Protein AF-A0A699HTU3-F1 (afdb_monomer_lite)

Radius of gyration: 114.73 Å; chains: 1; bounding box: 212×79×324 Å

pLDDT: mean 74.64, std 24.98, range [26.56, 98.56]

Foldseek 3Di:
DDDDDDDDDDDDDDDDDDDDDDDDDDDDDDDDDDDDDDDDDDDDDDDDDDDDDDDDDDDDDDDDDDDDDDDDDPPPPPPPPPDDDPDPVNVVVVVVVVVVVLVVLVVVLVVLVVVLVVLVVVPPDDDDDDDVVVVVSVVVSVVSVVVSVVSVVVSVVVVVVVVVVVVVVVVVVVVVVVVVVVVVVVVVVVVVVVVVVVVVVVVVVVVVVVVVVVVVVVVVVVVVVVVVVVVVVVVVVVVVVVVVVVVVVVVVVVVVVVVVVVVVVVVVVVVVVVVVVVVVVVVVVVVVVVVVVVVVVVVVVVVVVVVVVVVVVVVVVVVVVVVVVVVVVVVVVVVVVVVVVVVVVVVVVVVVVVVVVVVVVVVVVVVVVVVVVVVVVVVVVVVVVVVVPPDDDDDDDDDDDDDDDDDDDDDDDDDDDDD

Secondary structure (DSSP, 8-state):
----------------------------------------------------------------------------------S----HHHHHHHHHHHHHHHHHHHHHHHHHHHHHHHHHHTT-S--S---HHHHHHHHHHHHHHHHHHHHHHHHHHHHHHHHHHHHHHHHHHHHHHHHHHHHHHHHHHHHHHHHHHHHHHHHHHHHHHHHHHHHHHHHHHHHHHHHHHHHHHHHHHHHHHHHHHHHHHHHHHHHHHHHHHHHHHHHHHHHHHHHHHHHHHHHHHHHHHHHHHHHHHHHHHHHHHHHHHHHHHHHHHHHHHHHHHHHHHHHHHHHHHHHHHHHHHHHHHHHHHHHHHHHHHHHHHHHHHHHHHHHHHHHHHHHHHTTS-SS----------------------------

Sequence (419 aa):
MNRGVSSGGGQSPLNYLFWGGEAPKPALKATQAAPCETHAANNVSATKSYLFVMVTTASYDASSRTSSLYSSGASSISIKTSRDSESTGEIIARFELDITFICERLTNLNLLSMHVETKESDFEPFVSDMDPDLVFKVLEYDLLAGVFGSEVRLLETHNAETTLENFYEAYYSSELLMESSNELLSRIKMLHFNLKGSVHREVEFKSNLLKLQLANEKTRTQVEVKKENTAQELKDSNEKVVSLEKQLSDTNVKLQNAKAYYEASLEDKSMLQFTIKDMENVIEDLKSKVTRAEGQTDSVEDKCIILSKANDDLKKELSFVTSRVRCLETSLHQMEEAKKASAKDISIRSNFITNLVMQMAHQRERMQKQIASLKHENKILVKSLRKRDEGHAEILSHGDKANNDFSTDNKEALSSNSE

Structure (mmCIF, N/CA/C/O backbone):
data_AF-A0A699HTU3-F1
#
_entry.id   AF-A0A699HTU3-F1
#
loop_
_atom_site.group_PDB
_atom_site.id
_atom_site.type_symbol
_atom_site.label_atom_id
_atom_site.label_alt_id
_atom_site.label_comp_id
_atom_site.label_asym_id
_atom_site.label_entity_id
_atom_site.label_seq_id
_atom_site.pdbx_PDB_ins_code
_atom_site.Cartn_x
_atom_site.Cartn_y
_atom_site.Cartn_z
_atom_site.occupancy
_atom_site.B_iso_or_equiv
_atom_site.auth_seq_id
_atom_site.auth_comp_id
_atom_site.auth_asym_id
_atom_site.auth_atom_id
_atom_site.pdbx_PDB_model_num
ATOM 1 N N . MET A 1 1 ? -2.340 29.327 -16.504 1.00 38.78 1 MET A N 1
ATOM 2 C CA . MET A 1 1 ? -2.389 30.594 -15.732 1.00 38.78 1 MET A CA 1
ATOM 3 C C . MET A 1 1 ? -3.733 31.261 -15.987 1.00 38.78 1 MET A C 1
ATOM 5 O O . MET A 1 1 ? -4.051 31.325 -17.160 1.00 38.78 1 MET A O 1
ATOM 9 N N . ASN A 1 2 ? -4.408 31.817 -14.961 1.00 39.88 2 ASN A N 1
ATOM 10 C CA . ASN A 1 2 ? -5.466 32.862 -15.044 1.00 39.88 2 ASN A CA 1
ATOM 11 C C . ASN A 1 2 ? -6.742 32.545 -15.876 1.00 39.88 2 ASN A C 1
ATOM 13 O O . ASN A 1 2 ? -6.648 31.949 -16.934 1.00 39.88 2 ASN A O 1
ATOM 17 N N . ARG A 1 3 ? -7.983 32.948 -15.556 1.00 46.19 3 ARG A N 1
ATOM 18 C CA . ARG A 1 3 ? -8.733 33.541 -14.409 1.00 46.19 3 ARG A CA 1
ATOM 19 C C . ARG A 1 3 ? -10.215 33.117 -14.648 1.00 46.19 3 ARG A C 1
ATOM 21 O O . ARG A 1 3 ? -10.544 32.761 -15.771 1.00 46.19 3 ARG A O 1
ATOM 28 N N . GLY A 1 4 ? -11.177 33.133 -13.721 1.00 43.66 4 GLY A N 1
ATOM 29 C CA . GLY A 1 4 ? -11.162 33.556 -12.319 1.00 43.66 4 GLY A CA 1
ATOM 30 C C . GLY A 1 4 ? -12.005 34.811 -12.033 1.00 43.66 4 GLY A C 1
ATOM 31 O O . GLY A 1 4 ? -11.398 35.852 -11.816 1.00 43.66 4 GLY A O 1
ATOM 32 N N . VAL A 1 5 ? -13.350 34.714 -12.019 1.00 46.56 5 VAL A N 1
ATOM 33 C CA . VAL A 1 5 ? -14.313 35.613 -11.312 1.00 46.56 5 VAL A CA 1
ATOM 34 C C . VAL A 1 5 ? -15.754 35.060 -11.351 1.00 46.56 5 VAL A C 1
ATOM 36 O O . VAL A 1 5 ? -16.215 34.704 -12.429 1.00 46.56 5 VAL A O 1
ATOM 39 N N . SER A 1 6 ? -16.482 35.078 -10.221 1.00 46.78 6 SER A N 1
ATOM 40 C CA . SER A 1 6 ? -17.879 35.571 -10.099 1.00 46.78 6 SER A CA 1
ATOM 41 C C . SER A 1 6 ? -18.346 35.581 -8.626 1.00 46.78 6 SER A C 1
ATOM 43 O O . SER A 1 6 ? -17.837 34.805 -7.826 1.00 46.78 6 SER A O 1
ATOM 45 N N . SER A 1 7 ? -19.300 36.469 -8.306 1.00 46.72 7 SER A N 1
ATOM 46 C CA . SER A 1 7 ? -20.288 36.470 -7.192 1.00 46.72 7 SER A CA 1
ATOM 47 C C . SER A 1 7 ? -20.176 35.411 -6.066 1.00 46.72 7 SER A C 1
ATOM 49 O O . SER A 1 7 ? -20.201 34.218 -6.347 1.00 46.72 7 SER A O 1
ATOM 51 N N . GLY A 1 8 ? -20.214 35.733 -4.766 1.00 42.94 8 GLY A N 1
ATOM 52 C CA . GLY A 1 8 ? -20.537 37.000 -4.086 1.00 42.94 8 GLY A CA 1
ATOM 53 C C . GLY A 1 8 ? -21.920 36.968 -3.415 1.00 42.94 8 GLY A C 1
ATOM 54 O O . GLY A 1 8 ? -22.916 36.738 -4.092 1.00 42.94 8 GLY A O 1
ATOM 55 N N . GLY A 1 9 ? -21.981 37.216 -2.100 1.00 37.72 9 GLY A N 1
ATOM 56 C CA . GLY A 1 9 ? -23.233 37.224 -1.327 1.00 37.72 9 GLY A CA 1
ATOM 57 C C . GLY A 1 9 ? -23.046 36.837 0.143 1.00 37.72 9 GLY A C 1
ATOM 58 O O . GLY A 1 9 ? -23.265 35.689 0.508 1.00 37.72 9 GLY A O 1
ATOM 59 N N . GLY A 1 10 ? -22.648 37.792 0.988 1.00 40.41 10 GLY A N 1
ATOM 60 C CA . GLY A 1 10 ? -22.634 37.633 2.446 1.00 40.41 10 GLY A CA 1
ATOM 61 C C . GLY A 1 10 ? -23.552 38.663 3.100 1.00 40.41 10 GLY A C 1
ATOM 62 O O . GLY A 1 10 ? -23.452 39.847 2.780 1.00 40.41 10 GLY A O 1
ATOM 63 N N . GLN A 1 11 ? -24.433 38.225 4.001 1.00 45.47 11 GLN A N 1
ATOM 64 C CA . GLN A 1 11 ? -25.244 39.106 4.845 1.00 45.47 11 GLN A CA 1
ATOM 65 C C . GLN A 1 11 ? -25.077 38.758 6.330 1.00 45.47 11 GLN A C 1
ATOM 67 O O . GLN A 1 11 ? -24.763 37.628 6.699 1.00 45.47 11 GLN A O 1
ATOM 72 N N . SER A 1 12 ? -25.238 39.792 7.150 1.00 40.88 12 SER A N 1
ATOM 73 C CA . SER A 1 12 ? -25.074 39.851 8.608 1.00 40.88 12 SER A CA 1
ATOM 74 C C . SER A 1 12 ? -26.311 39.277 9.350 1.00 40.88 12 SER A C 1
ATOM 76 O O . SER A 1 12 ? -27.239 38.830 8.676 1.00 40.88 12 SER A O 1
ATOM 78 N N . PRO A 1 13 ? -26.433 39.365 10.698 1.00 54.16 13 PRO A N 1
ATOM 79 C CA . PRO A 1 13 ? -25.463 39.830 11.696 1.00 54.16 13 PRO A CA 1
ATOM 80 C C . PRO A 1 13 ? -25.281 38.905 12.920 1.00 54.16 13 PRO A C 1
ATOM 82 O O . PRO A 1 13 ? -26.094 38.042 13.230 1.00 54.16 13 PRO A O 1
ATOM 85 N N . LEU A 1 14 ? -24.231 39.190 13.689 1.00 43.97 14 LEU A N 1
ATOM 86 C CA . LEU A 1 14 ? -24.048 38.736 15.069 1.00 43.97 14 LEU A CA 1
ATOM 87 C C . LEU A 1 14 ? -24.552 39.853 15.999 1.00 43.97 14 LEU A C 1
ATOM 89 O O . LEU A 1 14 ? -24.002 40.952 15.919 1.00 43.97 14 LEU A O 1
ATOM 93 N N . ASN A 1 15 ? -25.551 39.621 16.866 1.00 36.25 15 ASN A N 1
ATOM 94 C CA . ASN A 1 15 ? -25.723 40.485 18.044 1.00 36.25 15 ASN A CA 1
ATOM 95 C C . ASN A 1 15 ? -26.586 39.935 19.198 1.00 36.25 15 ASN A C 1
ATOM 97 O O . ASN A 1 15 ? -27.493 39.140 18.990 1.00 36.25 15 ASN A O 1
ATOM 101 N N . TYR A 1 16 ? -26.266 40.450 20.391 1.00 39.28 16 TYR A N 1
ATOM 102 C CA . TYR A 1 16 ? -26.973 40.454 21.683 1.00 39.28 16 TYR A CA 1
ATOM 103 C C . TYR A 1 16 ? -27.856 39.272 22.120 1.00 39.28 16 TYR A C 1
ATOM 105 O O . TYR A 1 16 ? -28.972 39.080 21.649 1.00 39.28 16 TYR A O 1
ATOM 113 N N . LEU A 1 17 ? -27.452 38.672 23.247 1.00 40.03 17 LEU A N 1
ATOM 114 C CA . LEU A 1 17 ? -28.383 38.173 24.261 1.00 40.03 17 LEU A CA 1
ATOM 115 C C . LEU A 1 17 ? -27.913 38.631 25.652 1.00 40.03 17 LEU A C 1
ATOM 117 O O . LEU A 1 17 ? -27.099 37.995 26.316 1.00 40.03 17 LEU A O 1
ATOM 121 N N . PHE A 1 18 ? -28.390 39.812 26.045 1.00 37.44 18 PHE A N 1
ATOM 122 C CA . PHE A 1 18 ? -28.265 40.363 27.396 1.00 37.44 18 PHE A CA 1
ATOM 123 C C . PHE A 1 18 ? -29.385 39.750 28.244 1.00 37.44 18 PHE A C 1
ATOM 125 O O . PHE A 1 18 ? -30.521 39.713 27.772 1.00 37.44 18 PHE A O 1
ATOM 132 N N . TRP A 1 19 ? -29.119 39.297 29.473 1.00 35.88 19 TRP A N 1
ATOM 133 C CA . TRP A 1 19 ? -30.190 38.789 30.338 1.00 35.88 19 TRP A CA 1
ATOM 134 C C . TRP A 1 19 ? -30.044 39.280 31.778 1.00 35.88 19 TRP A C 1
ATOM 136 O O . TRP A 1 19 ? -29.315 38.714 32.590 1.00 35.88 19 TRP A O 1
ATOM 146 N N . GLY A 1 20 ? -30.740 40.381 32.068 1.00 35.12 20 GLY A N 1
ATOM 147 C CA . GLY A 1 20 ? -31.120 40.748 33.428 1.00 35.12 20 GLY A CA 1
ATOM 148 C C . GLY A 1 20 ? -32.423 40.036 33.788 1.00 35.12 20 GLY A C 1
ATOM 149 O O . GLY A 1 20 ? -33.278 39.849 32.926 1.00 35.12 20 GLY A O 1
ATOM 150 N N . GLY A 1 21 ? -32.570 39.622 35.043 1.00 37.38 21 GLY A N 1
ATOM 151 C CA . GLY A 1 21 ? -33.827 39.070 35.546 1.00 37.38 21 GLY A CA 1
ATOM 152 C C . GLY A 1 21 ? -34.644 40.115 36.299 1.00 37.38 21 GLY A C 1
ATOM 153 O O . GLY A 1 21 ? -34.079 41.072 36.818 1.00 37.38 21 GLY A O 1
ATOM 154 N N . GLU A 1 22 ? -35.946 39.874 36.433 1.00 31.92 22 GLU A N 1
ATOM 155 C CA . GLU A 1 22 ? -36.760 40.318 37.571 1.00 31.92 22 GLU A CA 1
ATOM 156 C C . GLU A 1 22 ? -38.017 39.428 37.671 1.00 31.92 22 GLU A C 1
ATOM 158 O O . GLU A 1 22 ? -38.370 38.730 36.719 1.00 31.92 22 GLU A O 1
ATOM 163 N N . ALA A 1 23 ? -38.686 39.415 38.825 1.00 41.94 23 ALA A N 1
ATOM 164 C CA . ALA A 1 23 ? -39.933 38.686 39.057 1.00 41.94 23 ALA A CA 1
ATOM 165 C C . ALA A 1 23 ? -40.947 39.585 39.776 1.00 41.94 23 ALA A C 1
ATOM 167 O O . ALA A 1 23 ? -40.541 40.408 40.598 1.00 41.94 23 ALA A O 1
ATOM 168 N N . PRO A 1 24 ? -42.262 39.376 39.572 1.00 47.12 24 PRO A N 1
ATOM 169 C CA . PRO A 1 24 ? -43.157 39.518 40.725 1.00 47.12 24 PRO A CA 1
ATOM 170 C C . PRO A 1 24 ? -44.379 38.570 40.760 1.00 47.12 24 PRO A C 1
ATOM 172 O O . PRO A 1 24 ? -45.253 38.641 39.910 1.00 47.12 24 PRO A O 1
ATOM 175 N N . LYS A 1 25 ? -44.449 37.789 41.852 1.00 35.56 25 LYS A N 1
ATOM 176 C CA . LYS A 1 25 ? -45.568 37.587 42.819 1.00 35.56 25 LYS A CA 1
ATOM 177 C C . LYS A 1 25 ? -47.044 37.290 42.382 1.00 35.56 25 LYS A C 1
ATOM 179 O O . LYS A 1 25 ? -47.408 37.447 41.227 1.00 35.56 25 LYS A O 1
ATOM 184 N N . PRO A 1 26 ? -47.912 36.802 43.315 1.00 63.44 26 PRO A N 1
ATOM 185 C CA . PRO A 1 26 ? -49.150 36.071 42.978 1.00 63.44 26 PRO A CA 1
ATOM 186 C C . PRO A 1 26 ? -50.477 36.646 43.543 1.00 63.44 26 PRO A C 1
ATOM 188 O O . PRO A 1 26 ? -50.473 37.459 44.466 1.00 63.44 26 PRO A O 1
ATOM 191 N N . ALA A 1 27 ? -51.612 36.112 43.062 1.00 32.56 27 ALA A N 1
ATOM 192 C CA . ALA A 1 27 ? -52.987 36.237 43.595 1.00 32.56 27 ALA A CA 1
ATOM 193 C C . ALA A 1 27 ? -53.921 35.230 42.857 1.00 32.56 27 ALA A C 1
ATOM 195 O O . ALA A 1 27 ? -53.585 34.854 41.739 1.00 32.56 27 ALA A O 1
ATOM 196 N N . LEU A 1 28 ? -55.094 34.763 43.328 1.00 34.03 28 LEU A N 1
ATOM 197 C CA . LEU A 1 28 ? -55.657 34.557 44.681 1.00 34.03 28 LEU A CA 1
ATOM 198 C C . LEU A 1 28 ? -56.832 33.531 44.601 1.00 34.03 28 LEU A C 1
ATOM 200 O O . LEU A 1 28 ? -57.124 32.997 43.536 1.00 34.03 28 LEU A O 1
ATOM 204 N N . LYS A 1 29 ? -57.495 33.242 45.733 1.00 32.09 29 LYS A N 1
ATOM 205 C CA . LYS A 1 29 ? -58.623 32.290 45.883 1.00 32.09 29 LYS A CA 1
ATOM 206 C C . LYS A 1 29 ? -59.881 32.650 45.068 1.00 32.09 29 LYS A C 1
ATOM 208 O O . LYS A 1 29 ? -60.231 33.822 44.985 1.00 32.09 29 LYS A O 1
ATOM 213 N N . ALA A 1 30 ? -60.673 31.628 44.730 1.00 30.05 30 ALA A N 1
ATOM 214 C CA . ALA A 1 30 ? -62.144 31.670 44.747 1.00 30.05 30 ALA A CA 1
ATOM 215 C C . ALA A 1 30 ? -62.704 30.282 45.144 1.00 30.05 30 ALA A C 1
ATOM 217 O O . ALA A 1 30 ? -61.965 29.296 45.111 1.00 30.05 30 ALA A O 1
ATOM 218 N N . THR A 1 31 ? -63.975 30.202 45.554 1.00 30.38 31 THR A N 1
ATOM 219 C CA . THR A 1 31 ? -64.554 29.020 46.227 1.00 30.38 31 THR A CA 1
ATOM 220 C C . THR A 1 31 ? -66.009 28.775 45.800 1.00 30.38 31 THR A C 1
ATOM 222 O O . THR A 1 31 ? -66.739 29.732 45.573 1.00 30.38 31 THR A O 1
ATOM 225 N N . GLN A 1 32 ? -66.441 27.509 45.905 1.00 32.81 32 GLN A N 1
ATOM 226 C CA . GLN A 1 32 ? -67.803 27.065 46.271 1.00 32.81 32 GLN A CA 1
ATOM 227 C C . GLN A 1 32 ? -68.893 26.868 45.191 1.00 32.81 32 GLN A C 1
ATOM 229 O O . GLN A 1 32 ? -68.987 27.591 44.210 1.00 32.81 32 GLN A O 1
ATOM 234 N N . ALA A 1 33 ? -69.777 25.921 45.546 1.00 28.83 33 ALA A N 1
ATOM 235 C CA . ALA A 1 33 ? -71.170 25.703 45.128 1.00 28.83 33 ALA A CA 1
ATOM 236 C C . ALA A 1 33 ? -71.481 24.846 43.873 1.00 28.83 33 ALA A C 1
ATOM 238 O O . ALA A 1 33 ? -71.049 25.111 42.758 1.00 28.83 33 ALA A O 1
ATOM 239 N N . ALA A 1 34 ? -72.309 23.821 44.119 1.00 33.75 34 ALA A N 1
ATOM 240 C CA . ALA A 1 34 ? -73.142 23.080 43.157 1.00 33.75 34 ALA A CA 1
ATOM 241 C C . ALA A 1 34 ? -74.582 23.713 43.177 1.00 33.75 34 ALA A C 1
ATOM 243 O O . ALA A 1 34 ? -74.636 24.858 43.640 1.00 33.75 34 ALA A O 1
ATOM 244 N N . PRO A 1 35 ? -75.738 23.103 42.771 1.00 42.03 35 PRO A N 1
ATOM 245 C CA . PRO A 1 35 ? -76.065 21.663 42.659 1.00 42.03 35 PRO A CA 1
ATOM 246 C C . PRO A 1 35 ? -76.965 21.212 41.467 1.00 42.03 35 PRO A C 1
ATOM 248 O O . PRO A 1 35 ? -77.523 22.037 40.759 1.00 42.03 35 PRO A O 1
ATOM 251 N N . CYS A 1 36 ? -77.178 19.884 41.375 1.00 30.52 36 CYS A N 1
ATOM 252 C CA . CYS A 1 36 ? -78.376 19.181 40.848 1.00 30.52 36 CYS A CA 1
ATOM 253 C C . CYS A 1 36 ? -78.800 19.374 39.354 1.00 30.52 36 CYS A C 1
ATOM 255 O O . CYS A 1 36 ? -78.400 20.322 38.695 1.00 30.52 36 CYS A O 1
ATOM 257 N N . GLU A 1 37 ? -79.570 18.476 38.710 1.00 31.77 37 GLU A N 1
ATOM 258 C CA . GLU A 1 37 ? -80.176 17.204 39.168 1.00 31.77 37 GLU A CA 1
ATOM 259 C C . GLU A 1 37 ? -80.286 16.109 38.069 1.00 31.77 37 GLU A C 1
ATOM 261 O O . GLU A 1 37 ? -79.793 16.255 36.953 1.00 31.77 37 GLU A O 1
ATOM 266 N N . THR A 1 38 ? -80.891 14.970 38.426 1.00 31.47 38 THR A N 1
ATOM 267 C CA . THR A 1 38 ? -80.905 13.667 37.727 1.00 31.47 38 THR A CA 1
ATOM 268 C C . THR A 1 38 ? -82.007 13.464 36.677 1.00 31.47 38 THR A C 1
ATOM 270 O O . THR A 1 38 ? -83.099 13.977 36.864 1.00 31.47 38 THR A O 1
ATOM 273 N N . HIS A 1 39 ? -81.795 12.533 35.731 1.00 34.44 39 HIS A N 1
ATOM 274 C CA . HIS A 1 39 ? -82.647 11.346 35.443 1.00 34.44 39 HIS A CA 1
ATOM 275 C C . HIS A 1 39 ? -81.772 10.322 34.655 1.00 34.44 39 HIS A C 1
ATOM 277 O O . HIS A 1 39 ? -80.926 10.753 33.879 1.00 34.44 39 HIS A O 1
ATOM 283 N N . ALA A 1 40 ? -81.714 9.000 34.897 1.00 30.44 40 ALA A N 1
ATOM 284 C CA . ALA A 1 40 ? -82.731 7.941 35.079 1.00 30.44 40 ALA A CA 1
ATOM 285 C C . ALA A 1 40 ? -83.342 7.462 33.723 1.00 30.44 40 ALA A C 1
ATOM 287 O O . ALA A 1 40 ? -83.668 8.303 32.898 1.00 30.44 40 ALA A O 1
ATOM 288 N N . ALA A 1 41 ? -83.531 6.160 33.417 1.00 32.84 41 ALA A N 1
ATOM 289 C CA . ALA A 1 41 ? -83.398 4.949 34.249 1.00 32.84 41 ALA A CA 1
ATOM 290 C C . ALA A 1 41 ? -83.293 3.608 33.455 1.00 32.84 41 ALA A C 1
ATOM 292 O O . ALA A 1 41 ? -83.746 3.536 32.318 1.00 32.84 41 ALA A O 1
ATOM 293 N N . ASN A 1 42 ? -82.884 2.539 34.168 1.00 35.47 42 ASN A N 1
ATOM 294 C CA . ASN A 1 42 ? -83.300 1.117 34.034 1.00 35.47 42 ASN A CA 1
ATOM 295 C C . ASN A 1 42 ? -82.842 0.301 32.792 1.00 35.47 42 ASN A C 1
ATOM 297 O O . ASN A 1 42 ? -82.582 0.850 31.732 1.00 35.47 42 ASN A O 1
ATOM 301 N N . ASN A 1 43 ? -82.692 -1.035 32.844 1.00 35.84 43 ASN A N 1
ATOM 302 C CA . ASN A 1 43 ? -83.163 -2.074 33.795 1.00 35.84 43 ASN A CA 1
ATOM 303 C C . ASN A 1 43 ? -82.147 -3.279 33.810 1.00 35.84 43 ASN A C 1
ATOM 305 O O . ASN A 1 43 ? -81.200 -3.240 33.034 1.00 35.84 43 ASN A O 1
ATOM 309 N N . VAL A 1 44 ? -82.207 -4.386 34.583 1.00 32.81 44 VAL A N 1
ATOM 310 C CA . VAL A 1 44 ? -83.247 -4.943 35.483 1.00 32.81 44 VAL A CA 1
ATOM 311 C C . VAL A 1 44 ? -82.706 -5.667 36.757 1.00 32.81 44 VAL A C 1
ATOM 313 O O . VAL A 1 44 ? -82.470 -4.997 37.755 1.00 32.81 44 VAL A O 1
ATOM 316 N N . SER A 1 45 ? -82.589 -7.007 36.801 1.00 31.11 45 SER A N 1
ATOM 317 C CA . SER A 1 45 ? -82.525 -7.866 38.016 1.00 31.11 45 SER A CA 1
ATOM 318 C C . SER A 1 45 ? -82.247 -9.352 37.638 1.00 31.11 45 SER A C 1
ATOM 320 O O . SER A 1 45 ? -82.138 -9.628 36.446 1.00 31.11 45 SER A O 1
ATOM 322 N N . ALA A 1 46 ? -82.109 -10.373 38.508 1.00 30.72 46 ALA A N 1
ATOM 323 C CA . ALA A 1 46 ? -82.229 -10.572 39.976 1.00 30.72 46 ALA A CA 1
ATOM 324 C C . ALA A 1 46 ? -81.231 -11.708 40.415 1.00 30.72 46 ALA A C 1
ATOM 326 O O . ALA A 1 46 ? -80.501 -12.199 39.560 1.00 30.72 46 ALA A O 1
ATOM 327 N N . THR A 1 47 ? -81.054 -12.190 41.663 1.00 29.47 47 THR A N 1
ATOM 328 C CA . THR A 1 47 ? -81.954 -12.364 42.835 1.00 29.47 47 THR A CA 1
ATOM 329 C C . THR A 1 47 ? -81.149 -12.480 44.156 1.00 29.47 47 THR A C 1
ATOM 331 O O . THR A 1 47 ? -79.954 -12.761 44.131 1.00 29.47 47 THR A O 1
ATOM 334 N N . LYS A 1 48 ? -81.790 -12.288 45.324 1.00 31.14 48 LYS A N 1
ATOM 335 C CA . LYS A 1 48 ? -81.204 -12.434 46.683 1.00 31.14 48 LYS A CA 1
ATOM 336 C C . LYS A 1 48 ? -81.405 -13.839 47.283 1.00 31.14 48 LYS A C 1
ATOM 338 O O . LYS A 1 48 ? -82.418 -14.462 46.984 1.00 31.14 48 LYS A O 1
ATOM 343 N N . SER A 1 49 ? -80.600 -14.208 48.291 1.00 26.56 49 SER A N 1
ATOM 344 C CA . SER A 1 49 ? -81.135 -14.682 49.589 1.00 26.56 49 SER A CA 1
ATOM 345 C C . SER A 1 49 ? -80.112 -14.568 50.739 1.00 26.56 49 SER A C 1
ATOM 347 O O . SER A 1 49 ? -78.948 -14.248 50.511 1.00 26.56 49 SER A O 1
ATOM 349 N N . TYR A 1 50 ? -80.579 -14.790 51.971 1.00 28.36 50 TYR A N 1
ATOM 350 C CA . TYR A 1 50 ? -79.815 -14.801 53.228 1.00 28.36 50 TYR A CA 1
ATOM 351 C C . TYR A 1 50 ? -79.125 -16.157 53.471 1.00 28.36 50 TYR A C 1
ATOM 353 O O . TYR A 1 50 ? -79.539 -17.170 52.910 1.00 28.36 50 TYR A O 1
ATOM 361 N N . LEU A 1 51 ? -78.167 -16.198 54.408 1.00 28.88 51 LEU A N 1
ATOM 362 C CA . LEU A 1 51 ? -77.778 -17.431 55.101 1.00 28.88 51 LEU A CA 1
ATOM 363 C C . LEU A 1 51 ? -77.988 -17.277 56.616 1.00 28.88 51 LEU A C 1
ATOM 365 O O . LEU A 1 51 ? -77.603 -16.272 57.209 1.00 28.88 51 LEU A O 1
ATOM 369 N N . PHE A 1 52 ? -78.633 -18.277 57.213 1.00 26.80 52 PHE A N 1
ATOM 370 C CA . PHE A 1 52 ? -78.969 -18.378 58.635 1.00 26.80 52 PHE A CA 1
ATOM 371 C C . PHE A 1 52 ? -78.017 -19.367 59.331 1.00 26.80 52 PHE A C 1
ATOM 373 O O . PHE A 1 52 ? -77.426 -20.226 58.678 1.00 26.80 52 PHE A O 1
ATOM 380 N N . VAL A 1 53 ? -77.854 -19.247 60.651 1.00 32.41 53 VAL A N 1
ATOM 381 C CA . VAL A 1 53 ? -76.950 -20.106 61.436 1.00 32.41 53 VAL A CA 1
ATOM 382 C C . VAL A 1 53 ? -77.508 -21.526 61.544 1.00 32.41 53 VAL A C 1
ATOM 384 O O . VAL A 1 53 ? -78.653 -21.712 61.944 1.00 32.41 53 VAL A O 1
ATOM 387 N N . MET A 1 54 ? -76.670 -22.532 61.292 1.00 29.14 54 MET A N 1
ATOM 388 C CA . MET A 1 54 ? -76.908 -23.903 61.748 1.00 29.14 54 MET A CA 1
ATOM 389 C C . MET A 1 54 ? -75.642 -24.483 62.373 1.00 29.14 54 MET A C 1
ATOM 391 O O . MET A 1 54 ? -74.552 -24.377 61.813 1.00 29.14 54 MET A O 1
ATOM 395 N N . VAL A 1 55 ? -75.809 -25.095 63.545 1.00 33.00 55 VAL A N 1
ATOM 396 C CA . VAL A 1 55 ? -74.778 -25.866 64.245 1.00 33.00 55 VAL A CA 1
ATOM 397 C C . VAL A 1 55 ? -74.966 -27.337 63.894 1.00 33.00 55 VAL A C 1
ATOM 399 O O . VAL A 1 55 ? -76.056 -27.872 64.079 1.00 33.00 55 VAL A O 1
ATOM 402 N N . THR A 1 56 ? -73.897 -28.009 63.473 1.00 30.12 56 THR A N 1
ATOM 403 C CA . THR A 1 56 ? -73.821 -29.478 63.408 1.00 30.12 56 THR A CA 1
ATOM 404 C C . THR A 1 56 ? -72.447 -29.960 63.868 1.00 30.12 56 THR A C 1
ATOM 406 O O . THR A 1 56 ? -71.482 -29.197 63.889 1.00 30.12 56 THR A O 1
ATOM 409 N N . THR A 1 57 ? -72.390 -31.209 64.322 1.00 31.19 57 THR A N 1
ATOM 410 C CA . THR A 1 57 ? -71.356 -31.762 65.210 1.00 31.19 57 THR A CA 1
ATOM 411 C C . THR A 1 57 ? -70.514 -32.862 64.544 1.00 31.19 57 THR A C 1
ATOM 413 O O . THR A 1 57 ? -70.825 -33.276 63.431 1.00 31.19 57 THR A O 1
ATOM 416 N N . ALA A 1 58 ? -69.512 -33.379 65.283 1.00 27.91 58 ALA A N 1
ATOM 417 C CA . ALA A 1 58 ? -68.695 -34.570 64.976 1.00 27.91 58 ALA A CA 1
ATOM 418 C C . ALA A 1 58 ? -67.696 -34.422 63.793 1.00 27.91 58 ALA A C 1
ATOM 420 O O . ALA A 1 58 ? -67.919 -33.641 62.879 1.00 27.91 58 ALA A O 1
ATOM 421 N N . SER A 1 59 ? -66.557 -35.132 63.732 1.00 29.92 59 SER A N 1
ATOM 422 C CA . SER A 1 59 ? -65.820 -35.964 64.713 1.00 29.92 59 SER A CA 1
ATOM 423 C C . SER A 1 59 ? -64.380 -36.217 64.194 1.00 29.92 59 SER A C 1
ATOM 425 O O . SER A 1 59 ? -64.164 -36.113 62.994 1.00 29.92 59 SER A O 1
ATOM 427 N N . TYR A 1 60 ? -63.447 -36.539 65.107 1.00 31.30 60 TYR A N 1
ATOM 428 C CA . TYR A 1 60 ? -62.124 -37.216 65.003 1.00 31.30 60 TYR A CA 1
ATOM 429 C C . TYR A 1 60 ? -61.651 -37.786 63.626 1.00 31.30 60 TYR A C 1
ATOM 431 O O . TYR A 1 60 ? -62.458 -38.270 62.842 1.00 31.30 60 TYR A O 1
ATOM 439 N N . ASP A 1 61 ? -60.346 -37.871 63.299 1.00 32.41 61 ASP A N 1
ATOM 440 C CA . ASP A 1 61 ? -59.168 -37.991 64.191 1.00 32.41 61 ASP A CA 1
ATOM 441 C C . ASP A 1 61 ? -57.805 -37.517 63.581 1.00 32.41 61 ASP A C 1
ATOM 443 O O . ASP A 1 61 ? -57.741 -36.993 62.471 1.00 32.41 61 ASP A O 1
ATOM 447 N N . ALA A 1 62 ? -56.727 -37.719 64.354 1.00 34.03 62 ALA A N 1
ATOM 448 C CA . ALA A 1 62 ? -55.275 -37.528 64.167 1.00 34.03 62 ALA A CA 1
ATOM 449 C C . ALA A 1 62 ? -54.670 -37.778 62.745 1.00 34.03 62 ALA A C 1
ATOM 451 O O . ALA A 1 62 ? -55.218 -38.515 61.936 1.00 34.03 62 ALA A O 1
ATOM 452 N N . SER A 1 63 ? -53.456 -37.301 62.394 1.00 34.62 63 SER A N 1
ATOM 453 C CA . SER A 1 63 ? -52.232 -37.397 63.217 1.00 34.62 63 SER A CA 1
ATOM 454 C C . SER A 1 63 ? -50.983 -36.642 62.700 1.00 34.62 63 SER A C 1
ATOM 456 O O . SER A 1 63 ? -50.681 -36.717 61.517 1.00 34.62 63 SER A O 1
ATOM 458 N N . SER A 1 64 ? -50.169 -36.121 63.643 1.00 39.19 64 SER A N 1
ATOM 459 C CA . SER A 1 64 ? -48.681 -35.980 63.600 1.00 39.19 64 SER A CA 1
ATOM 460 C C . SER A 1 64 ? -48.007 -35.015 62.586 1.00 39.19 64 SER A C 1
ATOM 462 O O . SER A 1 64 ? -48.476 -34.871 61.470 1.00 39.19 64 SER A O 1
ATOM 464 N N . ARG A 1 65 ? -46.843 -34.366 62.834 1.00 42.84 65 ARG A N 1
ATOM 465 C CA . ARG A 1 65 ? -45.907 -34.183 63.993 1.00 42.84 65 ARG A CA 1
ATOM 466 C C . ARG A 1 65 ? -44.875 -33.070 63.637 1.00 42.84 65 ARG A C 1
ATOM 468 O O . ARG A 1 65 ? -44.682 -32.841 62.452 1.00 42.84 65 ARG A O 1
ATOM 475 N N . THR A 1 66 ? -44.056 -32.441 64.502 1.00 37.44 66 THR A N 1
ATOM 476 C CA . THR A 1 66 ? -44.189 -31.867 65.873 1.00 37.44 66 THR A CA 1
ATOM 477 C C . THR A 1 66 ? -42.906 -31.058 66.216 1.00 37.44 66 THR A C 1
ATOM 479 O O . THR A 1 66 ? -41.894 -31.670 66.550 1.00 37.44 66 THR A O 1
ATOM 482 N N . SER A 1 67 ? -42.947 -29.718 66.233 1.00 37.81 67 SER A N 1
ATOM 483 C CA . SER A 1 67 ? -42.011 -28.853 67.000 1.00 37.81 67 SER A CA 1
ATOM 484 C C . SER A 1 67 ? -42.674 -27.481 67.237 1.00 37.81 67 SER A C 1
ATOM 486 O O . SER A 1 67 ? -43.004 -26.824 66.255 1.00 37.81 67 SER A O 1
ATOM 488 N N . SER A 1 68 ? -43.062 -27.022 68.438 1.00 32.47 68 SER A N 1
ATOM 489 C CA . SER A 1 68 ? -42.397 -27.011 69.765 1.00 32.47 68 SER A CA 1
ATOM 490 C C . SER A 1 68 ? -41.131 -26.128 69.767 1.00 32.47 68 SER A C 1
ATOM 492 O O . SER A 1 68 ? -40.375 -26.167 68.804 1.00 32.47 68 SER A O 1
ATOM 494 N N . LEU A 1 69 ? -40.847 -25.255 70.747 1.00 31.38 69 LEU A N 1
ATOM 495 C CA . LEU A 1 69 ? -41.416 -24.938 72.082 1.00 31.38 69 LEU A CA 1
ATOM 496 C C . LEU A 1 69 ? -41.576 -23.387 72.219 1.00 31.38 69 LEU A C 1
ATOM 498 O O . LEU A 1 69 ? -41.067 -22.675 71.362 1.00 31.38 69 LEU A O 1
ATOM 502 N N . TYR A 1 70 ? -42.208 -22.744 73.219 1.00 29.19 70 TYR A N 1
ATOM 503 C CA . TYR A 1 70 ? -42.900 -23.147 74.465 1.00 29.19 70 TYR A CA 1
ATOM 504 C C . TYR A 1 70 ? -43.868 -22.015 74.927 1.00 29.19 70 TYR A C 1
ATOM 506 O O . TYR A 1 70 ? -43.762 -20.898 74.431 1.00 29.19 70 TYR A O 1
ATOM 514 N N . SER A 1 71 ? -44.680 -22.259 75.976 1.00 31.98 71 SER A N 1
ATOM 515 C CA . SER A 1 71 ? -45.572 -21.290 76.670 1.00 31.98 71 SER A CA 1
ATOM 516 C C . SER A 1 71 ? -46.791 -20.791 75.854 1.00 31.98 71 SER A C 1
ATOM 518 O O . SER A 1 71 ? -46.723 -20.687 74.638 1.00 31.98 71 SER A O 1
ATOM 520 N N . SER A 1 72 ? -47.961 -20.488 76.431 1.00 35.09 72 SER A N 1
ATOM 521 C CA . SER A 1 72 ? -48.370 -20.501 77.848 1.00 35.09 72 SER A CA 1
ATOM 522 C C . SER A 1 72 ? -49.540 -21.462 78.087 1.00 35.09 72 SER A C 1
ATOM 524 O O . SER A 1 72 ? -50.339 -21.719 77.188 1.00 35.09 72 SER A O 1
ATOM 526 N N . GLY A 1 73 ? -49.640 -22.007 79.299 1.00 33.84 73 GLY A N 1
ATOM 527 C CA . GLY A 1 73 ? -50.659 -22.994 79.648 1.00 33.84 73 GLY A CA 1
ATOM 528 C C . GLY A 1 73 ? -52.051 -22.380 79.774 1.00 33.84 73 GLY A C 1
ATOM 529 O O . GLY A 1 73 ? -52.301 -21.590 80.683 1.00 33.84 73 GLY A O 1
ATOM 530 N N . ALA A 1 74 ? -52.985 -22.822 78.929 1.00 40.09 74 ALA A N 1
ATOM 531 C CA . ALA A 1 74 ? -54.417 -22.661 79.160 1.00 40.09 74 ALA A CA 1
ATOM 532 C C . ALA A 1 74 ? -54.857 -23.577 80.317 1.00 40.09 74 ALA A C 1
ATOM 534 O O . ALA A 1 74 ? -55.508 -24.600 80.112 1.00 40.09 74 ALA A O 1
ATOM 535 N N . SER A 1 75 ? -54.449 -23.233 81.542 1.00 35.47 75 SER A N 1
ATOM 536 C CA . SER A 1 75 ? -54.905 -23.921 82.746 1.00 35.47 75 SER A CA 1
ATOM 537 C C . SER A 1 75 ? -56.373 -23.580 82.967 1.00 35.47 75 SER A C 1
ATOM 539 O O . SER A 1 75 ? -56.717 -22.542 83.537 1.00 35.47 75 SER A O 1
ATOM 541 N N . SER A 1 76 ? -57.250 -24.451 82.474 1.00 42.97 76 SER A N 1
ATOM 542 C CA . SER A 1 76 ? -58.664 -24.471 82.822 1.00 42.97 76 SER A CA 1
ATOM 543 C C . SER A 1 76 ? -58.787 -24.854 84.296 1.00 42.97 76 SER A C 1
ATOM 545 O O . SER A 1 76 ? -58.996 -26.023 84.630 1.00 42.97 76 SER A O 1
ATOM 547 N N . ILE A 1 77 ? -58.611 -23.871 85.182 1.00 41.97 77 ILE A N 1
ATOM 548 C CA . ILE A 1 77 ? -58.810 -24.029 86.623 1.00 41.97 77 ILE A CA 1
ATOM 549 C C . ILE A 1 77 ? -60.310 -24.222 86.854 1.00 41.97 77 ILE A C 1
ATOM 551 O O . ILE A 1 77 ? -61.067 -23.285 87.099 1.00 41.97 77 ILE A O 1
ATOM 555 N N . SER A 1 78 ? -60.732 -25.478 86.731 1.00 41.25 78 SER A N 1
ATOM 556 C CA . SER A 1 78 ? -61.990 -25.971 87.264 1.00 41.25 78 SER A CA 1
ATOM 557 C C . SER A 1 78 ? -61.886 -25.871 88.780 1.00 41.25 78 SER A C 1
ATOM 559 O O . SER A 1 78 ? -61.301 -26.737 89.432 1.00 41.25 78 SER A O 1
ATOM 561 N N . ILE A 1 79 ? -62.414 -24.780 89.338 1.00 39.81 79 ILE A N 1
ATOM 562 C CA . ILE A 1 79 ? -62.603 -24.645 90.781 1.00 39.81 79 ILE A CA 1
ATOM 563 C C . ILE A 1 79 ? -63.718 -25.619 91.169 1.00 39.81 79 ILE A C 1
ATOM 565 O O . ILE A 1 79 ? -64.891 -25.267 91.241 1.00 39.81 79 ILE A O 1
ATOM 569 N N . LYS A 1 80 ? -63.344 -26.883 91.390 1.00 46.62 80 LYS A N 1
ATOM 570 C CA . LYS A 1 80 ? -64.176 -27.860 92.094 1.00 46.62 80 LYS A CA 1
ATOM 571 C C . LYS A 1 80 ? -64.150 -27.553 93.591 1.00 46.62 80 LYS A C 1
ATOM 573 O O . LYS A 1 80 ? -63.624 -28.322 94.390 1.00 46.62 80 LYS A O 1
ATOM 578 N N . THR A 1 81 ? -64.783 -26.452 93.979 1.00 38.03 81 THR A N 1
ATOM 579 C CA . THR A 1 81 ? -65.370 -26.325 95.316 1.00 38.03 81 THR A CA 1
ATOM 580 C C . THR A 1 81 ? -66.636 -27.177 95.356 1.00 38.03 81 THR A C 1
ATOM 582 O O . THR A 1 81 ? -67.749 -26.666 95.361 1.00 38.03 81 THR A O 1
ATOM 585 N N . SER A 1 82 ? -66.468 -28.504 95.324 1.00 43.22 82 SER A N 1
ATOM 586 C CA . SER A 1 82 ? -67.553 -29.450 95.590 1.00 43.22 82 SER A CA 1
ATOM 587 C C . SER A 1 82 ? -67.793 -29.510 97.097 1.00 43.22 82 SER A C 1
ATOM 589 O O . SER A 1 82 ? -67.300 -30.401 97.791 1.00 43.22 82 SER A O 1
ATOM 591 N N . ARG A 1 83 ? -68.499 -28.497 97.583 1.00 49.28 83 ARG A N 1
ATOM 592 C CA . ARG A 1 83 ? -69.201 -28.469 98.859 1.00 49.28 83 ARG A CA 1
ATOM 593 C C . ARG A 1 83 ? -70.505 -27.753 98.564 1.00 49.28 83 ARG A C 1
ATOM 595 O O . ARG A 1 83 ? -70.473 -26.673 97.977 1.00 49.28 83 ARG A O 1
ATOM 602 N N . ASP A 1 84 ? -71.608 -28.406 98.876 1.00 43.47 84 ASP A N 1
ATOM 603 C CA . ASP A 1 84 ? -72.930 -28.020 98.407 1.00 43.47 84 ASP A CA 1
ATOM 604 C C . ASP A 1 84 ? -73.327 -26.684 99.042 1.00 43.47 84 ASP A C 1
ATOM 606 O O . ASP A 1 84 ? -73.673 -26.608 100.217 1.00 43.47 84 ASP A O 1
ATOM 610 N N . SER A 1 85 ? -73.178 -25.605 98.270 1.00 52.19 85 SER A N 1
ATOM 611 C CA . SER A 1 85 ? -73.626 -24.277 98.667 1.00 52.19 85 SER A CA 1
ATOM 612 C C . SER A 1 85 ? -75.141 -24.259 98.559 1.00 52.19 85 SER A C 1
ATOM 614 O O . SER A 1 85 ? -75.675 -24.194 97.447 1.00 52.19 85 SER A O 1
ATOM 616 N N . GLU A 1 86 ? -75.806 -24.355 99.703 1.00 56.59 86 GLU A N 1
ATOM 617 C CA . GLU A 1 86 ? -77.258 -24.285 99.793 1.00 56.59 86 GLU A CA 1
ATOM 618 C C . GLU A 1 86 ? -77.756 -23.044 99.054 1.00 56.59 86 GLU A C 1
ATOM 620 O O . GLU A 1 86 ? -77.185 -21.951 99.164 1.00 56.59 86 GLU A O 1
ATOM 625 N N . SER A 1 87 ? -78.779 -23.215 98.222 1.00 66.81 87 SER A N 1
ATOM 626 C CA . SER A 1 87 ? -79.257 -22.107 97.411 1.00 66.81 87 SER A CA 1
ATOM 627 C C . SER A 1 87 ? -79.833 -21.022 98.316 1.00 66.81 87 SER A C 1
ATOM 629 O O . SER A 1 87 ? -80.424 -21.294 99.362 1.00 66.81 87 SER A O 1
ATOM 631 N N . THR A 1 88 ? -79.734 -19.763 97.888 1.00 65.56 88 THR A N 1
ATOM 632 C CA . THR A 1 88 ? -80.323 -18.643 98.637 1.00 65.56 88 THR A CA 1
ATOM 633 C C . THR A 1 88 ? -81.828 -18.848 98.878 1.00 65.56 88 THR A C 1
ATOM 635 O O . THR A 1 88 ? -82.351 -18.361 99.870 1.00 65.56 88 THR A O 1
ATOM 638 N N . GLY A 1 89 ? -82.511 -19.623 98.022 1.00 70.62 89 GLY A N 1
ATOM 639 C CA . GLY A 1 89 ? -83.899 -20.045 98.227 1.00 70.62 89 GLY A CA 1
ATOM 640 C C . GLY A 1 89 ? -84.097 -21.070 99.353 1.00 70.62 89 GLY A C 1
ATOM 641 O O . GLY A 1 89 ? -85.062 -20.947 100.093 1.00 70.62 89 GLY A O 1
ATOM 642 N N . GLU A 1 90 ? -83.194 -22.038 99.536 1.00 71.56 90 GLU A N 1
ATOM 643 C CA . GLU A 1 90 ? -83.247 -23.003 100.654 1.00 71.56 90 GLU A CA 1
ATOM 644 C C . GLU A 1 90 ? -82.906 -22.339 101.997 1.00 71.56 90 GLU A C 1
ATOM 646 O O . GLU A 1 90 ? -83.511 -22.644 103.025 1.00 71.56 90 GLU A O 1
ATOM 651 N N . ILE A 1 91 ? -81.969 -21.388 101.989 1.00 70.88 91 ILE A N 1
ATOM 652 C CA . ILE A 1 91 ? -81.652 -20.545 103.151 1.00 70.88 91 ILE A CA 1
ATOM 653 C C . ILE A 1 91 ? -82.874 -19.689 103.535 1.00 70.88 91 ILE A C 1
ATOM 655 O O . ILE A 1 91 ? -83.294 -19.708 104.689 1.00 70.88 91 ILE A O 1
ATOM 659 N N . ILE A 1 92 ? -83.511 -19.015 102.567 1.00 73.25 92 ILE A N 1
ATOM 660 C CA . ILE A 1 92 ? -84.754 -18.253 102.797 1.00 73.25 92 ILE A CA 1
ATOM 661 C C . ILE A 1 92 ? -85.887 -19.160 103.303 1.00 73.25 92 ILE A C 1
ATOM 663 O O . ILE A 1 92 ? -86.540 -18.808 104.280 1.00 73.25 92 ILE A O 1
ATOM 667 N N . ALA A 1 93 ? -86.091 -20.337 102.703 1.00 77.88 93 ALA A N 1
ATOM 668 C CA . ALA A 1 93 ? -87.173 -21.249 103.082 1.00 77.88 93 ALA A CA 1
ATOM 669 C C . ALA A 1 93 ? -87.047 -21.782 104.523 1.00 77.88 93 ALA A C 1
ATOM 671 O O . ALA A 1 93 ? -88.066 -22.019 105.173 1.00 77.88 93 ALA A O 1
ATOM 672 N N . ARG A 1 94 ? -85.822 -21.936 105.053 1.00 77.38 94 ARG A N 1
ATOM 673 C CA . ARG A 1 94 ? -85.614 -22.214 106.487 1.00 77.38 94 ARG A CA 1
ATOM 674 C C . ARG A 1 94 ? -85.995 -21.033 107.361 1.00 77.38 94 ARG A C 1
ATOM 676 O O . ARG A 1 94 ? -86.775 -21.226 108.282 1.00 77.38 94 ARG A O 1
ATOM 683 N N . PHE A 1 95 ? -85.550 -19.817 107.040 1.00 73.25 95 PHE A N 1
ATOM 684 C CA . PHE A 1 95 ? -85.961 -18.642 107.816 1.00 73.25 95 PHE A CA 1
ATOM 685 C C . PHE A 1 95 ? -87.480 -18.427 107.796 1.00 73.25 95 PHE A C 1
ATOM 687 O O . PHE A 1 95 ? -88.049 -18.082 108.826 1.00 73.25 95 PHE A O 1
ATOM 694 N N . GLU A 1 96 ? -88.160 -18.673 106.673 1.00 80.38 96 GLU A N 1
ATOM 695 C CA . GLU A 1 96 ? -89.628 -18.627 106.606 1.00 80.38 96 GLU A CA 1
ATOM 696 C C . GLU A 1 96 ? -90.285 -19.677 107.524 1.00 80.38 96 GLU A C 1
ATOM 698 O O . GLU A 1 96 ? -91.278 -19.371 108.192 1.00 80.38 96 GLU A O 1
ATOM 703 N N . LEU A 1 97 ? -89.717 -20.885 107.618 1.00 81.44 97 LEU A N 1
ATOM 704 C CA . LEU A 1 97 ? -90.188 -21.943 108.517 1.00 81.44 97 LEU A CA 1
ATOM 705 C C . LEU A 1 97 ? -89.934 -21.607 109.997 1.00 81.44 97 LEU A C 1
ATOM 707 O O . LEU A 1 97 ? -90.862 -21.691 110.803 1.00 81.44 97 LEU A O 1
ATOM 711 N N . ASP A 1 98 ? -88.720 -21.177 110.344 1.00 78.69 98 ASP A N 1
ATOM 712 C CA . ASP A 1 98 ? -88.321 -20.839 111.716 1.00 78.69 98 ASP A CA 1
ATOM 713 C C . ASP A 1 98 ? -89.113 -19.639 112.247 1.00 78.69 98 ASP A C 1
ATOM 715 O O . ASP A 1 98 ? -89.624 -19.676 113.367 1.00 78.69 98 ASP A O 1
ATOM 719 N N . ILE A 1 99 ? -89.300 -18.597 111.426 1.00 79.75 99 ILE A N 1
ATOM 720 C CA . ILE A 1 99 ? -90.154 -17.448 111.762 1.00 79.75 99 ILE A CA 1
ATOM 721 C C . ILE A 1 99 ? -91.597 -17.912 111.992 1.00 79.75 99 ILE A C 1
ATOM 723 O O . ILE A 1 99 ? -92.214 -17.498 112.972 1.00 79.75 99 ILE A O 1
ATOM 727 N N . THR A 1 100 ? -92.131 -18.799 111.146 1.00 84.19 100 THR A N 1
ATOM 728 C CA . THR A 1 100 ? -93.497 -19.328 111.309 1.00 84.19 100 THR A CA 1
ATOM 729 C C . THR A 1 100 ? -93.645 -20.112 112.619 1.00 84.19 100 THR A C 1
ATOM 731 O O . THR A 1 100 ? -94.596 -19.877 113.365 1.00 84.19 100 THR A O 1
ATOM 734 N N . PHE A 1 101 ? -92.683 -20.979 112.945 1.00 81.56 101 PHE A N 1
ATOM 735 C CA . PHE A 1 101 ? -92.649 -21.766 114.184 1.00 81.56 101 PHE A CA 1
ATOM 736 C C . PHE A 1 101 ? -92.514 -20.893 115.443 1.00 81.56 101 PHE A C 1
ATOM 738 O O . PHE A 1 101 ? -93.226 -21.103 116.430 1.00 81.56 101 PHE A O 1
ATOM 745 N N . ILE A 1 102 ? -91.647 -19.876 115.407 1.00 80.31 102 ILE A N 1
ATOM 746 C CA . ILE A 1 102 ? -91.489 -18.902 116.497 1.00 80.31 102 ILE A CA 1
ATOM 747 C C . ILE A 1 102 ? -92.773 -18.080 116.669 1.00 80.31 102 ILE A C 1
ATOM 749 O O . ILE A 1 102 ? -93.219 -17.890 117.800 1.00 80.31 102 ILE A O 1
ATOM 753 N N . CYS A 1 103 ? -93.413 -17.640 115.580 1.00 82.69 103 CYS A N 1
ATOM 754 C CA . CYS A 1 103 ? -94.699 -16.944 115.638 1.00 82.69 103 CYS A CA 1
ATOM 755 C C . CYS A 1 103 ? -95.813 -17.821 116.229 1.00 82.69 103 CYS A C 1
ATOM 757 O O . CYS A 1 103 ? -96.552 -17.345 117.090 1.00 82.69 103 CYS A O 1
ATOM 759 N N . GLU A 1 104 ? -95.920 -19.092 115.829 1.00 84.00 104 GLU A N 1
ATOM 760 C CA . GLU A 1 104 ? -96.903 -20.026 116.392 1.00 84.00 104 GLU A CA 1
ATOM 761 C C . GLU A 1 104 ? -96.702 -20.186 117.907 1.00 84.00 104 GLU A C 1
ATOM 763 O O . GLU A 1 104 ? -97.625 -19.923 118.687 1.00 84.00 104 GLU A O 1
ATOM 768 N N . ARG A 1 105 ? -95.477 -20.516 118.344 1.00 83.69 105 ARG A N 1
ATOM 769 C CA . ARG A 1 105 ? -95.145 -20.639 119.773 1.00 83.69 105 ARG A CA 1
ATOM 770 C C . ARG A 1 105 ? -95.404 -19.344 120.535 1.00 83.69 105 ARG A C 1
ATOM 772 O O . ARG A 1 105 ? -96.001 -19.405 121.604 1.00 83.69 105 ARG A O 1
ATOM 779 N N . LEU A 1 106 ? -95.064 -18.182 119.977 1.00 84.38 106 LEU A N 1
ATOM 780 C CA . LEU A 1 106 ? -95.340 -16.883 120.595 1.00 84.38 106 LEU A CA 1
ATOM 781 C C . LEU A 1 106 ? -96.849 -16.619 120.755 1.00 84.38 106 LEU A C 1
ATOM 783 O O . LEU A 1 106 ? -97.261 -16.099 121.789 1.00 84.38 106 LEU A O 1
ATOM 787 N N . THR A 1 107 ? -97.692 -17.007 119.790 1.00 83.44 107 THR A N 1
ATOM 788 C CA . THR A 1 107 ? -99.157 -16.867 119.931 1.00 83.44 107 THR A CA 1
ATOM 789 C C . THR A 1 107 ? -99.748 -17.812 120.978 1.00 83.44 107 THR A C 1
ATOM 791 O O . THR A 1 107 ? -100.577 -17.382 121.782 1.00 83.44 107 THR A O 1
ATOM 794 N N . ASN A 1 108 ? -99.276 -19.061 121.038 1.00 87.00 108 ASN A N 1
ATOM 795 C CA . ASN A 1 108 ? -99.667 -20.025 122.071 1.00 87.00 108 ASN A CA 1
ATOM 796 C C . ASN A 1 108 ? -99.212 -19.567 123.468 1.00 87.00 108 ASN A C 1
ATOM 798 O O . ASN A 1 108 ? -99.968 -19.649 124.435 1.00 87.00 108 ASN A O 1
ATOM 802 N N . LEU A 1 109 ? -98.002 -19.014 123.561 1.00 86.50 109 LEU A N 1
ATOM 803 C CA . LEU A 1 109 ? -97.426 -18.461 124.783 1.00 86.50 109 LEU A CA 1
ATOM 804 C C . LEU A 1 109 ? -98.175 -17.209 125.260 1.00 86.50 109 LEU A C 1
ATOM 806 O O . LEU A 1 109 ? -98.445 -17.078 126.448 1.00 86.50 109 LEU A O 1
ATOM 810 N N . ASN A 1 110 ? -98.591 -16.329 124.346 1.00 86.50 110 ASN A N 1
ATOM 811 C CA . ASN A 1 110 ? -99.433 -15.170 124.654 1.00 86.50 110 ASN A CA 1
ATOM 812 C C . ASN A 1 110 ? -100.827 -15.582 125.173 1.00 86.50 110 ASN A C 1
ATOM 814 O O . ASN A 1 110 ? -101.358 -14.954 126.086 1.00 86.50 110 ASN A O 1
ATOM 818 N N . LEU A 1 111 ? -101.416 -16.655 124.628 1.00 86.38 111 LEU A N 1
ATOM 819 C CA . LEU A 1 111 ? -102.661 -17.226 125.156 1.00 86.38 111 LEU A CA 1
ATOM 820 C C . LEU A 1 111 ? -102.462 -17.828 126.558 1.00 86.38 111 LEU A C 1
ATOM 822 O O . LEU A 1 111 ? -103.325 -17.664 127.418 1.00 86.38 111 LEU A O 1
ATOM 826 N N . LEU A 1 112 ? -101.319 -18.478 126.805 1.00 85.75 112 LEU A N 1
ATOM 827 C CA . LEU A 1 112 ? -100.954 -18.976 128.132 1.00 85.75 112 LEU A CA 1
ATOM 828 C C . LEU A 1 112 ? -100.736 -17.827 129.131 1.00 85.75 112 LEU A C 1
ATOM 830 O O . LEU A 1 112 ? -101.234 -17.933 130.246 1.00 85.75 112 LEU A O 1
ATOM 834 N N . SER A 1 113 ? -100.094 -16.723 128.725 1.00 85.25 113 SER A N 1
ATOM 835 C CA . SER A 1 113 ? -99.951 -15.492 129.527 1.00 85.25 113 SER A CA 1
ATOM 836 C C . SER A 1 113 ? -101.313 -14.999 130.007 1.00 85.25 113 SER A C 1
ATOM 838 O O . SER A 1 113 ? -101.565 -14.932 131.203 1.00 85.25 113 SER A O 1
ATOM 840 N N . MET A 1 114 ? -102.253 -14.807 129.076 1.00 84.38 114 MET A N 1
ATOM 841 C CA . MET A 1 114 ? -103.619 -14.367 129.376 1.00 84.38 114 MET A CA 1
ATOM 842 C C . MET A 1 114 ? -104.358 -15.317 130.338 1.00 84.38 114 MET A C 1
ATOM 844 O O . MET A 1 114 ? -105.187 -14.874 131.136 1.00 84.38 114 MET A O 1
ATOM 848 N N . HIS A 1 115 ? -104.072 -16.623 130.278 1.00 82.12 115 HIS A N 1
ATOM 849 C CA . HIS A 1 115 ? -104.660 -17.614 131.183 1.00 82.12 115 HIS A CA 1
ATOM 850 C C . HIS A 1 115 ? -104.002 -17.615 132.572 1.00 82.12 115 HIS A C 1
ATOM 852 O O . HIS A 1 115 ? -104.696 -17.767 133.572 1.00 82.12 115 HIS A O 1
ATOM 858 N N . VAL A 1 116 ? -102.686 -17.397 132.644 1.00 83.56 116 VAL A N 1
ATOM 859 C CA . VAL A 1 116 ? -101.940 -17.166 133.892 1.00 83.56 116 VAL A CA 1
ATOM 860 C C . VAL A 1 116 ? -102.446 -15.883 134.562 1.00 83.56 116 VAL A C 1
ATOM 862 O O . VAL A 1 116 ? -102.888 -15.938 135.702 1.00 83.56 116 VAL A O 1
ATOM 865 N N . GLU A 1 117 ? -102.505 -14.765 133.838 1.00 81.94 117 GLU A N 1
ATOM 866 C CA . GLU A 1 117 ? -102.976 -13.453 134.315 1.00 81.94 117 GLU A CA 1
ATOM 867 C C . GLU A 1 117 ? -104.425 -13.488 134.839 1.00 81.94 117 GLU A C 1
ATOM 869 O O . GLU A 1 117 ? -104.724 -12.928 135.893 1.00 81.94 117 GLU A O 1
ATOM 874 N N . THR A 1 118 ? -105.342 -14.176 134.144 1.00 80.88 118 THR A N 1
ATOM 875 C CA . THR A 1 118 ? -106.726 -14.318 134.641 1.00 80.88 118 THR A CA 1
ATOM 876 C C . THR A 1 118 ? -106.796 -15.185 135.896 1.00 80.88 118 THR A C 1
ATOM 878 O O . THR A 1 118 ? -107.443 -14.778 136.862 1.00 80.88 118 THR A O 1
ATOM 881 N N . LYS A 1 119 ? -106.076 -16.315 135.936 1.00 75.44 119 LYS A N 1
ATOM 882 C CA . LYS A 1 119 ? -105.961 -17.153 137.142 1.00 75.44 119 LYS A CA 1
ATOM 883 C C . LYS A 1 119 ? -105.323 -16.400 138.313 1.00 75.44 119 LYS A C 1
ATOM 885 O O . LYS A 1 119 ? -105.754 -16.600 139.439 1.00 75.44 119 LYS A O 1
ATOM 890 N N . GLU A 1 120 ? -104.345 -15.526 138.072 1.00 75.81 120 GLU A N 1
ATOM 891 C CA . GLU A 1 120 ? -103.729 -14.688 139.111 1.00 75.81 120 GLU A CA 1
ATOM 892 C C . GLU A 1 120 ? -104.771 -13.772 139.772 1.00 75.81 120 GLU A C 1
ATOM 894 O O . GLU A 1 120 ? -104.867 -13.719 141.000 1.00 75.81 120 GLU A O 1
ATOM 899 N N . SER A 1 121 ? -105.621 -13.128 138.962 1.00 69.44 121 SER A N 1
ATOM 900 C CA . SER A 1 121 ? -106.666 -12.219 139.455 1.00 69.44 121 SER A CA 1
ATOM 901 C C . SER A 1 121 ? -107.771 -12.905 140.279 1.00 69.44 121 SER A C 1
ATOM 903 O O . SER A 1 121 ? -108.347 -12.271 141.165 1.00 69.44 121 SER A O 1
ATOM 905 N N . ASP A 1 122 ? -108.023 -14.205 140.071 1.00 67.00 122 ASP A N 1
ATOM 906 C CA . ASP A 1 122 ? -108.983 -14.985 140.875 1.00 67.00 122 ASP A CA 1
ATOM 907 C C . ASP A 1 122 ? -108.558 -15.109 142.359 1.00 67.00 122 ASP A C 1
ATOM 909 O O . ASP A 1 122 ? -109.403 -15.376 143.219 1.00 67.00 122 ASP A O 1
ATOM 913 N N . PHE A 1 123 ? -107.274 -14.896 142.691 1.00 63.47 123 PHE A N 1
ATOM 914 C CA . PHE A 1 123 ? -106.754 -14.962 144.068 1.00 63.47 123 PHE A CA 1
ATOM 915 C C . PHE A 1 123 ? -106.713 -13.611 144.800 1.00 63.47 123 PHE A C 1
ATOM 917 O O . PHE A 1 123 ? -106.457 -13.581 146.006 1.00 63.47 123 PHE A O 1
ATOM 924 N N . GLU A 1 124 ? -106.952 -12.491 144.114 1.00 62.78 124 GLU A N 1
ATOM 925 C CA . GLU A 1 124 ? -106.792 -11.152 144.695 1.00 62.78 124 GLU A CA 1
ATOM 926 C C . GLU A 1 124 ? -107.816 -10.778 145.807 1.00 62.78 124 GLU A C 1
ATOM 928 O O . GLU A 1 124 ? -107.435 -10.056 146.740 1.00 62.78 124 GLU A O 1
ATOM 933 N N . PRO A 1 125 ? -109.078 -11.274 145.833 1.00 57.31 125 PRO A N 1
ATOM 934 C CA . PRO A 1 125 ? -109.997 -11.015 146.943 1.00 57.31 125 PRO A CA 1
ATOM 935 C C . PRO A 1 125 ? -109.774 -11.980 148.125 1.00 57.31 125 PRO A C 1
ATOM 937 O O . PRO A 1 125 ? -110.477 -12.978 148.292 1.00 57.31 125 PRO A O 1
ATOM 940 N N . PHE A 1 126 ? -108.839 -11.642 149.018 1.00 56.09 126 PHE A N 1
ATOM 941 C CA . PHE A 1 126 ? -108.717 -12.292 150.332 1.00 56.09 126 PHE A CA 1
ATOM 942 C C . PHE A 1 126 ? -110.045 -12.261 151.120 1.00 56.09 126 PHE A C 1
ATOM 944 O O . PHE A 1 126 ? -110.616 -11.183 151.286 1.00 56.09 126 PHE A O 1
ATOM 951 N N . VAL A 1 127 ? -110.450 -13.395 151.724 1.00 51.62 127 VAL A N 1
ATOM 952 C CA . VAL A 1 127 ? -110.707 -13.558 153.185 1.00 51.62 127 VAL A CA 1
ATOM 953 C C . VAL A 1 127 ? -111.349 -14.921 153.535 1.00 51.62 127 VAL A C 1
ATOM 955 O O . VAL A 1 127 ? -112.430 -15.256 153.071 1.00 51.62 127 VAL A O 1
ATOM 958 N N . SER A 1 128 ? -110.701 -15.643 154.460 1.00 55.59 128 SER A N 1
ATOM 959 C CA . SER A 1 128 ? -111.276 -16.555 155.474 1.00 55.59 128 SER A CA 1
ATOM 960 C C . SER A 1 128 ? -112.391 -17.549 155.083 1.00 55.59 128 SER A C 1
ATOM 962 O O . SER A 1 128 ? -113.519 -17.427 155.554 1.00 55.59 128 SER A O 1
ATOM 964 N N . ASP A 1 129 ? -112.031 -18.655 154.434 1.00 51.38 129 ASP A N 1
ATOM 965 C CA . ASP A 1 129 ? -111.710 -19.885 155.185 1.00 51.38 129 ASP A CA 1
ATOM 966 C C . ASP A 1 129 ? -110.873 -20.841 154.310 1.00 51.38 129 ASP A C 1
ATOM 968 O O . ASP A 1 129 ? -110.844 -20.702 153.088 1.00 51.38 129 ASP A O 1
ATOM 972 N N . MET A 1 130 ? -110.138 -21.782 154.916 1.00 58.16 130 MET A N 1
ATOM 973 C CA . MET A 1 130 ? -109.237 -22.692 154.178 1.00 58.16 130 MET A CA 1
ATOM 974 C C . MET A 1 130 ? -109.998 -23.851 153.515 1.00 58.16 130 MET A C 1
ATOM 976 O O . MET A 1 130 ? -109.950 -24.994 153.975 1.00 58.16 130 MET A O 1
ATOM 980 N N . ASP A 1 131 ? -110.682 -23.550 152.412 1.00 60.25 131 ASP A N 1
ATOM 981 C CA . ASP A 1 131 ? -111.235 -24.550 151.494 1.00 60.25 131 ASP A CA 1
ATOM 982 C C . ASP A 1 131 ? -110.092 -25.329 150.797 1.00 60.25 131 ASP A C 1
ATOM 984 O O . ASP A 1 131 ? -109.233 -24.707 150.157 1.00 60.25 131 ASP A O 1
ATOM 988 N N . PRO A 1 132 ? -110.046 -26.677 150.881 1.00 65.25 132 PRO A N 1
ATOM 989 C CA . PRO A 1 132 ? -109.069 -27.494 150.157 1.00 65.25 132 PRO A CA 1
ATOM 990 C C . PRO A 1 132 ? -109.003 -27.221 148.647 1.00 65.25 132 PRO A C 1
ATOM 992 O O . PRO A 1 132 ? -107.936 -27.384 148.050 1.00 65.25 132 PRO A O 1
ATOM 995 N N . ASP A 1 133 ? -110.104 -26.780 148.032 1.00 67.19 133 ASP A N 1
ATOM 996 C CA . ASP A 1 133 ? -110.199 -26.485 146.597 1.00 67.19 133 ASP A CA 1
ATOM 997 C C . ASP A 1 133 ? -109.314 -25.291 146.170 1.00 67.19 133 ASP A C 1
ATOM 999 O O . ASP A 1 133 ? -108.920 -25.180 145.007 1.00 67.19 133 ASP A O 1
ATOM 1003 N N . LEU A 1 134 ? -108.935 -24.412 147.110 1.00 72.06 134 LEU A N 1
ATOM 1004 C CA . LEU A 1 134 ? -108.032 -23.282 146.858 1.00 72.06 134 LEU A CA 1
ATOM 1005 C C . LEU A 1 134 ? -106.578 -23.732 146.643 1.00 72.06 134 LEU A C 1
ATOM 1007 O O . LEU A 1 134 ? -105.884 -23.196 145.780 1.00 72.06 134 LEU A O 1
ATOM 1011 N N . VAL A 1 135 ? -106.118 -24.746 147.386 1.00 70.38 135 VAL A N 1
ATOM 1012 C CA . VAL A 1 135 ? -104.728 -25.240 147.314 1.00 70.38 135 VAL A CA 1
ATOM 1013 C C . VAL A 1 135 ? -104.430 -25.844 145.940 1.00 70.38 135 VAL A C 1
ATOM 1015 O O . VAL A 1 135 ? -103.348 -25.636 145.393 1.00 70.38 135 VAL A O 1
ATOM 1018 N N . PHE A 1 136 ? -105.403 -26.539 145.345 1.00 76.12 136 PHE A N 1
ATOM 1019 C CA . PHE A 1 136 ? -105.273 -27.076 143.990 1.00 76.12 136 PHE A CA 1
ATOM 1020 C C . PHE A 1 136 ? -105.179 -25.974 142.926 1.00 76.12 136 PHE A C 1
ATOM 1022 O O . PHE A 1 136 ? -104.398 -26.120 141.990 1.00 76.12 136 PHE A O 1
ATOM 1029 N N . LYS A 1 137 ? -105.901 -24.858 143.090 1.00 75.88 137 LYS A N 1
ATOM 1030 C CA . LYS A 1 137 ? -105.858 -23.717 142.156 1.00 75.88 137 LYS A CA 1
ATOM 1031 C C . LYS A 1 137 ? -104.524 -22.972 142.219 1.00 75.88 137 LYS A C 1
ATOM 1033 O O . LYS A 1 137 ? -103.983 -22.623 141.177 1.00 75.88 137 LYS A O 1
ATOM 1038 N N . VAL A 1 138 ? -103.949 -22.782 143.410 1.00 77.19 138 VAL A N 1
ATOM 1039 C CA . VAL A 1 138 ? -102.608 -22.175 143.544 1.00 77.19 138 VAL A CA 1
ATOM 1040 C C . VAL A 1 138 ? -101.536 -23.064 142.897 1.00 77.19 138 VAL A C 1
ATOM 1042 O O . VAL A 1 138 ? -100.673 -22.562 142.185 1.00 77.19 138 VAL A O 1
ATOM 1045 N N . LEU A 1 139 ? -101.624 -24.390 143.062 1.00 80.88 139 LEU A N 1
ATOM 1046 C CA . LEU A 1 139 ? -100.721 -25.334 142.387 1.00 80.88 139 LEU A CA 1
ATOM 1047 C C . LEU A 1 139 ? -100.923 -25.377 140.861 1.00 80.88 139 LEU A C 1
ATOM 1049 O O . LEU A 1 139 ? -99.958 -25.581 140.129 1.00 80.88 139 LEU A O 1
ATOM 1053 N N . GLU A 1 140 ? -102.150 -25.178 140.373 1.00 82.19 140 GLU A N 1
ATOM 1054 C CA . GLU A 1 140 ? -102.440 -25.004 138.944 1.00 82.19 140 GLU A CA 1
ATOM 1055 C C . GLU A 1 140 ? -101.773 -23.725 138.404 1.00 82.19 140 GLU A C 1
ATOM 1057 O O . GLU A 1 140 ? -101.111 -23.776 137.368 1.00 82.19 140 GLU A O 1
ATOM 1062 N N . TYR A 1 141 ? -101.879 -22.606 139.132 1.00 83.38 141 TYR A N 1
ATOM 1063 C CA . TYR A 1 141 ? -101.255 -21.327 138.780 1.00 83.38 141 TYR A CA 1
ATOM 1064 C C . TYR A 1 141 ? -99.722 -21.405 138.731 1.00 83.38 141 TYR A C 1
ATOM 1066 O O . TYR A 1 141 ? -99.140 -21.105 137.689 1.00 83.38 141 TYR A O 1
ATOM 1074 N N . ASP A 1 142 ? -99.071 -21.880 139.800 1.00 83.75 142 ASP A N 1
ATOM 1075 C CA . ASP A 1 142 ? -97.607 -22.040 139.867 1.00 83.75 142 ASP A CA 1
ATOM 1076 C C . ASP A 1 142 ? -97.073 -22.901 138.708 1.00 83.75 142 ASP A C 1
ATOM 1078 O O . ASP A 1 142 ? -96.012 -22.625 138.140 1.00 83.75 142 ASP A O 1
ATOM 1082 N N . LEU A 1 143 ? -97.816 -23.945 138.327 1.00 85.31 143 LEU A N 1
ATOM 1083 C CA . LEU A 1 143 ? -97.434 -24.851 137.247 1.00 85.31 143 LEU A CA 1
ATOM 1084 C C . LEU A 1 143 ? -97.633 -24.203 135.866 1.00 85.31 143 LEU A C 1
ATOM 1086 O O . LEU A 1 143 ? -96.748 -24.322 135.016 1.00 85.31 143 LEU A O 1
ATOM 1090 N N . LEU A 1 144 ? -98.726 -23.463 135.646 1.00 84.94 144 LEU A N 1
ATOM 1091 C CA . LEU A 1 144 ? -98.953 -22.687 134.417 1.00 84.94 144 LEU A CA 1
ATOM 1092 C C . LEU A 1 144 ? -97.902 -21.574 134.244 1.00 84.94 144 LEU A C 1
ATOM 1094 O O . LEU A 1 144 ? -97.301 -21.464 133.173 1.00 84.94 144 LEU A O 1
ATOM 1098 N N . ALA A 1 145 ? -97.623 -20.800 135.297 1.00 83.56 145 ALA A N 1
ATOM 1099 C CA . ALA A 1 145 ? -96.613 -19.741 135.301 1.00 83.56 145 ALA A CA 1
ATOM 1100 C C . ALA A 1 145 ? -95.185 -20.301 135.135 1.00 83.56 145 ALA A C 1
ATOM 1102 O O . ALA A 1 145 ? -94.367 -19.744 134.396 1.00 83.56 145 ALA A O 1
ATOM 1103 N N . GLY A 1 146 ? -94.890 -21.446 135.761 1.00 84.56 146 GLY A N 1
ATOM 1104 C CA . GLY A 1 146 ? -93.627 -22.167 135.597 1.00 84.56 146 GLY A CA 1
ATOM 1105 C C . GLY A 1 146 ? -93.399 -22.656 134.163 1.00 84.56 146 GLY A C 1
ATOM 1106 O O . GLY A 1 146 ? -92.301 -22.479 133.623 1.00 84.56 146 GLY A O 1
ATOM 1107 N N . VAL A 1 147 ? -94.438 -23.207 133.521 1.00 86.50 147 VAL A N 1
ATOM 1108 C CA . VAL A 1 147 ? -94.413 -23.590 132.098 1.00 86.50 147 VAL A CA 1
ATOM 1109 C C . VAL A 1 147 ? -94.214 -22.357 131.217 1.00 86.50 147 VAL A C 1
ATOM 1111 O O . VAL A 1 147 ? -93.263 -22.341 130.433 1.00 86.50 147 VAL A O 1
ATOM 1114 N N . PHE A 1 148 ? -95.016 -21.303 131.401 1.00 85.88 148 PHE A N 1
ATOM 1115 C CA . PHE A 1 148 ? -94.901 -20.034 130.672 1.00 85.88 148 PHE A CA 1
ATOM 1116 C C . PHE A 1 148 ? -93.471 -19.474 130.720 1.00 85.88 148 PHE A C 1
ATOM 1118 O O . PHE A 1 148 ? -92.833 -19.284 129.684 1.00 85.88 148 PHE A O 1
ATOM 1125 N N . GLY A 1 149 ? -92.910 -19.306 131.922 1.00 82.69 149 GLY A N 1
ATOM 1126 C CA . GLY A 1 149 ? -91.553 -18.790 132.095 1.00 82.69 149 GLY A CA 1
ATOM 1127 C C . GLY A 1 149 ? -90.463 -19.706 131.525 1.00 82.69 149 GLY A C 1
ATOM 1128 O O . GLY A 1 149 ? -89.397 -19.219 131.150 1.00 82.69 149 GLY A O 1
ATOM 1129 N N . SER A 1 150 ? -90.693 -21.022 131.446 1.00 85.69 150 SER A N 1
ATOM 1130 C CA . SER A 1 150 ? -89.762 -21.949 130.785 1.00 85.69 150 SER A CA 1
ATOM 1131 C C . SER A 1 150 ? -89.781 -21.824 129.259 1.00 85.69 150 SER A C 1
ATOM 1133 O O . SER A 1 150 ? -88.722 -21.868 128.634 1.00 85.69 150 SER A O 1
ATOM 1135 N N . GLU A 1 151 ? -90.959 -21.586 128.685 1.00 85.12 151 GLU A N 1
ATOM 1136 C CA . GLU A 1 151 ? -91.186 -21.484 127.245 1.00 85.12 151 GLU A CA 1
ATOM 1137 C C . GLU A 1 151 ? -90.689 -20.140 126.681 1.00 85.12 151 GLU A C 1
ATOM 1139 O O . GLU A 1 151 ? -90.051 -20.126 125.627 1.00 85.12 151 GLU A O 1
ATOM 1144 N N . VAL A 1 152 ? -90.849 -19.034 127.430 1.00 85.38 152 VAL A N 1
ATOM 1145 C CA . VAL A 1 152 ? -90.193 -17.738 127.136 1.00 85.38 152 VAL A CA 1
ATOM 1146 C C . VAL A 1 152 ? -88.682 -17.930 126.978 1.00 85.38 152 VAL A C 1
ATOM 1148 O O . VAL A 1 152 ? -88.126 -17.623 125.924 1.00 85.38 152 VAL A O 1
ATOM 1151 N N . ARG A 1 153 ? -88.017 -18.499 127.995 1.00 84.12 153 ARG A N 1
ATOM 1152 C CA . ARG A 1 153 ? -86.554 -18.684 127.987 1.00 84.12 153 ARG A CA 1
ATOM 1153 C C . ARG A 1 153 ? -86.085 -19.587 126.848 1.00 84.12 153 ARG A C 1
ATOM 1155 O O . ARG A 1 153 ? -85.016 -19.352 126.295 1.00 84.12 153 ARG A O 1
ATOM 1162 N N . LEU A 1 154 ? -86.871 -20.605 126.492 1.00 83.62 154 LEU A N 1
ATOM 1163 C CA . LEU A 1 154 ? -86.543 -21.526 125.403 1.00 83.62 154 LEU A CA 1
ATOM 1164 C C . LEU A 1 154 ? -86.608 -20.841 124.023 1.00 83.62 154 LEU A C 1
ATOM 1166 O O . LEU A 1 154 ? -85.775 -21.126 123.158 1.00 83.62 154 LEU A O 1
ATOM 1170 N N . LEU A 1 155 ? -87.545 -19.907 123.823 1.00 82.31 155 LEU A N 1
ATOM 1171 C CA . LEU A 1 155 ? -87.590 -19.052 122.629 1.00 82.31 155 LEU A CA 1
ATOM 1172 C C . LEU A 1 155 ? -86.443 -18.028 122.605 1.00 82.31 155 LEU A C 1
ATOM 1174 O O . LEU A 1 155 ? -85.826 -17.837 121.557 1.00 82.31 155 LEU A O 1
ATOM 1178 N N . GLU A 1 156 ? -86.107 -17.418 123.747 1.00 82.75 156 GLU A N 1
ATOM 1179 C CA . GLU A 1 156 ? -84.954 -16.510 123.862 1.00 82.75 156 GLU A CA 1
ATOM 1180 C C . GLU A 1 156 ? -83.639 -17.212 123.489 1.00 82.75 156 GLU A C 1
ATOM 1182 O O . GLU A 1 156 ? -82.855 -16.665 122.708 1.00 82.75 156 GLU A O 1
ATOM 1187 N N . THR A 1 157 ? -83.414 -18.443 123.974 1.00 82.94 157 THR A N 1
ATOM 1188 C CA . THR A 1 157 ? -82.223 -19.228 123.609 1.00 82.94 157 THR A CA 1
ATOM 1189 C C . THR A 1 157 ? -82.183 -19.577 122.124 1.00 82.94 157 THR A C 1
ATOM 1191 O O . THR A 1 157 ? -81.136 -19.411 121.506 1.00 82.94 157 THR A O 1
ATOM 1194 N N . HIS A 1 158 ? -83.311 -19.977 121.526 1.00 80.44 158 HIS A N 1
ATOM 1195 C CA . HIS A 1 158 ? -83.373 -20.314 120.099 1.00 80.44 158 HIS A CA 1
ATOM 1196 C C . HIS A 1 158 ? -83.059 -19.099 119.216 1.00 80.44 158 HIS A C 1
ATOM 1198 O O . HIS A 1 158 ? -82.283 -19.197 118.270 1.00 80.44 158 HIS A O 1
ATOM 1204 N N . ASN A 1 159 ? -83.622 -17.929 119.531 1.00 78.25 159 ASN A N 1
ATOM 1205 C CA . ASN A 1 159 ? -83.359 -16.705 118.774 1.00 78.25 159 ASN A CA 1
ATOM 1206 C C . ASN A 1 159 ? -81.892 -16.243 118.906 1.00 78.25 159 ASN A C 1
ATOM 1208 O O . ASN A 1 159 ? -81.309 -15.740 117.943 1.00 78.25 159 ASN A O 1
ATOM 1212 N N . ALA A 1 160 ? -81.268 -16.441 120.073 1.00 80.38 160 ALA A N 1
ATOM 1213 C CA . ALA A 1 160 ? -79.841 -16.179 120.265 1.00 80.38 160 ALA A CA 1
ATOM 1214 C C . ALA A 1 160 ? -78.946 -17.151 119.467 1.00 80.38 160 ALA A C 1
ATOM 1216 O O . ALA A 1 160 ? -77.927 -16.732 118.922 1.00 80.38 160 ALA A O 1
ATOM 1217 N N . GLU A 1 161 ? -79.336 -18.423 119.361 1.00 80.38 161 GLU A N 1
ATOM 1218 C CA . GLU A 1 161 ? -78.605 -19.455 118.615 1.00 80.38 161 GLU A CA 1
ATOM 1219 C C . GLU A 1 161 ? -78.667 -19.205 117.097 1.00 80.38 161 GLU A C 1
ATOM 1221 O O . GLU A 1 161 ? -77.623 -19.039 116.463 1.00 80.38 161 GLU A O 1
ATOM 1226 N N . THR A 1 162 ? -79.869 -19.016 116.531 1.00 79.94 162 THR A N 1
ATOM 1227 C CA . THR A 1 162 ? -80.053 -18.704 115.099 1.00 79.94 162 THR A CA 1
ATOM 1228 C C . THR A 1 162 ? -79.344 -17.407 114.689 1.00 79.94 162 THR A C 1
ATOM 1230 O O . THR A 1 162 ? -78.731 -17.334 113.625 1.00 79.94 162 THR A O 1
ATOM 1233 N N . THR A 1 163 ? -79.384 -16.358 115.522 1.00 78.25 163 THR A N 1
ATOM 1234 C CA . THR A 1 163 ? -78.687 -15.101 115.190 1.00 78.25 163 THR A CA 1
ATOM 1235 C C . THR A 1 163 ? -77.166 -15.241 115.244 1.00 78.25 163 THR A C 1
ATOM 1237 O O . THR A 1 163 ? -76.485 -14.651 114.403 1.00 78.25 163 THR A O 1
ATOM 1240 N N . LEU A 1 164 ? -76.622 -16.037 116.171 1.00 78.81 164 LEU A N 1
ATOM 1241 C CA . LEU A 1 164 ? -75.187 -16.314 116.261 1.00 78.81 164 LEU A CA 1
ATOM 1242 C C . LEU A 1 164 ? -74.671 -17.073 115.027 1.00 78.81 164 LEU A C 1
ATOM 1244 O O . LEU A 1 164 ? -73.643 -16.689 114.466 1.00 78.81 164 LEU A O 1
ATOM 1248 N N . GLU A 1 165 ? -75.386 -18.112 114.591 1.00 82.31 165 GLU A N 1
ATOM 1249 C CA . GLU A 1 165 ? -75.017 -18.917 113.418 1.00 82.31 165 GLU A CA 1
ATOM 1250 C C . GLU A 1 165 ? -74.988 -18.059 112.142 1.00 82.31 165 GLU A C 1
ATOM 1252 O O . GLU A 1 165 ? -73.966 -18.013 111.450 1.00 82.31 165 GLU A O 1
ATOM 1257 N N . ASN A 1 166 ? -76.019 -17.235 111.927 1.00 83.00 166 ASN A N 1
ATOM 1258 C CA . ASN A 1 166 ? -76.084 -16.273 110.821 1.00 83.00 166 ASN A CA 1
ATOM 1259 C C . ASN A 1 166 ? -74.890 -15.299 110.792 1.00 83.00 166 ASN A C 1
ATOM 1261 O O . ASN A 1 166 ? -74.379 -14.967 109.718 1.00 83.00 166 ASN A O 1
ATOM 1265 N N . PHE A 1 167 ? -74.423 -14.823 111.956 1.00 80.62 167 PHE A N 1
ATOM 1266 C CA . PHE A 1 167 ? -73.236 -13.964 112.024 1.00 80.62 167 PHE A CA 1
ATOM 1267 C C . PHE A 1 167 ? -71.957 -14.711 111.627 1.00 80.62 167 PHE A C 1
ATOM 1269 O O . PHE A 1 167 ? -71.108 -14.125 110.949 1.00 80.62 167 PHE A O 1
ATOM 1276 N N . TYR A 1 168 ? -71.816 -15.989 111.992 1.00 83.81 168 TYR A N 1
ATOM 1277 C CA . TYR A 1 168 ? -70.676 -16.807 111.573 1.00 83.81 168 TYR A CA 1
ATOM 1278 C C . TYR A 1 168 ? -70.705 -17.134 110.074 1.00 83.81 168 TYR A C 1
ATOM 1280 O O . TYR A 1 168 ? -69.666 -17.007 109.420 1.00 83.81 168 TYR A O 1
ATOM 1288 N N . GLU A 1 169 ? -71.863 -17.472 109.500 1.00 83.50 169 GLU A N 1
ATOM 1289 C CA . GLU A 1 169 ? -71.998 -17.708 108.055 1.00 83.50 169 GLU A CA 1
ATOM 1290 C C . GLU A 1 169 ? -71.709 -16.450 107.228 1.00 83.50 169 GLU A C 1
ATOM 1292 O O . GLU A 1 169 ? -70.960 -16.502 106.245 1.00 83.50 169 GLU A O 1
ATOM 1297 N N . ALA A 1 170 ? -72.251 -15.299 107.639 1.00 82.75 170 ALA A N 1
ATOM 1298 C CA . ALA A 1 170 ? -72.008 -14.021 106.976 1.00 82.75 170 ALA A CA 1
ATOM 1299 C C . ALA A 1 170 ? -70.530 -13.603 107.069 1.00 82.75 170 ALA A C 1
ATOM 1301 O O . ALA A 1 170 ? -69.956 -13.133 106.082 1.00 82.75 170 ALA A O 1
ATOM 1302 N N . TYR A 1 171 ? -69.888 -13.820 108.223 1.00 85.94 171 TYR A N 1
ATOM 1303 C CA . TYR A 1 171 ? -68.461 -13.561 108.415 1.00 85.94 171 TYR A CA 1
ATOM 1304 C C . TYR A 1 171 ? -67.588 -14.472 107.538 1.00 85.94 171 TYR A C 1
ATOM 1306 O O . TYR A 1 171 ? -66.724 -13.980 106.810 1.00 85.94 171 TYR A O 1
ATOM 1314 N N . TYR A 1 172 ? -67.859 -15.782 107.526 1.00 87.50 172 TYR A N 1
ATOM 1315 C CA . TYR A 1 172 ? -67.147 -16.752 106.686 1.00 87.50 172 TYR A CA 1
ATOM 1316 C C . TYR A 1 172 ? -67.303 -16.445 105.187 1.00 87.50 172 TYR A C 1
ATOM 1318 O O . TYR A 1 172 ? -66.324 -16.449 104.438 1.00 87.50 172 TYR A O 1
ATOM 1326 N N . SER A 1 173 ? -68.519 -16.094 104.762 1.00 86.44 173 SER A N 1
ATOM 1327 C CA . SER A 1 173 ? -68.820 -15.692 103.383 1.00 86.44 173 SER A CA 1
ATOM 1328 C C . SER A 1 173 ? -68.107 -14.395 102.987 1.00 86.44 173 SER A C 1
ATOM 1330 O O . SER A 1 173 ? -67.607 -14.283 101.866 1.00 86.44 173 SER A O 1
ATOM 1332 N N . SER A 1 174 ? -68.012 -13.427 103.905 1.00 88.31 174 SER A N 1
ATOM 1333 C CA . SER A 1 174 ? -67.277 -12.174 103.698 1.00 88.31 174 SER A CA 1
ATOM 1334 C C . SER A 1 174 ? -65.771 -12.404 103.544 1.00 88.31 174 SER A C 1
ATOM 1336 O O . SER A 1 174 ? -65.153 -11.792 102.672 1.00 88.31 174 SER A O 1
ATOM 1338 N N . GLU A 1 175 ? -65.174 -13.286 104.350 1.00 91.44 175 GLU A N 1
ATOM 1339 C CA . GLU A 1 175 ? -63.740 -13.596 104.271 1.00 91.44 175 GLU A CA 1
ATOM 1340 C C . GLU A 1 175 ? -63.398 -14.325 102.960 1.00 91.44 175 GLU A C 1
ATOM 1342 O O . GLU A 1 175 ? -62.480 -13.921 102.245 1.00 91.44 175 GLU A O 1
ATOM 1347 N N . LEU A 1 176 ? -64.205 -15.321 102.568 1.00 90.69 176 LEU A N 1
ATOM 1348 C CA . LEU A 1 176 ? -64.065 -16.028 101.288 1.00 90.69 176 LEU A CA 1
ATOM 1349 C C . LEU A 1 176 ? -64.213 -15.078 100.083 1.00 90.69 176 LEU A C 1
ATOM 1351 O O . LEU A 1 176 ? -63.448 -15.150 99.114 1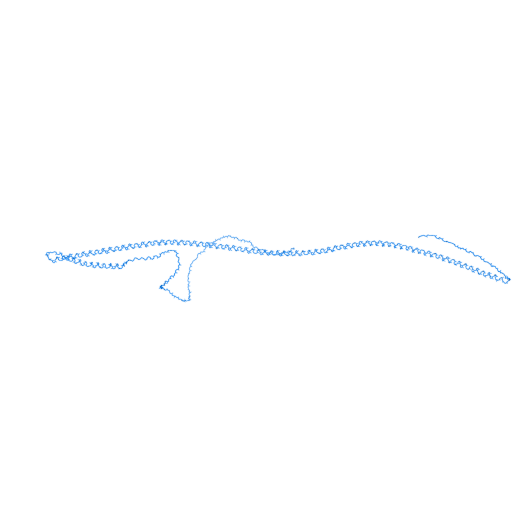.00 90.69 176 LEU A O 1
ATOM 1355 N N . LEU A 1 177 ? -65.174 -14.149 100.143 1.00 90.38 177 LEU A N 1
ATOM 1356 C CA . LEU A 1 177 ? -65.349 -13.122 99.118 1.00 90.38 177 LEU A CA 1
ATOM 1357 C C . LEU A 1 177 ? -64.138 -12.178 99.074 1.00 90.38 177 LEU A C 1
ATOM 1359 O O . LEU A 1 177 ? -63.646 -11.876 97.981 1.00 90.38 177 LEU A O 1
ATOM 1363 N N . MET A 1 178 ? -63.607 -11.767 100.228 1.00 92.75 178 MET A N 1
ATOM 1364 C CA . MET A 1 178 ? -62.411 -10.928 100.313 1.00 92.75 178 MET A CA 1
ATOM 1365 C C . MET A 1 178 ? -61.175 -11.629 99.729 1.00 92.75 178 MET A C 1
ATOM 1367 O O . MET A 1 178 ? -60.481 -11.017 98.910 1.00 92.75 178 MET A O 1
ATOM 1371 N N . GLU A 1 179 ? -60.927 -12.903 100.047 1.00 93.44 179 GLU A N 1
ATOM 1372 C CA . GLU A 1 179 ? -59.841 -13.694 99.445 1.00 93.44 179 GLU A CA 1
ATOM 1373 C C . GLU A 1 179 ? -59.981 -13.757 97.913 1.00 93.44 179 GLU A C 1
ATOM 1375 O O . GLU A 1 179 ? -59.043 -13.409 97.185 1.00 93.44 179 GLU A O 1
ATOM 1380 N N . SER A 1 180 ? -61.179 -14.080 97.410 1.00 90.56 180 SER A N 1
ATOM 1381 C CA . SER A 1 180 ? -61.445 -14.132 95.964 1.00 90.56 180 SER A CA 1
ATOM 1382 C C . SER A 1 180 ? -61.197 -12.783 95.267 1.00 90.56 180 SER A C 1
ATOM 1384 O O . SER A 1 180 ? -60.631 -12.736 94.168 1.00 90.56 180 SER A O 1
ATOM 1386 N N . SER A 1 181 ? -61.540 -11.670 95.926 1.00 92.81 181 SER A N 1
ATOM 1387 C CA . SER A 1 181 ? -61.333 -10.315 95.406 1.00 92.81 181 SER A CA 1
ATOM 1388 C C . SER A 1 181 ? -59.849 -9.930 95.346 1.00 92.81 181 SER A C 1
ATOM 1390 O O . SER A 1 181 ? -59.412 -9.294 94.382 1.00 92.81 181 SER A O 1
ATOM 1392 N N . ASN A 1 182 ? -59.051 -10.371 96.324 1.00 94.38 182 ASN A N 1
ATOM 1393 C CA . ASN A 1 182 ? -57.615 -10.111 96.393 1.00 94.38 182 ASN A CA 1
ATOM 1394 C C . ASN A 1 182 ? -56.836 -10.890 95.320 1.00 94.38 182 ASN A C 1
ATOM 1396 O O . ASN A 1 182 ? -55.916 -10.339 94.703 1.00 94.38 182 ASN A O 1
ATOM 1400 N N . GLU A 1 183 ? -57.233 -12.131 95.032 1.00 95.69 183 GLU A N 1
ATOM 1401 C CA . GLU A 1 183 ? -56.675 -12.915 93.923 1.00 95.69 183 GLU A CA 1
ATOM 1402 C C . GLU A 1 183 ? -57.060 -12.313 92.558 1.00 95.69 183 GLU A C 1
ATOM 1404 O O . GLU A 1 183 ? -56.201 -12.105 91.696 1.00 95.69 183 GLU A O 1
ATOM 1409 N N . LEU A 1 184 ? -58.327 -11.923 92.363 1.00 95.50 184 LEU A N 1
ATOM 1410 C CA . LEU A 1 184 ? -58.763 -11.219 91.148 1.00 95.50 184 LEU A CA 1
ATOM 1411 C C . LEU A 1 184 ? -57.986 -9.911 90.932 1.00 95.50 184 LEU A C 1
ATOM 1413 O O . LEU A 1 184 ? -57.480 -9.663 89.834 1.00 95.50 184 LEU A O 1
ATOM 1417 N N . LEU A 1 185 ? -57.814 -9.102 91.981 1.00 96.50 185 LEU A N 1
ATOM 1418 C CA . LEU A 1 185 ? -57.023 -7.872 91.943 1.00 96.50 185 LEU A CA 1
ATOM 1419 C C . LEU A 1 185 ? -55.5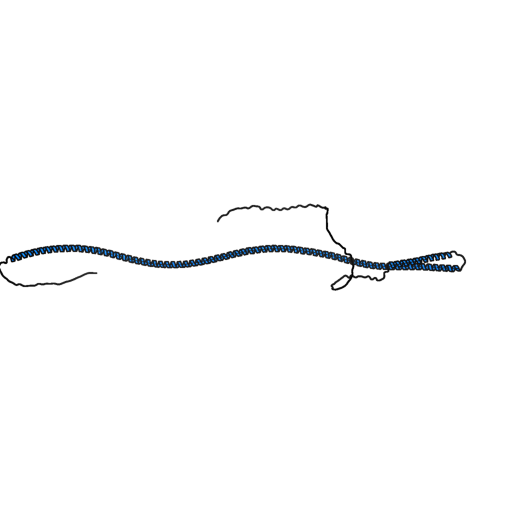48 -8.142 91.594 1.00 96.50 185 LEU A C 1
ATOM 1421 O O . LEU A 1 185 ? -54.933 -7.369 90.853 1.00 96.50 185 LEU A O 1
ATOM 1425 N N . SER A 1 186 ? -54.978 -9.240 92.089 1.00 96.69 186 SER A N 1
ATOM 1426 C CA . SER A 1 186 ? -53.600 -9.655 91.797 1.00 96.69 186 SER A CA 1
ATOM 1427 C C . SER A 1 186 ? -53.431 -10.087 90.336 1.00 96.69 186 SER A C 1
ATOM 1429 O O . SER A 1 186 ? -52.497 -9.635 89.661 1.00 96.69 186 SER A O 1
ATOM 1431 N N . ARG A 1 187 ? -54.390 -10.847 89.791 1.00 97.38 187 ARG A N 1
ATOM 1432 C CA . ARG A 1 187 ? -54.449 -11.195 88.359 1.00 97.38 187 ARG A CA 1
ATOM 1433 C C . ARG A 1 187 ? -54.596 -9.957 87.472 1.00 97.38 187 ARG A C 1
ATOM 1435 O O . ARG A 1 187 ? -53.866 -9.829 86.490 1.00 97.38 187 ARG A O 1
ATOM 1442 N N . ILE A 1 188 ? -55.466 -9.010 87.834 1.00 96.75 188 ILE A N 1
ATOM 1443 C CA . ILE A 1 188 ? -55.652 -7.742 87.102 1.00 96.75 188 ILE A CA 1
ATOM 1444 C C . ILE A 1 188 ? -54.350 -6.926 87.074 1.00 96.75 188 ILE A C 1
ATOM 1446 O O . ILE A 1 188 ? -53.941 -6.464 86.006 1.00 96.75 188 ILE A O 1
ATOM 1450 N N . LYS A 1 189 ? -53.648 -6.800 88.210 1.00 96.69 189 LYS A N 1
ATOM 1451 C CA . LYS A 1 189 ? -52.336 -6.125 88.289 1.00 96.69 189 LYS A CA 1
ATOM 1452 C C . LYS A 1 189 ? -51.297 -6.781 87.368 1.00 96.69 189 LYS A C 1
ATOM 1454 O O . LYS A 1 189 ? -50.594 -6.071 86.646 1.00 96.69 189 LYS A O 1
ATOM 1459 N N . MET A 1 190 ? -51.231 -8.116 87.341 1.00 97.06 190 MET A N 1
ATOM 1460 C CA . MET A 1 190 ? -50.317 -8.862 86.466 1.00 97.06 190 MET A CA 1
ATOM 1461 C C . MET A 1 190 ? -50.661 -8.688 84.976 1.00 97.06 190 MET A C 1
ATOM 1463 O O . MET A 1 190 ? -49.773 -8.423 84.164 1.00 97.06 190 MET A O 1
ATOM 1467 N N . LEU A 1 191 ? -51.942 -8.776 84.607 1.00 95.69 191 LEU A N 1
ATOM 1468 C CA . LEU A 1 191 ? -52.403 -8.563 83.230 1.00 95.69 191 LEU A CA 1
ATOM 1469 C C . LEU A 1 191 ? -52.112 -7.136 82.747 1.00 95.69 191 LEU A C 1
ATOM 1471 O O . LEU A 1 191 ? -51.617 -6.960 81.635 1.00 95.69 191 LEU A O 1
ATOM 1475 N N . HIS A 1 192 ? -52.333 -6.126 83.591 1.00 96.25 192 HIS A N 1
ATOM 1476 C CA . HIS A 1 192 ? -52.001 -4.733 83.287 1.00 96.25 192 HIS A CA 1
ATOM 1477 C C . HIS A 1 192 ? -50.489 -4.526 83.068 1.00 96.25 192 HIS A C 1
ATOM 1479 O O . HIS A 1 192 ? -50.089 -3.848 82.118 1.00 96.25 192 HIS A O 1
ATOM 1485 N N . PHE A 1 193 ? -49.635 -5.153 83.886 1.00 96.38 193 PHE A N 1
ATOM 1486 C CA . PHE A 1 193 ? -48.181 -5.134 83.684 1.00 96.38 193 PHE A CA 1
ATOM 1487 C C . PHE A 1 193 ? -47.776 -5.793 82.353 1.00 96.38 193 PHE A C 1
ATOM 1489 O O . PHE A 1 193 ? -47.032 -5.200 81.566 1.00 96.38 193 PHE A O 1
ATOM 1496 N N . ASN A 1 194 ? -48.320 -6.977 82.057 1.00 96.75 194 ASN A N 1
ATOM 1497 C CA . ASN A 1 194 ? -48.054 -7.706 80.815 1.00 96.75 194 ASN A CA 1
ATOM 1498 C C . ASN A 1 194 ? -48.508 -6.921 79.571 1.00 96.75 194 ASN A C 1
ATOM 1500 O O . ASN A 1 194 ? -47.769 -6.853 78.584 1.00 96.75 194 ASN A O 1
ATOM 1504 N N . LEU A 1 195 ? -49.678 -6.276 79.633 1.00 95.19 195 LEU A N 1
ATOM 1505 C CA . LEU A 1 195 ? -50.195 -5.406 78.576 1.00 95.19 195 LEU A CA 1
ATOM 1506 C C . LEU A 1 195 ? -49.280 -4.195 78.351 1.00 95.19 195 LEU A C 1
ATOM 1508 O O . LEU A 1 195 ? -48.892 -3.932 77.213 1.00 95.19 195 LEU A O 1
ATOM 1512 N N . LYS A 1 196 ? -48.857 -3.509 79.423 1.00 96.50 196 LYS A N 1
ATOM 1513 C CA . LYS A 1 196 ? -47.917 -2.376 79.348 1.00 96.50 196 LYS A CA 1
ATOM 1514 C C . LYS A 1 196 ? -46.584 -2.780 78.705 1.00 96.50 196 LYS A C 1
ATOM 1516 O O . LYS A 1 196 ? -46.075 -2.059 77.847 1.00 96.50 196 LYS A O 1
ATOM 1521 N N . GLY A 1 197 ? -46.054 -3.953 79.059 1.00 95.44 197 GLY A N 1
ATOM 1522 C CA . GLY A 1 197 ? -44.871 -4.528 78.411 1.00 95.44 197 GLY A CA 1
ATOM 1523 C C . GLY A 1 197 ? -45.091 -4.864 76.930 1.00 95.44 197 GLY A C 1
ATOM 1524 O O . GLY A 1 197 ? -44.177 -4.711 76.123 1.00 95.44 197 GLY A O 1
ATOM 1525 N N . SER A 1 198 ? -46.303 -5.275 76.545 1.00 94.75 198 SER A N 1
ATOM 1526 C CA . SER A 1 198 ? -46.636 -5.570 75.147 1.00 94.75 198 SER A CA 1
ATOM 1527 C C . SER A 1 198 ? -46.762 -4.317 74.283 1.00 94.75 198 SER A C 1
ATOM 1529 O O . SER A 1 198 ? -46.187 -4.281 73.198 1.00 94.75 198 SER A O 1
ATOM 1531 N N . VAL A 1 199 ? -47.420 -3.267 74.784 1.00 95.19 199 VAL A N 1
ATOM 1532 C CA . VAL A 1 199 ? -47.511 -1.963 74.099 1.00 95.19 199 VAL A CA 1
ATOM 1533 C C . VAL A 1 199 ? -46.121 -1.347 73.905 1.00 95.19 199 VAL A C 1
ATOM 1535 O O . VAL A 1 199 ? -45.836 -0.787 72.849 1.00 95.19 199 VAL A O 1
ATOM 1538 N N . HIS A 1 200 ? -45.214 -1.497 74.878 1.00 95.75 200 HIS A N 1
ATOM 1539 C CA . HIS A 1 200 ? -43.836 -1.020 74.731 1.00 95.75 200 HIS A CA 1
ATOM 1540 C C . HIS A 1 200 ? -43.090 -1.730 73.586 1.00 95.75 200 HIS A C 1
ATOM 1542 O O . HIS A 1 200 ? -42.512 -1.059 72.730 1.00 95.75 200 HIS A O 1
ATOM 1548 N N . ARG A 1 201 ? -43.185 -3.068 73.504 1.00 95.12 201 ARG A N 1
ATOM 1549 C CA . ARG A 1 201 ? -42.633 -3.848 72.378 1.00 95.12 201 ARG A CA 1
ATOM 1550 C C . ARG A 1 201 ? -43.255 -3.449 71.038 1.00 95.12 201 ARG A C 1
ATOM 1552 O O . ARG A 1 201 ? -42.547 -3.360 70.044 1.00 95.12 201 ARG A O 1
ATOM 1559 N N . GLU A 1 202 ? -44.558 -3.176 70.992 1.00 95.38 202 GLU A N 1
ATOM 1560 C CA . GLU A 1 202 ? -45.238 -2.732 69.767 1.00 95.38 202 GLU A CA 1
ATOM 1561 C C . GLU A 1 202 ? -44.691 -1.386 69.253 1.00 95.38 202 GLU A C 1
ATOM 1563 O O . GLU A 1 202 ? -44.455 -1.227 68.053 1.00 95.38 202 GLU A O 1
ATOM 1568 N N . VAL A 1 203 ? -44.432 -0.429 70.151 1.00 96.19 203 VAL A N 1
ATOM 1569 C CA . VAL A 1 203 ? -43.794 0.856 69.809 1.00 96.19 203 VAL A CA 1
ATOM 1570 C C . VAL A 1 203 ? -42.360 0.648 69.307 1.00 96.19 203 VAL A C 1
ATOM 1572 O O . VAL A 1 203 ? -41.958 1.277 68.325 1.00 96.19 203 VAL A O 1
ATOM 1575 N N . GLU A 1 204 ? -41.603 -0.265 69.919 1.00 96.69 204 GLU A N 1
ATOM 1576 C CA . GLU A 1 204 ? -40.257 -0.623 69.461 1.00 96.69 204 GLU A CA 1
ATOM 1577 C C . GLU A 1 204 ? -40.278 -1.252 68.055 1.00 96.69 204 GLU A C 1
ATOM 1579 O O . GLU A 1 204 ? -39.545 -0.807 67.166 1.00 96.69 204 GLU A O 1
ATOM 1584 N N . PHE A 1 205 ? -41.171 -2.216 67.804 1.00 95.75 205 PHE A N 1
ATOM 1585 C CA . PHE A 1 205 ? -41.347 -2.823 66.483 1.00 95.75 205 PHE A CA 1
ATOM 1586 C C . PHE A 1 205 ? -41.752 -1.793 65.420 1.00 95.75 205 PHE A C 1
ATOM 1588 O O . PHE A 1 205 ? -41.190 -1.810 64.325 1.00 95.75 205 PHE A O 1
ATOM 1595 N N . LYS A 1 206 ? -42.645 -0.843 65.737 1.00 97.31 206 LYS A N 1
ATOM 1596 C CA . LYS A 1 206 ? -42.994 0.272 64.831 1.00 97.31 206 LYS A CA 1
ATOM 1597 C C . LYS A 1 206 ? -41.790 1.173 64.534 1.00 97.31 206 LYS A C 1
ATOM 1599 O O . LYS A 1 206 ? -41.572 1.531 63.378 1.00 97.31 206 LYS A O 1
ATOM 1604 N N . SER A 1 207 ? -40.970 1.491 65.540 1.00 95.31 207 SER A N 1
ATOM 1605 C CA . SER A 1 207 ? -39.721 2.244 65.347 1.00 95.31 207 SER A CA 1
ATOM 1606 C C . SER A 1 207 ? -38.742 1.500 64.431 1.00 95.31 207 SER A C 1
ATOM 1608 O O . SER A 1 207 ? -38.148 2.097 63.534 1.00 95.31 207 SER A O 1
ATOM 1610 N N . ASN A 1 208 ? -38.593 0.188 64.619 1.00 96.56 208 ASN A N 1
ATOM 1611 C CA . ASN A 1 208 ? -37.684 -0.637 63.824 1.00 96.56 208 ASN A CA 1
ATOM 1612 C C . ASN A 1 208 ? -38.192 -0.854 62.386 1.00 96.56 208 ASN A C 1
ATOM 1614 O O . ASN A 1 208 ? -37.387 -0.824 61.456 1.00 96.56 208 ASN A O 1
ATOM 1618 N N . LEU A 1 209 ? -39.509 -0.955 62.176 1.00 95.75 209 LEU A N 1
ATOM 1619 C CA . LEU A 1 209 ? -40.124 -0.976 60.845 1.00 95.75 209 LEU A CA 1
ATOM 1620 C C . LEU A 1 209 ? -39.847 0.322 60.069 1.00 95.75 209 LEU A C 1
ATOM 1622 O O . LEU A 1 209 ? -39.391 0.259 58.929 1.00 95.75 209 LEU A O 1
ATOM 1626 N N . LEU A 1 210 ? -40.030 1.489 60.699 1.00 96.00 210 LEU A N 1
ATOM 1627 C CA . LEU A 1 210 ? -39.738 2.789 60.079 1.00 96.00 210 LEU A CA 1
ATOM 1628 C C . LEU A 1 210 ? -38.252 2.938 59.706 1.00 96.00 210 LEU A C 1
ATOM 1630 O O . LEU A 1 210 ? -37.936 3.420 58.617 1.00 96.00 210 LEU A O 1
ATOM 1634 N N . LYS A 1 211 ? -37.328 2.473 60.564 1.00 95.88 211 LYS A N 1
ATOM 1635 C CA . LYS A 1 211 ? -35.883 2.437 60.251 1.00 95.88 211 LYS A CA 1
ATOM 1636 C C . LYS A 1 211 ? -35.593 1.572 59.021 1.00 95.88 211 LYS A C 1
ATOM 1638 O O . LYS A 1 211 ? -34.806 1.983 58.172 1.00 95.88 211 LYS A O 1
ATOM 1643 N N . LEU A 1 212 ? -36.229 0.401 58.912 1.00 93.44 212 LEU A N 1
ATOM 1644 C CA . LEU A 1 212 ? -36.074 -0.502 57.766 1.00 93.44 212 LEU A CA 1
ATOM 1645 C C . LEU A 1 212 ? -36.649 0.096 56.474 1.00 93.44 212 LEU A C 1
ATOM 1647 O O . LEU A 1 212 ? -36.002 0.006 55.434 1.00 93.44 212 LEU A O 1
ATOM 1651 N N . GLN A 1 213 ? -37.813 0.750 56.534 1.00 94.75 213 GLN A N 1
ATOM 1652 C CA . GLN A 1 213 ? -38.404 1.443 55.382 1.00 94.75 213 GLN A CA 1
ATOM 1653 C C . GLN A 1 213 ? -37.481 2.557 54.864 1.00 94.75 213 GLN A C 1
ATOM 1655 O O . GLN A 1 213 ? -37.126 2.556 53.687 1.00 94.75 213 GLN A O 1
ATOM 1660 N N . LEU A 1 214 ? -37.007 3.437 55.752 1.00 93.75 214 LEU A N 1
ATOM 1661 C CA . LEU A 1 214 ? -36.130 4.557 55.393 1.00 93.75 214 LEU A CA 1
ATOM 1662 C C . LEU A 1 214 ? -34.754 4.074 54.891 1.00 93.75 214 LEU A C 1
ATOM 1664 O O . LEU A 1 214 ? -34.200 4.633 53.942 1.00 93.75 214 LEU A O 1
ATOM 1668 N N . ALA A 1 215 ? -34.214 2.993 55.465 1.00 92.44 215 ALA A N 1
ATOM 1669 C CA . ALA A 1 215 ? -33.009 2.344 54.948 1.00 92.44 215 ALA A CA 1
ATOM 1670 C C . ALA A 1 215 ? -33.216 1.780 53.530 1.00 92.44 215 ALA A C 1
ATOM 1672 O O . ALA A 1 215 ? -32.342 1.958 52.681 1.00 92.44 215 ALA A O 1
ATOM 1673 N N . ASN A 1 216 ? -34.372 1.166 53.257 1.00 90.19 216 ASN A N 1
ATOM 1674 C CA . ASN A 1 216 ? -34.709 0.596 51.952 1.00 90.19 216 ASN A CA 1
ATOM 1675 C C . ASN A 1 216 ? -34.902 1.680 50.871 1.00 90.19 216 ASN A C 1
ATOM 1677 O O . ASN A 1 216 ? -34.414 1.535 49.749 1.00 90.19 216 ASN A O 1
ATOM 1681 N N . GLU A 1 217 ? -35.535 2.810 51.205 1.00 91.75 217 GLU A N 1
ATOM 1682 C CA . GLU A 1 217 ? -35.620 3.973 50.306 1.00 91.75 217 GLU A CA 1
ATOM 1683 C C . GLU A 1 217 ? -34.239 4.580 50.021 1.00 91.75 217 GLU A C 1
ATOM 1685 O O . GLU A 1 217 ? -33.928 4.913 48.872 1.00 91.75 217 GLU A O 1
ATOM 1690 N N . LYS A 1 218 ? -33.363 4.655 51.032 1.00 92.44 218 LYS A N 1
ATOM 1691 C CA . LYS A 1 218 ? -31.977 5.120 50.869 1.00 92.44 218 LYS A CA 1
ATOM 1692 C C . LYS A 1 218 ? -31.144 4.189 49.980 1.00 92.44 218 LYS A C 1
ATOM 1694 O O . LYS A 1 218 ? -30.359 4.673 49.166 1.00 92.44 218 LYS A O 1
ATOM 1699 N N . THR A 1 219 ? -31.300 2.868 50.095 1.00 88.69 219 THR A N 1
ATOM 1700 C CA . THR A 1 219 ? -30.628 1.929 49.181 1.00 88.69 219 THR A CA 1
ATOM 1701 C C . THR A 1 219 ? -31.216 1.990 47.779 1.00 88.69 219 THR A C 1
ATOM 1703 O O . THR A 1 219 ? -30.452 2.009 46.817 1.00 88.69 219 THR A O 1
ATOM 1706 N N . ARG A 1 220 ? -32.545 2.096 47.641 1.00 89.81 220 ARG A N 1
ATOM 1707 C CA . ARG A 1 220 ? -33.213 2.214 46.339 1.00 89.81 220 ARG A CA 1
ATOM 1708 C C . ARG A 1 220 ? -32.754 3.456 45.580 1.00 89.81 220 ARG A C 1
ATOM 1710 O O . ARG A 1 220 ? -32.279 3.329 44.460 1.00 89.81 220 ARG A O 1
ATOM 1717 N N . THR A 1 221 ? -32.830 4.633 46.199 1.00 88.50 221 THR A N 1
ATOM 1718 C CA . THR A 1 221 ? -32.384 5.897 45.583 1.00 88.50 221 THR A CA 1
ATOM 1719 C C . THR A 1 221 ? -30.902 5.862 45.205 1.00 88.50 221 THR A C 1
ATOM 1721 O O . THR A 1 221 ? -30.541 6.313 44.120 1.00 88.50 221 THR A O 1
ATOM 1724 N N . GLN A 1 222 ? -30.039 5.248 46.026 1.00 87.62 222 GLN A N 1
ATOM 1725 C CA . GLN A 1 222 ? -28.631 5.059 45.665 1.00 87.62 222 GLN A CA 1
ATOM 1726 C C . GLN A 1 222 ? -28.440 4.098 44.472 1.00 87.62 222 GLN A C 1
ATOM 1728 O O . GLN A 1 222 ? -27.523 4.305 43.677 1.00 87.62 222 GLN A O 1
ATOM 1733 N N . VAL A 1 223 ? -29.268 3.059 44.330 1.00 86.38 223 VAL A N 1
ATOM 1734 C CA . VAL A 1 223 ? -29.240 2.145 43.171 1.00 86.38 223 VAL A CA 1
ATOM 1735 C C . VAL A 1 223 ? -29.751 2.838 41.906 1.00 86.38 223 VAL A C 1
ATOM 1737 O O . VAL A 1 223 ? -29.097 2.730 40.872 1.00 86.38 223 VAL A O 1
ATOM 1740 N N . GLU A 1 224 ? -30.852 3.587 41.992 1.00 84.75 224 GLU A N 1
ATOM 1741 C CA . GLU A 1 224 ? -31.417 4.364 40.878 1.00 84.75 224 GLU A CA 1
ATOM 1742 C C . GLU A 1 224 ? -30.369 5.358 40.320 1.00 84.75 224 GLU A C 1
ATOM 1744 O O . GLU A 1 224 ? -30.056 5.313 39.132 1.00 84.75 224 GLU A O 1
ATOM 1749 N N . VAL A 1 225 ? -29.713 6.154 41.181 1.00 85.88 225 VAL A N 1
ATOM 1750 C CA . VAL A 1 225 ? -28.658 7.110 40.769 1.00 85.88 225 VAL A CA 1
ATOM 1751 C C . VAL A 1 225 ? -27.414 6.407 40.202 1.00 85.88 225 VAL A C 1
ATOM 1753 O O . VAL A 1 225 ? -26.856 6.844 39.199 1.00 85.88 225 VAL A O 1
ATOM 1756 N N . LYS A 1 226 ? -26.973 5.284 40.791 1.00 85.38 226 LYS A N 1
ATOM 1757 C CA . LYS A 1 226 ? -25.852 4.491 40.240 1.00 85.38 226 LYS A CA 1
ATOM 1758 C C . LYS A 1 226 ? -26.171 3.931 38.850 1.00 85.38 226 LYS A C 1
ATOM 1760 O O . LYS A 1 226 ? -25.286 3.870 37.996 1.00 85.38 226 LYS A O 1
ATOM 1765 N N . LYS A 1 227 ? -27.419 3.519 38.621 1.00 85.50 227 LYS A N 1
ATOM 1766 C CA . LYS A 1 227 ? -27.906 3.005 37.336 1.00 85.50 227 LYS A CA 1
ATOM 1767 C C . LYS A 1 227 ? -27.977 4.105 36.275 1.00 85.50 227 LYS A C 1
ATOM 1769 O O . LYS A 1 227 ? -27.629 3.847 35.130 1.00 85.50 227 LYS A O 1
ATOM 1774 N N . GLU A 1 228 ? -28.381 5.317 36.647 1.00 84.12 228 GLU A N 1
ATOM 1775 C CA . GLU A 1 228 ? -28.414 6.464 35.732 1.00 84.12 228 GLU A CA 1
ATOM 1776 C C . GLU A 1 228 ? -26.997 6.917 35.340 1.00 84.12 228 GLU A C 1
ATOM 1778 O O . GLU A 1 228 ? -26.699 7.023 34.151 1.00 84.12 228 GLU A O 1
ATOM 1783 N N . ASN A 1 229 ? -26.080 7.033 36.311 1.00 86.81 229 ASN A N 1
ATOM 1784 C CA . ASN A 1 229 ? -24.668 7.333 36.042 1.00 86.81 229 ASN A CA 1
ATOM 1785 C C . ASN A 1 229 ? -24.020 6.286 35.117 1.00 86.81 229 ASN A C 1
ATOM 1787 O O . ASN A 1 229 ? -23.411 6.647 34.115 1.00 86.81 229 ASN A O 1
ATOM 1791 N N . THR A 1 230 ? -24.183 4.990 35.408 1.00 88.69 230 THR A N 1
ATOM 1792 C CA . THR A 1 230 ? -23.594 3.925 34.571 1.00 88.69 230 THR A CA 1
ATOM 1793 C C . THR A 1 230 ? -24.247 3.815 33.191 1.00 88.69 230 THR A C 1
ATOM 1795 O O . THR A 1 230 ? -23.565 3.476 32.227 1.00 88.69 230 THR A O 1
ATOM 1798 N N . ALA A 1 231 ? -25.534 4.150 33.045 1.00 90.25 231 ALA A N 1
ATOM 1799 C CA . ALA A 1 231 ? -26.178 4.254 31.735 1.00 90.25 231 ALA A CA 1
ATOM 1800 C C . ALA A 1 231 ? -25.607 5.416 30.902 1.00 90.25 231 ALA A C 1
ATOM 1802 O O . ALA A 1 231 ? -25.386 5.252 29.701 1.00 90.25 231 ALA A O 1
ATOM 1803 N N . GLN A 1 232 ? -25.318 6.558 31.533 1.00 90.81 232 GLN A N 1
ATOM 1804 C CA . GLN A 1 232 ? -24.677 7.698 30.878 1.00 90.81 232 GLN A CA 1
ATOM 1805 C C . GLN A 1 232 ? -23.216 7.389 30.500 1.00 90.81 232 GLN A C 1
ATOM 1807 O O . GLN A 1 232 ? -22.833 7.598 29.352 1.00 90.81 232 GLN A O 1
ATOM 1812 N N . GLU A 1 233 ? -22.430 6.786 31.398 1.00 90.88 233 GLU A N 1
ATOM 1813 C CA . GLU A 1 233 ? -21.060 6.324 31.108 1.00 90.88 233 GLU A CA 1
ATOM 1814 C C . GLU A 1 233 ? -21.021 5.317 29.943 1.00 90.88 233 GLU A C 1
ATOM 1816 O O . GLU A 1 233 ? -20.155 5.406 29.069 1.00 90.88 233 GLU A O 1
ATOM 1821 N N . LEU A 1 234 ? -21.977 4.380 29.883 1.00 93.31 234 LEU A N 1
ATOM 1822 C CA . LEU A 1 234 ? -22.119 3.441 28.765 1.00 93.31 234 LEU A CA 1
ATOM 1823 C C . LEU A 1 234 ? -22.491 4.145 27.454 1.00 93.31 234 LEU A C 1
ATOM 1825 O O . LEU A 1 234 ? -21.952 3.785 26.407 1.00 93.31 234 LEU A O 1
ATOM 1829 N N . LYS A 1 235 ? -23.369 5.154 27.496 1.00 93.69 235 LYS A N 1
ATOM 1830 C CA . LYS A 1 235 ? -23.749 5.962 26.328 1.00 93.69 235 LYS A CA 1
ATOM 1831 C C . LYS A 1 235 ? -22.553 6.745 25.779 1.00 93.69 235 LYS A C 1
ATOM 1833 O O . LYS A 1 235 ? -22.267 6.644 24.587 1.00 93.69 235 LYS A O 1
ATOM 1838 N N . ASP A 1 236 ? -21.820 7.445 26.639 1.00 94.44 236 ASP A N 1
ATOM 1839 C CA . ASP A 1 236 ? -20.647 8.242 26.254 1.00 94.44 236 ASP A CA 1
ATOM 1840 C C . ASP A 1 236 ? -19.502 7.348 25.745 1.00 94.44 236 ASP A C 1
ATOM 1842 O O . ASP A 1 236 ? -18.824 7.672 24.765 1.00 94.44 236 ASP A O 1
ATOM 1846 N N . SER A 1 237 ? -19.325 6.170 26.354 1.00 94.06 237 S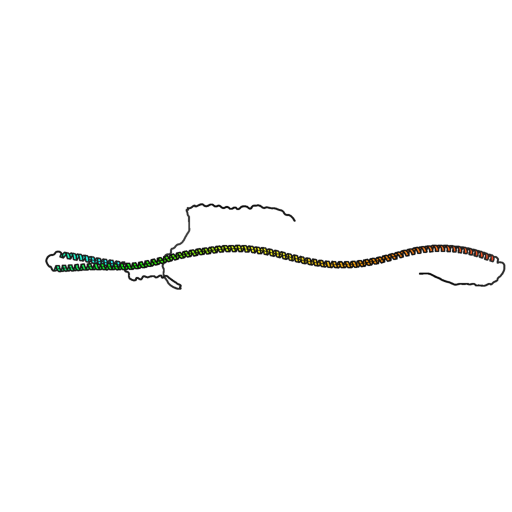ER A N 1
ATOM 1847 C CA . SER A 1 237 ? -18.403 5.136 25.873 1.00 94.06 237 SER A CA 1
ATOM 1848 C C . SER A 1 237 ? -18.807 4.602 24.492 1.00 94.06 237 SER A C 1
ATOM 1850 O O . SER A 1 237 ? -17.962 4.498 23.604 1.00 94.06 237 SER A O 1
ATOM 1852 N N . ASN A 1 238 ? -20.095 4.332 24.262 1.00 95.00 238 ASN A N 1
ATOM 1853 C CA . ASN A 1 238 ? -20.608 3.863 22.973 1.00 95.00 238 ASN A CA 1
ATOM 1854 C C . ASN A 1 238 ? -20.466 4.925 21.866 1.00 95.00 238 ASN A C 1
ATOM 1856 O O . ASN A 1 238 ? -20.012 4.610 20.768 1.00 95.00 238 ASN A O 1
ATOM 1860 N N . GLU A 1 239 ? -20.785 6.191 22.147 1.00 96.38 239 GLU A N 1
ATOM 1861 C CA . GLU A 1 239 ? -20.555 7.303 21.210 1.00 96.38 239 GLU A CA 1
ATOM 1862 C C . GLU A 1 239 ? -19.067 7.444 20.859 1.00 96.38 239 GLU A C 1
ATOM 1864 O O . GLU A 1 239 ? -18.710 7.629 19.689 1.00 96.38 239 GLU A O 1
ATOM 1869 N N . LYS A 1 240 ? -18.178 7.254 21.842 1.00 97.19 240 LYS A N 1
ATOM 1870 C CA . LYS A 1 240 ? -16.732 7.204 21.614 1.00 97.19 240 LYS A CA 1
ATOM 1871 C C . LYS A 1 240 ? -16.318 6.006 20.750 1.00 97.19 240 LYS A C 1
ATOM 1873 O O . LYS A 1 240 ? -15.519 6.207 19.835 1.00 97.19 240 LYS A O 1
ATOM 1878 N N . VAL A 1 241 ? -16.855 4.805 20.978 1.00 96.75 241 VAL A N 1
ATOM 1879 C CA . VAL A 1 241 ? -16.597 3.615 20.139 1.00 96.75 241 VAL A CA 1
ATOM 1880 C C . VAL A 1 241 ? -16.999 3.881 18.689 1.00 96.75 241 VAL A C 1
ATOM 1882 O O . VAL A 1 241 ? -16.142 3.784 17.815 1.00 96.75 241 VAL A O 1
ATOM 1885 N N . VAL A 1 242 ? -18.224 4.351 18.434 1.00 96.94 242 VAL A N 1
ATOM 1886 C CA . VAL A 1 242 ? -18.697 4.695 17.077 1.00 96.94 242 VAL A CA 1
ATOM 1887 C C . VAL A 1 242 ? -17.807 5.764 16.420 1.00 96.94 242 VAL A C 1
ATOM 1889 O O . VAL A 1 242 ? -17.508 5.690 15.224 1.00 96.94 242 VAL A O 1
ATOM 1892 N N . SER A 1 243 ? -17.314 6.742 17.191 1.00 96.81 243 SER A N 1
ATOM 1893 C CA . SER A 1 243 ? -16.376 7.752 16.677 1.00 96.81 243 SER A CA 1
ATOM 1894 C C . SER A 1 243 ? -15.017 7.161 16.262 1.00 96.81 243 SER A C 1
ATOM 1896 O O . SER A 1 243 ? -14.427 7.614 15.278 1.00 96.81 243 SER A O 1
ATOM 1898 N N . LEU A 1 244 ? -14.538 6.135 16.974 1.00 97.25 244 LEU A N 1
ATOM 1899 C CA . LEU A 1 244 ? -13.279 5.440 16.697 1.00 97.25 244 LEU A CA 1
ATOM 1900 C C . LEU A 1 244 ? -13.425 4.438 15.546 1.00 97.25 244 LEU A C 1
ATOM 1902 O O . LEU A 1 244 ? -12.546 4.381 14.692 1.00 97.25 244 LEU A O 1
ATOM 1906 N N . GLU A 1 245 ? -14.541 3.713 15.460 1.00 96.94 245 GLU A N 1
ATOM 1907 C CA . GLU A 1 245 ? -14.870 2.832 14.330 1.00 96.94 245 GLU A CA 1
ATOM 1908 C C . GLU A 1 245 ? -14.932 3.615 13.014 1.00 96.94 245 GLU A C 1
ATOM 1910 O O . GLU A 1 245 ? -14.369 3.188 12.002 1.00 96.94 245 GLU A O 1
ATOM 1915 N N . LYS A 1 246 ? -15.528 4.816 13.033 1.00 97.19 246 LYS A N 1
ATOM 1916 C CA . LYS A 1 246 ? -15.503 5.713 11.873 1.00 97.19 246 LYS A CA 1
ATOM 1917 C C . LYS A 1 246 ? -14.077 6.133 11.504 1.00 97.19 246 LYS A C 1
ATOM 1919 O O . LYS A 1 246 ? -13.713 6.049 10.335 1.00 97.19 246 LYS A O 1
ATOM 1924 N N . GLN A 1 247 ? -13.252 6.537 12.474 1.00 97.81 247 GLN A N 1
ATOM 1925 C CA . GLN A 1 247 ? -11.850 6.895 12.214 1.00 97.81 247 GLN A CA 1
ATOM 1926 C C . GLN A 1 247 ? -11.026 5.705 11.695 1.00 97.81 247 GLN A C 1
ATOM 1928 O O . GLN A 1 247 ? -10.175 5.887 10.823 1.00 97.81 247 GLN A O 1
ATOM 1933 N N . LEU A 1 248 ? -11.294 4.488 12.175 1.00 97.31 248 LEU A N 1
ATOM 1934 C CA . LEU A 1 248 ? -10.679 3.249 11.695 1.00 97.31 248 LEU A CA 1
ATOM 1935 C C . LEU A 1 248 ? -11.070 2.962 10.236 1.00 97.31 248 LEU A C 1
ATOM 1937 O O . LEU A 1 248 ? -10.213 2.629 9.421 1.00 97.31 248 LEU A O 1
ATOM 1941 N N . SER A 1 249 ? -12.342 3.165 9.882 1.00 97.44 249 SER A N 1
ATOM 1942 C CA . SER A 1 249 ? -12.825 3.059 8.500 1.00 97.44 249 SER A CA 1
ATOM 1943 C C . SER A 1 249 ? -12.175 4.110 7.587 1.00 97.44 249 SER A C 1
ATOM 1945 O O . SER A 1 249 ? -11.550 3.762 6.582 1.00 97.44 249 SER A O 1
ATOM 1947 N N . ASP A 1 250 ? -12.209 5.387 7.983 1.00 97.00 250 ASP A N 1
ATOM 1948 C CA . ASP A 1 250 ? -11.631 6.507 7.227 1.00 97.00 250 ASP A CA 1
ATOM 1949 C C . ASP A 1 250 ? -10.104 6.365 7.041 1.00 97.00 250 ASP A C 1
ATOM 1951 O O . ASP A 1 250 ? -9.553 6.802 6.026 1.00 97.00 250 ASP A O 1
ATOM 1955 N N . THR A 1 251 ? -9.394 5.767 8.005 1.00 96.94 251 THR A N 1
ATOM 1956 C CA . THR A 1 251 ? -7.949 5.488 7.896 1.00 96.94 251 THR A CA 1
ATOM 1957 C C . THR A 1 251 ? -7.648 4.235 7.079 1.00 96.94 251 THR A C 1
ATOM 1959 O O . THR A 1 251 ? -6.708 4.268 6.287 1.00 96.94 251 THR A O 1
ATOM 1962 N N . ASN A 1 252 ? -8.466 3.180 7.162 1.00 98.06 252 ASN A N 1
ATOM 1963 C CA . ASN A 1 252 ? -8.352 2.015 6.281 1.00 98.06 252 ASN A CA 1
ATOM 1964 C C . ASN A 1 252 ? -8.568 2.397 4.804 1.00 98.06 252 ASN A C 1
ATOM 1966 O O . ASN A 1 252 ? -7.772 2.005 3.957 1.00 98.06 252 ASN A O 1
ATOM 1970 N N . VAL A 1 253 ? -9.561 3.234 4.481 1.00 97.38 253 VAL A N 1
ATOM 1971 C CA . VAL A 1 253 ? -9.763 3.734 3.103 1.00 97.38 253 VAL A CA 1
ATOM 1972 C C . VAL A 1 253 ? -8.538 4.516 2.608 1.00 97.38 253 VAL A C 1
ATOM 1974 O O . VAL A 1 253 ? -8.070 4.293 1.492 1.00 97.38 253 VAL A O 1
ATOM 1977 N N . LYS A 1 254 ? -7.953 5.384 3.447 1.00 97.62 254 LYS A N 1
ATOM 1978 C CA . LYS A 1 254 ? -6.702 6.094 3.114 1.00 97.62 254 LYS A CA 1
ATOM 1979 C C . LYS A 1 254 ? -5.528 5.134 2.898 1.00 97.62 254 LYS A C 1
ATOM 1981 O O . LYS A 1 254 ? -4.744 5.355 1.979 1.00 97.62 254 LYS A O 1
ATOM 1986 N N . LEU A 1 255 ? -5.426 4.071 3.700 1.00 97.88 255 LEU A N 1
ATOM 1987 C CA . LEU A 1 255 ? -4.397 3.039 3.567 1.00 97.88 255 LEU A CA 1
ATOM 1988 C C . LEU A 1 255 ? -4.535 2.259 2.251 1.00 97.88 255 LEU A C 1
ATOM 1990 O O . LEU A 1 255 ? -3.538 2.097 1.553 1.00 97.88 255 LEU A O 1
ATOM 1994 N N . GLN A 1 256 ? -5.746 1.835 1.872 1.00 97.31 256 GLN A N 1
ATOM 1995 C CA . GLN A 1 256 ? -5.976 1.154 0.589 1.00 97.31 256 GLN A CA 1
ATOM 1996 C C . GLN A 1 256 ? -5.667 2.071 -0.603 1.00 97.31 256 GLN A C 1
ATOM 1998 O O . GLN A 1 256 ? -5.002 1.644 -1.543 1.00 97.31 256 GLN A O 1
ATOM 2003 N N . ASN A 1 257 ? -6.058 3.349 -0.544 1.00 97.44 257 ASN A N 1
ATOM 2004 C CA . ASN A 1 257 ? -5.742 4.320 -1.597 1.00 97.44 257 ASN A CA 1
ATOM 2005 C C . ASN A 1 257 ? -4.227 4.567 -1.724 1.00 97.44 257 ASN A C 1
ATOM 2007 O O . ASN A 1 257 ? -3.698 4.604 -2.833 1.00 97.44 257 ASN A O 1
ATOM 2011 N N . ALA A 1 258 ? -3.513 4.697 -0.599 1.00 97.56 258 ALA A N 1
ATOM 2012 C CA . ALA A 1 258 ? -2.056 4.837 -0.591 1.00 97.56 258 ALA A CA 1
ATOM 2013 C C . ALA A 1 258 ? -1.348 3.569 -1.105 1.00 97.56 258 ALA A C 1
ATOM 2015 O O . ALA A 1 258 ? -0.356 3.673 -1.826 1.00 97.56 258 ALA A O 1
ATOM 2016 N N . LYS A 1 259 ? -1.881 2.382 -0.785 1.00 98.44 259 LYS A N 1
ATOM 2017 C CA . LYS A 1 259 ? -1.398 1.101 -1.309 1.00 98.44 259 LYS A CA 1
ATOM 2018 C C . LYS A 1 259 ? -1.578 1.014 -2.826 1.00 98.44 259 LYS A C 1
ATOM 2020 O O . LYS A 1 259 ? -0.605 0.749 -3.519 1.00 98.44 259 LYS A O 1
ATOM 2025 N N . ALA A 1 260 ? -2.772 1.305 -3.342 1.00 97.44 260 ALA A N 1
ATOM 2026 C CA . ALA A 1 260 ? -3.053 1.273 -4.778 1.00 97.44 260 ALA A CA 1
ATOM 2027 C C . ALA A 1 260 ? -2.185 2.276 -5.563 1.00 97.44 260 ALA A C 1
ATOM 2029 O O . ALA A 1 260 ? -1.675 1.947 -6.630 1.00 97.44 260 ALA A O 1
ATOM 2030 N N . TYR A 1 261 ? -1.947 3.471 -5.007 1.00 97.75 261 TYR A N 1
ATOM 2031 C CA . TYR A 1 261 ? -1.008 4.445 -5.574 1.00 97.75 261 TYR A CA 1
ATOM 2032 C C . TYR A 1 261 ? 0.438 3.917 -5.608 1.00 97.75 261 TYR A C 1
ATOM 2034 O O . TYR A 1 261 ? 1.143 4.101 -6.599 1.00 97.75 261 TYR A O 1
ATOM 2042 N N . TYR A 1 262 ? 0.885 3.235 -4.548 1.00 97.75 262 TYR A N 1
ATOM 2043 C CA . TYR A 1 262 ? 2.210 2.611 -4.505 1.00 97.75 262 TYR A CA 1
ATOM 2044 C C . TYR A 1 262 ? 2.340 1.440 -5.494 1.00 97.75 262 TYR A C 1
ATOM 2046 O O . TYR A 1 262 ? 3.364 1.328 -6.164 1.00 97.75 262 TYR A O 1
ATOM 2054 N N . GLU A 1 263 ? 1.309 0.600 -5.620 1.00 97.56 263 GLU A N 1
ATOM 2055 C CA . GLU A 1 263 ? 1.268 -0.518 -6.573 1.00 97.56 263 GLU A CA 1
ATOM 2056 C C . GLU A 1 263 ? 1.323 -0.010 -8.026 1.00 97.56 263 GLU A C 1
ATOM 2058 O O . GLU A 1 263 ? 2.173 -0.467 -8.789 1.00 97.56 263 GLU A O 1
ATOM 2063 N N . ALA A 1 264 ? 0.540 1.018 -8.376 1.00 97.38 264 ALA A N 1
ATOM 2064 C CA . ALA A 1 264 ? 0.615 1.667 -9.689 1.00 97.38 264 ALA A CA 1
ATOM 2065 C C . ALA A 1 264 ? 1.995 2.308 -9.952 1.00 97.38 264 ALA A C 1
ATOM 2067 O O . ALA A 1 264 ? 2.600 2.087 -10.997 1.00 97.38 264 ALA A O 1
ATOM 2068 N N . SER A 1 265 ? 2.557 3.028 -8.972 1.00 95.56 265 SER A N 1
ATOM 2069 C CA . SER A 1 265 ? 3.895 3.629 -9.095 1.00 95.56 265 SER A CA 1
ATOM 2070 C C . SER A 1 265 ? 5.024 2.590 -9.209 1.00 95.56 265 SER A C 1
ATOM 2072 O O . SER A 1 265 ? 6.102 2.914 -9.719 1.00 95.56 265 SER A O 1
ATOM 2074 N N . LEU A 1 266 ? 4.816 1.361 -8.725 1.00 97.50 266 LEU A N 1
ATOM 2075 C CA . LEU A 1 266 ? 5.746 0.244 -8.891 1.00 97.50 266 LEU A CA 1
ATOM 2076 C C . LEU A 1 266 ? 5.651 -0.357 -10.303 1.00 97.50 266 LEU A C 1
ATOM 2078 O O . LEU A 1 266 ? 6.682 -0.701 -10.884 1.00 97.50 266 LEU A O 1
ATOM 2082 N N . GLU A 1 267 ? 4.445 -0.435 -10.867 1.00 97.06 267 GLU A N 1
ATOM 2083 C CA . GLU A 1 267 ? 4.207 -0.856 -12.252 1.00 97.06 267 GLU A CA 1
ATOM 2084 C C . GLU A 1 267 ? 4.792 0.153 -13.257 1.00 97.06 267 GLU A C 1
ATOM 2086 O O . GLU A 1 267 ? 5.578 -0.245 -14.119 1.00 97.06 267 GLU A O 1
ATOM 2091 N N . ASP A 1 268 ? 4.558 1.458 -13.063 1.00 96.19 268 ASP A N 1
ATOM 2092 C CA . ASP A 1 268 ? 5.196 2.544 -13.831 1.00 96.19 268 ASP A CA 1
ATOM 2093 C C . ASP A 1 268 ? 6.730 2.421 -13.827 1.00 96.19 268 ASP A C 1
ATOM 2095 O O . ASP A 1 268 ? 7.391 2.536 -14.864 1.00 96.19 268 ASP A O 1
ATOM 2099 N N . LYS A 1 269 ? 7.319 2.142 -12.656 1.00 97.38 269 LYS A N 1
ATOM 2100 C CA . LYS A 1 269 ? 8.767 1.935 -12.515 1.00 97.38 269 LYS A CA 1
ATOM 2101 C C . LYS A 1 269 ? 9.249 0.696 -13.277 1.00 97.38 269 LYS A C 1
ATOM 2103 O O . LYS A 1 269 ? 10.326 0.742 -13.872 1.00 97.38 269 LYS A O 1
ATOM 2108 N N . SER A 1 270 ? 8.479 -0.391 -13.263 1.00 97.81 270 SER A N 1
ATOM 2109 C CA . SER A 1 270 ? 8.785 -1.621 -14.006 1.00 97.81 270 SER A CA 1
ATOM 2110 C C . SER A 1 270 ? 8.762 -1.377 -15.521 1.00 97.81 270 SER A C 1
ATOM 2112 O O . SER A 1 270 ? 9.715 -1.715 -16.225 1.00 97.81 270 SER A O 1
ATOM 2114 N N . MET A 1 271 ? 7.729 -0.684 -16.012 1.00 97.69 271 MET A N 1
ATOM 2115 C CA . MET A 1 271 ? 7.595 -0.280 -17.416 1.00 97.69 271 MET A CA 1
ATOM 2116 C C . MET A 1 271 ? 8.731 0.648 -17.866 1.00 97.69 271 MET A C 1
ATOM 2118 O O . MET A 1 271 ? 9.296 0.465 -18.949 1.00 97.69 271 MET A O 1
ATOM 2122 N N . LEU A 1 272 ? 9.129 1.605 -17.022 1.00 97.62 272 LEU A N 1
ATOM 2123 C CA . LEU A 1 272 ? 10.277 2.471 -17.292 1.00 97.62 272 LEU A CA 1
ATOM 2124 C C . LEU A 1 272 ? 11.592 1.674 -17.336 1.00 97.62 272 LEU A C 1
ATOM 2126 O O . LEU A 1 272 ? 12.410 1.903 -18.223 1.00 97.62 272 LEU A O 1
ATOM 2130 N N . GLN A 1 273 ? 11.787 0.710 -16.431 1.00 98.12 273 GLN A N 1
ATOM 2131 C CA . GLN A 1 273 ? 12.970 -0.157 -16.425 1.00 98.12 273 GLN A CA 1
ATOM 2132 C C . GLN A 1 273 ? 13.053 -1.031 -17.689 1.00 98.12 273 GLN A C 1
ATOM 2134 O O . GLN A 1 273 ? 14.138 -1.172 -18.255 1.00 98.12 273 GLN A O 1
ATOM 2139 N N . PHE A 1 274 ? 11.927 -1.573 -18.164 1.00 98.19 274 PHE A N 1
ATOM 2140 C CA . PHE A 1 274 ? 11.870 -2.306 -19.433 1.00 98.19 274 PHE A CA 1
ATOM 2141 C C . PHE A 1 274 ? 12.198 -1.392 -20.625 1.00 98.19 274 PHE A C 1
ATOM 2143 O O . PHE A 1 274 ? 13.047 -1.725 -21.448 1.00 98.19 274 PHE A O 1
ATOM 2150 N N . THR A 1 275 ? 11.618 -0.188 -20.658 1.00 98.00 275 THR A N 1
ATOM 2151 C CA . THR A 1 275 ? 11.892 0.820 -21.700 1.00 98.00 275 THR A CA 1
ATOM 2152 C C . THR A 1 275 ? 13.377 1.200 -21.750 1.00 98.00 275 THR A C 1
ATOM 2154 O O . THR A 1 275 ? 13.965 1.264 -22.828 1.00 98.00 275 THR A O 1
ATOM 2157 N N . ILE A 1 276 ? 14.020 1.394 -20.591 1.00 98.06 276 ILE A N 1
ATOM 2158 C CA . ILE A 1 276 ? 15.468 1.650 -20.503 1.00 98.06 276 ILE A CA 1
ATOM 2159 C C . ILE A 1 276 ? 16.265 0.462 -21.060 1.00 98.06 276 ILE A C 1
ATOM 2161 O O . ILE A 1 276 ? 17.193 0.674 -21.838 1.00 98.06 276 ILE A O 1
ATOM 2165 N N . LYS A 1 277 ? 15.887 -0.779 -20.726 1.00 98.56 277 LYS A N 1
ATOM 2166 C CA . LYS A 1 277 ? 16.560 -1.991 -21.219 1.00 98.56 277 LYS A CA 1
ATOM 2167 C C . LYS A 1 277 ? 16.488 -2.105 -22.748 1.00 98.56 277 LYS A C 1
ATOM 2169 O O . LYS A 1 277 ? 17.500 -2.420 -23.372 1.00 98.56 277 LYS A O 1
ATOM 2174 N N . ASP A 1 278 ? 15.355 -1.778 -23.364 1.00 98.44 278 ASP A N 1
ATOM 2175 C CA . ASP A 1 278 ? 15.238 -1.736 -24.827 1.00 98.44 278 ASP A CA 1
ATOM 2176 C C . ASP A 1 278 ? 16.092 -0.623 -25.453 1.00 98.44 278 ASP A C 1
ATOM 2178 O O . ASP A 1 278 ? 16.782 -0.859 -26.449 1.00 98.44 278 ASP A O 1
ATOM 2182 N N . MET A 1 279 ? 16.130 0.567 -24.845 1.00 98.50 279 MET A N 1
ATOM 2183 C CA . MET A 1 279 ? 16.989 1.662 -25.315 1.00 98.50 279 MET A CA 1
ATOM 2184 C C . MET A 1 279 ? 18.484 1.322 -25.195 1.00 98.50 279 MET A C 1
ATOM 2186 O O . MET A 1 279 ? 19.243 1.621 -26.116 1.00 98.50 279 MET A O 1
ATOM 2190 N N . GLU A 1 280 ? 18.914 0.642 -24.127 1.00 98.50 280 GLU A N 1
ATOM 2191 C CA . GLU A 1 280 ? 20.279 0.106 -23.996 1.00 98.50 280 GLU A CA 1
ATOM 2192 C C . GLU A 1 280 ? 20.618 -0.875 -25.130 1.00 98.50 280 GLU A C 1
ATOM 2194 O O . GLU A 1 280 ? 21.695 -0.784 -25.720 1.00 98.50 280 GLU A O 1
ATOM 2199 N N . ASN A 1 281 ? 19.697 -1.786 -25.465 1.00 98.12 281 ASN A N 1
ATOM 2200 C CA . ASN A 1 281 ? 19.893 -2.770 -26.534 1.00 98.12 281 ASN A CA 1
ATOM 2201 C C . ASN A 1 281 ? 20.051 -2.089 -27.909 1.00 98.12 281 ASN A C 1
ATOM 2203 O O . ASN A 1 281 ? 20.935 -2.458 -28.684 1.00 98.12 281 ASN A O 1
ATOM 2207 N N . VAL A 1 282 ? 19.240 -1.062 -28.196 1.00 98.56 282 VAL A N 1
ATOM 2208 C CA . VAL A 1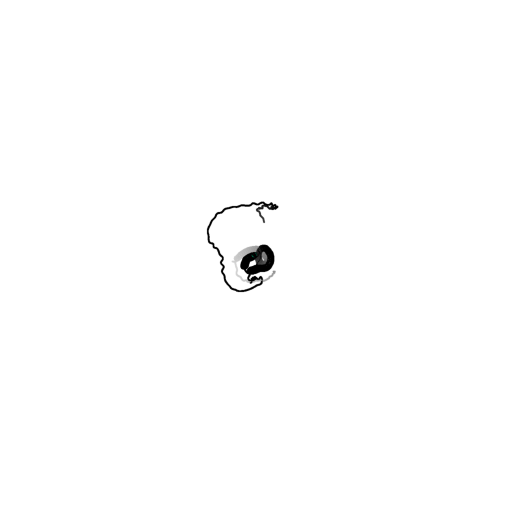 282 ? 19.341 -0.255 -29.428 1.00 98.56 282 VAL A CA 1
ATOM 2209 C C . VAL A 1 282 ? 20.644 0.547 -29.469 1.00 98.56 282 VAL A C 1
ATOM 2211 O O . VAL A 1 282 ? 21.289 0.615 -30.514 1.00 98.56 282 VAL A O 1
ATOM 2214 N N . ILE A 1 283 ? 21.073 1.126 -28.344 1.00 98.44 283 ILE A N 1
ATOM 2215 C CA . ILE A 1 283 ? 22.353 1.842 -28.245 1.00 98.44 283 ILE A CA 1
ATOM 2216 C C . ILE A 1 283 ? 23.531 0.905 -28.555 1.00 98.44 283 ILE A C 1
ATOM 2218 O O . ILE A 1 283 ? 24.450 1.308 -29.267 1.00 98.44 283 ILE A O 1
ATOM 2222 N N . GLU A 1 284 ? 23.513 -0.339 -28.072 1.00 98.50 284 GLU A N 1
ATOM 2223 C CA . GLU A 1 284 ? 24.604 -1.293 -28.306 1.00 98.50 284 GLU A CA 1
ATOM 2224 C C . GLU A 1 284 ? 24.649 -1.804 -29.759 1.00 98.50 284 GLU A C 1
ATOM 2226 O O . GLU A 1 284 ? 25.721 -1.859 -30.368 1.00 98.50 284 GLU A O 1
ATOM 2231 N N . ASP A 1 285 ? 23.490 -2.076 -30.368 1.00 98.50 285 ASP A N 1
ATOM 2232 C CA . ASP A 1 285 ? 23.386 -2.358 -31.807 1.00 98.50 285 ASP A CA 1
ATOM 2233 C C . ASP A 1 285 ? 23.929 -1.190 -32.653 1.00 98.50 285 ASP A C 1
ATOM 2235 O O . ASP A 1 285 ? 24.747 -1.408 -33.555 1.00 98.50 285 ASP A O 1
ATOM 2239 N N . LEU A 1 286 ? 23.554 0.053 -32.326 1.00 98.44 286 LEU A N 1
ATOM 2240 C CA . LEU A 1 286 ? 24.042 1.250 -33.014 1.00 98.44 286 LEU A CA 1
ATOM 2241 C C . LEU A 1 286 ? 25.557 1.442 -32.854 1.00 98.44 286 LEU A C 1
ATOM 2243 O O . LEU A 1 286 ? 26.223 1.690 -33.860 1.00 98.44 286 LEU A O 1
ATOM 2247 N N . LYS A 1 287 ? 26.134 1.246 -31.658 1.00 98.56 287 LYS A N 1
ATOM 2248 C CA . LYS A 1 287 ? 27.602 1.232 -31.475 1.00 98.56 287 LYS A CA 1
ATOM 2249 C C . LYS A 1 287 ? 28.267 0.199 -32.384 1.00 98.56 287 LYS A C 1
ATOM 2251 O O . LYS A 1 287 ? 29.229 0.528 -33.071 1.00 98.56 287 LYS A O 1
ATOM 2256 N N . SER A 1 288 ? 27.735 -1.027 -32.439 1.00 97.62 288 SER A N 1
ATOM 2257 C CA . SER A 1 288 ? 28.289 -2.099 -33.283 1.00 97.62 288 SER A CA 1
ATOM 2258 C C . SER A 1 288 ? 28.229 -1.777 -34.783 1.00 97.62 288 SER A C 1
ATOM 2260 O O . SER A 1 288 ? 29.035 -2.279 -35.569 1.00 97.62 288 SER A O 1
ATOM 2262 N N . LYS A 1 289 ? 27.253 -0.960 -35.200 1.00 98.38 289 LYS A N 1
ATOM 2263 C CA . LYS A 1 289 ? 27.109 -0.457 -36.572 1.00 98.38 289 LYS A CA 1
ATOM 2264 C C . LYS A 1 289 ? 28.099 0.670 -36.858 1.00 98.38 289 LYS A C 1
ATOM 2266 O O . LYS A 1 289 ? 28.702 0.647 -37.927 1.00 98.38 289 LYS A O 1
ATOM 2271 N N . VAL A 1 290 ? 28.304 1.585 -35.908 1.00 98.31 290 VAL A N 1
ATOM 2272 C CA . VAL A 1 290 ? 29.294 2.671 -36.001 1.00 98.31 290 VAL A CA 1
ATOM 2273 C C . VAL A 1 290 ? 30.711 2.109 -36.116 1.00 98.31 290 VAL A C 1
ATOM 2275 O O . VAL A 1 290 ? 31.349 2.355 -37.132 1.00 98.31 290 VAL A O 1
ATOM 2278 N N . THR A 1 291 ? 31.159 1.247 -35.198 1.00 97.75 291 THR A N 1
ATOM 2279 C CA . THR A 1 291 ? 32.534 0.697 -35.232 1.00 97.75 291 THR A CA 1
ATOM 2280 C C . THR A 1 291 ? 32.837 -0.121 -36.488 1.00 97.75 291 THR A C 1
ATOM 2282 O O . THR A 1 291 ? 33.967 -0.147 -36.977 1.00 97.75 291 THR A O 1
ATOM 2285 N N . ARG A 1 292 ? 31.817 -0.762 -37.072 1.00 97.62 292 ARG A N 1
ATOM 2286 C CA . ARG A 1 292 ? 31.931 -1.445 -38.367 1.00 97.62 292 ARG A CA 1
ATOM 2287 C C . ARG A 1 292 ? 31.985 -0.475 -39.552 1.00 97.62 292 ARG A C 1
ATOM 2289 O O . ARG A 1 292 ? 32.672 -0.778 -40.523 1.00 97.62 292 ARG A O 1
ATOM 2296 N N . ALA A 1 293 ? 31.275 0.650 -39.495 1.00 97.19 293 ALA A N 1
ATOM 2297 C CA . ALA A 1 293 ? 31.323 1.690 -40.523 1.00 97.19 293 ALA A CA 1
ATOM 2298 C C . ALA A 1 293 ? 32.638 2.490 -40.471 1.00 97.19 293 ALA A C 1
ATOM 2300 O O . ALA A 1 293 ? 33.183 2.825 -41.520 1.00 97.19 293 ALA A O 1
ATOM 2301 N N . GLU A 1 294 ? 33.182 2.721 -39.273 1.00 97.19 294 GLU A N 1
ATOM 2302 C CA . GLU A 1 294 ? 34.514 3.298 -39.044 1.00 97.19 294 GLU A CA 1
ATOM 2303 C C . GLU A 1 294 ? 35.587 2.415 -39.699 1.00 97.19 294 GLU A C 1
ATOM 2305 O O . GLU A 1 294 ? 36.187 2.833 -40.684 1.00 97.19 294 GLU A O 1
ATOM 2310 N N . GLY A 1 295 ? 35.698 1.135 -39.318 1.00 95.44 295 GLY A N 1
ATOM 2311 C CA . GLY A 1 295 ? 36.669 0.216 -39.939 1.00 95.44 295 GLY A CA 1
ATOM 2312 C C . GLY A 1 295 ? 36.457 -0.042 -41.445 1.00 95.44 295 GLY A C 1
ATOM 2313 O O . GLY A 1 295 ? 37.394 -0.407 -42.158 1.00 95.44 295 GLY A O 1
ATOM 2314 N N . GLN A 1 296 ? 35.242 0.163 -41.970 1.00 97.19 296 GLN A N 1
ATOM 2315 C CA . GLN A 1 296 ? 34.996 0.193 -43.419 1.00 97.19 296 GLN A CA 1
ATOM 2316 C C . GLN A 1 296 ? 35.521 1.477 -44.074 1.00 97.19 296 GLN A C 1
ATOM 2318 O O . GLN A 1 296 ? 36.022 1.406 -45.196 1.00 97.19 296 GLN A O 1
ATOM 2323 N N . THR A 1 297 ? 35.423 2.615 -43.387 1.00 96.50 297 THR A N 1
ATOM 2324 C CA . THR A 1 297 ? 35.938 3.916 -43.834 1.00 96.50 297 THR A CA 1
ATOM 2325 C C . THR A 1 297 ? 37.461 3.904 -43.849 1.00 96.50 297 THR A C 1
ATOM 2327 O O . THR A 1 297 ? 38.031 4.175 -44.903 1.00 96.50 297 THR A O 1
ATOM 2330 N N . ASP A 1 298 ? 38.107 3.447 -42.771 1.00 96.12 298 ASP A N 1
ATOM 2331 C CA . ASP A 1 298 ? 39.564 3.258 -42.688 1.00 96.12 298 ASP A CA 1
ATOM 2332 C C . ASP A 1 298 ? 40.066 2.391 -43.858 1.00 96.12 298 ASP A C 1
ATOM 2334 O O . ASP A 1 298 ? 40.970 2.755 -44.610 1.00 96.12 298 ASP A O 1
ATOM 2338 N N . SER A 1 299 ? 39.388 1.262 -44.101 1.00 96.69 299 SER A N 1
ATOM 2339 C CA . SER A 1 299 ? 39.719 0.355 -45.203 1.00 96.69 299 SER A CA 1
ATOM 2340 C C . SER A 1 299 ? 39.458 0.955 -46.594 1.00 96.69 299 SER A C 1
ATOM 2342 O O . SER A 1 299 ? 39.987 0.446 -47.585 1.00 96.69 299 SER A O 1
ATOM 2344 N N . VAL A 1 300 ? 38.625 1.988 -46.727 1.00 97.19 300 VAL A N 1
ATOM 2345 C CA . VAL A 1 300 ? 38.435 2.738 -47.982 1.00 97.19 300 VAL A CA 1
ATOM 2346 C C . VAL A 1 300 ? 39.480 3.848 -48.116 1.00 97.19 300 VAL A C 1
ATOM 2348 O O . VAL A 1 300 ? 39.966 4.063 -49.226 1.00 97.19 300 VAL A O 1
ATOM 2351 N N . GLU A 1 301 ? 39.888 4.484 -47.018 1.00 96.81 301 GLU A N 1
ATOM 2352 C CA . GLU A 1 301 ? 40.977 5.463 -46.987 1.00 96.81 301 GLU A CA 1
ATOM 2353 C C . GLU A 1 301 ? 42.315 4.822 -47.384 1.00 96.81 301 GLU A C 1
ATOM 2355 O O . GLU A 1 301 ? 42.946 5.297 -48.329 1.00 96.81 301 GLU A O 1
ATOM 2360 N N . ASP A 1 302 ? 42.673 3.666 -46.811 1.00 96.88 302 ASP A N 1
ATOM 2361 C CA . ASP A 1 302 ? 43.834 2.855 -47.223 1.00 96.88 302 ASP A CA 1
ATOM 2362 C C . ASP A 1 302 ? 43.849 2.596 -48.741 1.00 96.88 302 ASP A C 1
ATOM 2364 O O . ASP A 1 302 ? 44.850 2.813 -49.433 1.00 96.88 302 ASP A O 1
ATOM 2368 N N . LYS A 1 303 ? 42.709 2.156 -49.293 1.00 97.75 303 LYS A N 1
ATOM 2369 C CA . LYS A 1 303 ? 42.559 1.898 -50.735 1.00 97.75 303 LYS A CA 1
ATOM 2370 C C . LYS A 1 303 ? 42.695 3.184 -51.551 1.00 97.75 303 LYS A C 1
ATOM 2372 O O . LYS A 1 303 ? 43.303 3.156 -52.620 1.00 97.75 303 LYS A O 1
ATOM 2377 N N . CYS A 1 304 ? 42.164 4.301 -51.059 1.00 96.88 304 CYS A N 1
ATOM 2378 C CA . CYS A 1 304 ? 42.262 5.608 -51.702 1.00 96.88 304 CYS A CA 1
ATOM 2379 C C . CYS A 1 304 ? 43.713 6.115 -51.738 1.00 96.88 304 CYS A C 1
ATOM 2381 O O . CYS A 1 304 ? 44.168 6.589 -52.780 1.00 96.88 304 CYS A O 1
ATOM 2383 N N . ILE A 1 305 ? 44.472 5.937 -50.652 1.00 97.06 305 ILE A N 1
ATOM 2384 C CA . ILE A 1 305 ? 45.904 6.267 -50.565 1.00 97.06 305 ILE A CA 1
ATOM 2385 C C . ILE A 1 305 ? 46.710 5.425 -51.567 1.00 97.06 305 ILE A C 1
ATOM 2387 O O . ILE A 1 305 ? 47.504 5.971 -52.340 1.00 97.06 305 ILE A O 1
ATOM 2391 N N . ILE A 1 306 ? 46.471 4.109 -51.616 1.00 97.00 306 ILE A N 1
ATOM 2392 C CA . ILE A 1 306 ? 47.139 3.191 -52.555 1.00 97.00 306 ILE A CA 1
ATOM 2393 C C . ILE A 1 306 ? 46.828 3.563 -54.014 1.00 97.00 306 ILE A C 1
ATOM 2395 O O . ILE A 1 306 ? 47.748 3.674 -54.829 1.00 97.00 306 ILE A O 1
ATOM 2399 N N . LEU A 1 307 ? 45.554 3.801 -54.347 1.00 97.12 307 LEU A N 1
ATOM 2400 C CA . LEU A 1 307 ? 45.131 4.197 -55.696 1.00 97.12 307 LEU A CA 1
ATOM 2401 C C . LEU A 1 307 ? 45.677 5.574 -56.096 1.00 97.12 307 LEU A C 1
ATOM 2403 O O . LEU A 1 307 ? 46.110 5.743 -57.234 1.00 97.12 307 LEU A O 1
ATOM 2407 N N . SER A 1 308 ? 45.716 6.536 -55.171 1.00 96.88 308 SER A N 1
ATOM 2408 C CA . SER A 1 308 ? 46.278 7.870 -55.417 1.00 96.88 308 SER A CA 1
ATOM 2409 C C . SER A 1 308 ? 47.767 7.792 -55.750 1.00 96.88 308 SER A C 1
ATOM 2411 O O . SER A 1 308 ? 48.204 8.374 -56.743 1.00 96.88 308 SER A O 1
ATOM 2413 N N . LYS A 1 309 ? 48.532 7.000 -54.986 1.00 97.56 309 LYS A N 1
ATOM 2414 C CA . LYS A 1 309 ? 49.954 6.750 -55.256 1.00 97.56 309 LYS A CA 1
ATOM 2415 C C . LYS A 1 309 ? 50.167 6.103 -56.629 1.00 97.56 309 LYS A C 1
ATOM 2417 O O . LYS A 1 309 ? 50.971 6.604 -57.412 1.00 97.56 309 LYS A O 1
ATOM 2422 N N . ALA A 1 310 ? 49.416 5.045 -56.942 1.00 97.38 310 ALA A N 1
ATOM 2423 C CA . ALA A 1 310 ? 49.500 4.365 -58.235 1.00 97.38 310 ALA A CA 1
ATOM 2424 C C . ALA A 1 310 ? 49.143 5.298 -59.410 1.00 97.38 310 ALA A C 1
ATOM 2426 O O . ALA A 1 310 ? 49.808 5.277 -60.443 1.00 97.38 310 ALA A O 1
ATOM 2427 N N . ASN A 1 311 ? 48.140 6.164 -59.240 1.00 97.56 311 ASN A N 1
ATOM 2428 C CA . ASN A 1 311 ? 47.750 7.161 -60.235 1.00 97.56 311 ASN A CA 1
ATOM 2429 C C . ASN A 1 311 ? 48.834 8.236 -60.446 1.00 97.56 311 ASN A C 1
ATOM 2431 O O . ASN A 1 311 ? 49.113 8.606 -61.585 1.00 97.56 311 ASN A O 1
ATOM 2435 N N . ASP A 1 312 ? 49.493 8.709 -59.383 1.00 97.44 312 ASP A N 1
ATOM 2436 C CA . ASP A 1 312 ? 50.629 9.629 -59.517 1.00 97.44 312 ASP A CA 1
ATOM 2437 C C . ASP A 1 312 ? 51.870 8.957 -60.127 1.00 97.44 312 ASP A C 1
ATOM 2439 O O . ASP A 1 312 ? 52.661 9.637 -60.779 1.00 97.44 312 ASP A O 1
ATOM 2443 N N . ASP A 1 313 ? 52.086 7.653 -59.937 1.00 97.19 313 ASP A N 1
ATOM 2444 C CA . ASP A 1 313 ? 53.154 6.908 -60.622 1.00 97.19 313 ASP A CA 1
ATOM 2445 C C . ASP A 1 313 ? 52.840 6.728 -62.124 1.00 97.19 313 ASP A C 1
ATOM 2447 O O . ASP A 1 313 ? 53.649 7.133 -62.963 1.00 97.19 313 ASP A O 1
ATOM 2451 N N . LEU A 1 314 ? 51.624 6.300 -62.487 1.00 97.31 314 LEU A N 1
ATOM 2452 C CA . LEU A 1 314 ? 51.157 6.240 -63.886 1.00 97.31 314 LEU A CA 1
ATOM 2453 C C . LEU A 1 314 ? 51.214 7.606 -64.595 1.00 97.31 314 LEU A C 1
ATOM 2455 O O . LEU A 1 314 ? 51.557 7.702 -65.773 1.00 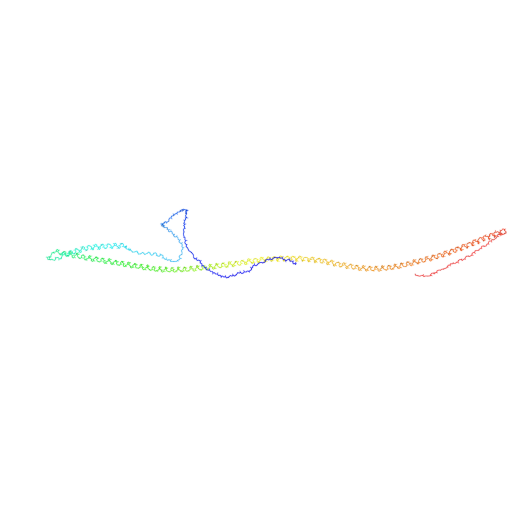97.31 314 LEU A O 1
ATOM 2459 N N . LYS A 1 315 ? 50.918 8.695 -63.881 1.00 97.81 315 LYS A N 1
ATOM 2460 C CA . LYS A 1 315 ? 51.010 10.074 -64.387 1.00 97.81 315 LYS A CA 1
ATOM 2461 C C . LYS A 1 315 ? 52.453 10.501 -64.677 1.00 97.81 315 LYS A C 1
ATOM 2463 O O . LYS A 1 315 ? 52.683 11.206 -65.664 1.00 97.81 315 LYS A O 1
ATOM 2468 N N . LYS A 1 316 ? 53.433 10.047 -63.882 1.00 97.31 316 LYS A N 1
ATOM 2469 C CA . LYS A 1 316 ? 54.866 10.232 -64.185 1.00 97.31 316 LYS A CA 1
ATOM 2470 C C . LYS A 1 316 ? 55.235 9.471 -65.459 1.00 97.31 316 LYS A C 1
ATOM 2472 O O . LYS A 1 316 ? 55.792 10.085 -66.371 1.00 97.31 316 LYS A O 1
ATOM 2477 N N . GLU A 1 317 ? 54.858 8.195 -65.565 1.00 97.44 317 GLU A N 1
ATOM 2478 C CA . GLU A 1 317 ? 55.107 7.368 -66.757 1.00 97.44 317 GLU A CA 1
ATOM 2479 C C . GLU A 1 317 ? 54.495 7.983 -68.023 1.00 97.44 317 GLU A C 1
ATOM 2481 O O . GLU A 1 317 ? 55.188 8.149 -69.028 1.00 97.44 317 GLU A O 1
ATOM 2486 N N . LEU A 1 318 ? 53.236 8.426 -67.961 1.00 95.88 318 LEU A N 1
ATOM 2487 C CA . LEU A 1 318 ? 52.558 9.098 -69.071 1.00 95.88 318 LEU A CA 1
ATOM 2488 C C . LEU A 1 318 ? 53.289 10.381 -69.498 1.00 95.88 318 LEU A C 1
ATOM 2490 O O . LEU A 1 318 ? 53.462 10.620 -70.695 1.00 95.88 318 LEU A O 1
ATOM 2494 N N . SER A 1 319 ? 53.770 11.191 -68.547 1.00 96.69 319 SER A N 1
ATOM 2495 C CA . SER A 1 319 ? 54.538 12.410 -68.852 1.00 96.69 319 SER A CA 1
ATOM 2496 C C . SER A 1 319 ? 55.887 12.114 -69.529 1.00 96.69 319 SER A C 1
ATOM 2498 O O . SER A 1 319 ? 56.308 12.844 -70.436 1.00 96.69 319 SER A O 1
ATOM 2500 N N . PHE A 1 320 ? 56.529 11.003 -69.152 1.00 97.88 320 PHE A N 1
ATOM 2501 C CA . PHE A 1 320 ? 57.771 10.513 -69.747 1.00 97.88 320 PHE A CA 1
ATOM 2502 C C . PHE A 1 320 ? 57.539 9.975 -71.165 1.00 97.88 320 PHE A C 1
ATOM 2504 O O . PHE A 1 320 ? 58.241 10.382 -72.093 1.00 97.88 320 PHE A O 1
ATOM 2511 N N . VAL A 1 321 ? 56.512 9.142 -71.369 1.00 96.62 321 VAL A N 1
ATOM 2512 C CA . VAL A 1 321 ? 56.126 8.626 -72.695 1.00 96.62 321 VAL A CA 1
ATOM 2513 C C . VAL A 1 321 ? 55.733 9.768 -73.632 1.00 96.62 321 VAL A C 1
ATOM 2515 O O . VAL A 1 321 ? 56.270 9.849 -74.733 1.00 96.62 321 VAL A O 1
ATOM 2518 N N . THR A 1 322 ? 54.901 10.712 -73.181 1.00 97.88 322 THR A N 1
ATOM 2519 C CA . THR A 1 322 ? 54.523 11.907 -73.963 1.00 97.88 322 THR A CA 1
ATOM 2520 C C . THR A 1 322 ? 55.751 12.728 -74.369 1.00 97.88 322 THR A C 1
ATOM 2522 O O . THR A 1 322 ? 55.836 13.224 -75.491 1.00 97.88 322 THR A O 1
ATOM 2525 N N . SER A 1 323 ? 56.742 12.850 -73.483 1.00 97.44 323 SER A N 1
ATOM 2526 C CA . SER A 1 323 ? 57.981 13.571 -73.793 1.00 97.44 323 SER A CA 1
ATOM 2527 C C . SER A 1 323 ? 58.883 12.808 -74.767 1.00 97.44 323 SER A C 1
ATOM 2529 O O . SER A 1 323 ? 59.474 13.433 -75.645 1.00 97.44 323 SER A O 1
ATOM 2531 N N . ARG A 1 324 ? 58.935 11.470 -74.693 1.00 97.38 324 ARG A N 1
ATOM 2532 C CA . ARG A 1 324 ? 59.612 10.632 -75.700 1.00 97.38 324 ARG A CA 1
ATOM 2533 C C . ARG A 1 324 ? 58.942 10.721 -77.070 1.00 97.38 324 ARG A C 1
ATOM 2535 O O . ARG A 1 324 ? 59.655 10.856 -78.060 1.00 97.38 324 ARG A O 1
ATOM 2542 N N . VAL A 1 325 ? 57.609 10.681 -77.128 1.00 97.00 325 VAL A N 1
ATOM 2543 C CA . VAL A 1 325 ? 56.838 10.844 -78.374 1.00 97.00 325 VAL A CA 1
ATOM 2544 C C . VAL A 1 325 ? 57.163 12.193 -79.017 1.00 97.00 325 VAL A C 1
ATOM 2546 O O . VAL A 1 325 ? 57.590 12.209 -80.165 1.00 97.00 325 VAL A O 1
ATOM 2549 N N . ARG A 1 326 ? 57.134 13.293 -78.251 1.00 96.62 326 ARG A N 1
ATOM 2550 C CA . ARG A 1 326 ? 57.508 14.635 -78.736 1.00 96.62 326 ARG A CA 1
ATOM 2551 C C . ARG A 1 326 ? 58.916 14.700 -79.350 1.00 96.62 326 ARG A C 1
ATOM 2553 O O . ARG A 1 326 ? 59.126 15.393 -80.341 1.00 96.62 326 ARG A O 1
ATOM 2560 N N . CYS A 1 327 ? 59.889 13.988 -78.778 1.00 95.56 327 CYS A N 1
ATOM 2561 C CA . CYS A 1 327 ? 61.247 13.915 -79.332 1.00 95.56 327 CYS A CA 1
ATOM 2562 C C . CYS A 1 327 ? 61.334 13.068 -80.615 1.00 95.56 327 CYS A C 1
ATOM 2564 O O . CYS A 1 327 ? 62.160 13.351 -81.481 1.00 95.56 327 CYS A O 1
ATOM 2566 N N . LEU A 1 328 ? 60.488 12.044 -80.758 1.00 96.25 328 LEU A N 1
ATOM 2567 C CA . LEU A 1 328 ? 60.389 11.259 -81.992 1.00 96.25 328 LEU A CA 1
ATOM 2568 C C . LEU A 1 328 ? 59.656 12.036 -83.095 1.00 96.25 328 LEU A C 1
ATOM 2570 O O . LEU A 1 328 ? 60.081 11.982 -84.243 1.00 96.25 328 LEU A O 1
ATOM 2574 N N . GLU A 1 329 ? 58.623 12.811 -82.756 1.00 96.69 329 GLU A N 1
ATOM 2575 C CA . GLU A 1 329 ? 57.910 13.704 -83.683 1.00 96.69 329 GLU A CA 1
ATOM 2576 C C . GLU A 1 329 ? 58.839 14.776 -84.274 1.00 96.69 329 GLU A C 1
ATOM 2578 O O . GLU A 1 329 ? 58.862 14.976 -85.490 1.00 96.69 329 GLU A O 1
ATOM 2583 N N . THR A 1 330 ? 59.661 15.436 -83.447 1.00 96.25 330 THR A N 1
ATOM 2584 C CA . THR A 1 330 ? 60.624 16.436 -83.943 1.00 96.25 330 THR A CA 1
ATOM 2585 C C . THR A 1 330 ? 61.748 15.807 -84.765 1.00 96.25 330 THR A C 1
ATOM 2587 O O . THR A 1 330 ? 62.122 16.366 -85.796 1.00 96.25 330 THR A O 1
ATOM 2590 N N . SER A 1 331 ? 62.243 14.627 -84.374 1.00 96.50 331 SER A N 1
ATOM 2591 C CA . SER A 1 331 ? 63.232 13.870 -85.153 1.00 96.50 331 SER A CA 1
ATOM 2592 C C . SER A 1 331 ? 62.675 13.406 -86.508 1.00 96.50 331 SER A C 1
ATOM 2594 O O . SER A 1 331 ? 63.350 13.539 -87.530 1.00 96.50 331 SER A O 1
ATOM 2596 N N . LEU A 1 332 ? 61.419 12.946 -86.548 1.00 96.12 332 LEU A N 1
ATOM 2597 C CA . LEU A 1 332 ? 60.722 12.580 -87.781 1.00 96.12 332 LEU A CA 1
ATOM 2598 C C . LEU A 1 332 ? 60.569 13.790 -88.709 1.00 96.12 332 LEU A C 1
ATOM 2600 O O . LEU A 1 332 ? 60.934 13.702 -89.879 1.00 96.12 332 LEU A O 1
ATOM 2604 N N . HIS A 1 333 ? 60.118 14.938 -88.198 1.00 96.12 333 HIS A N 1
ATOM 2605 C CA . HIS A 1 333 ? 59.964 16.141 -89.020 1.00 96.12 333 HIS A CA 1
ATOM 2606 C C . HIS A 1 333 ? 61.310 16.657 -89.573 1.00 96.12 333 HIS A C 1
ATOM 2608 O O . HIS A 1 333 ? 61.396 17.051 -90.738 1.00 96.12 333 HIS A O 1
ATOM 2614 N N . GLN A 1 334 ? 62.390 16.579 -88.784 1.00 96.50 334 GLN A N 1
ATOM 2615 C CA . GLN A 1 334 ? 63.751 16.858 -89.263 1.00 96.50 334 GLN A CA 1
ATOM 2616 C C . GLN A 1 334 ? 64.176 15.892 -90.381 1.00 96.50 334 GLN A C 1
ATOM 2618 O O . GLN A 1 334 ? 64.731 16.330 -91.391 1.00 96.50 334 GLN A O 1
ATOM 2623 N N . MET A 1 335 ? 63.879 14.595 -90.242 1.00 96.00 335 MET A N 1
ATOM 2624 C CA . MET A 1 335 ? 64.142 13.587 -91.274 1.00 96.00 335 MET A CA 1
ATOM 2625 C C . MET A 1 335 ? 63.339 13.855 -92.557 1.00 96.00 335 MET A C 1
ATOM 2627 O O . MET A 1 335 ? 63.871 13.694 -93.656 1.00 96.00 335 MET A O 1
ATOM 2631 N N . GLU A 1 336 ? 62.085 14.297 -92.447 1.00 96.00 336 GLU A N 1
ATOM 2632 C CA . GLU A 1 336 ? 61.243 14.640 -93.597 1.00 96.00 336 GLU A CA 1
ATOM 2633 C C . GLU A 1 336 ? 61.754 15.868 -94.359 1.00 96.00 336 GLU A C 1
ATOM 2635 O O . GLU A 1 336 ? 61.883 15.806 -95.585 1.00 96.00 336 GLU A O 1
ATOM 2640 N N . GLU A 1 337 ? 62.119 16.956 -93.672 1.00 95.94 337 GLU A N 1
ATOM 2641 C CA . GLU A 1 337 ? 62.715 18.123 -94.337 1.00 95.94 337 GLU A CA 1
ATOM 2642 C C . GLU A 1 337 ? 64.105 17.802 -94.920 1.00 95.94 337 GLU A C 1
ATOM 2644 O O . GLU A 1 337 ? 64.416 18.251 -96.026 1.00 95.94 337 GLU A O 1
ATOM 2649 N N . ALA A 1 338 ? 64.911 16.953 -94.268 1.00 95.50 338 ALA A N 1
ATOM 2650 C CA . ALA A 1 338 ? 66.182 16.471 -94.819 1.00 95.50 338 ALA A CA 1
ATOM 2651 C C . ALA A 1 338 ? 65.983 15.611 -96.085 1.00 95.50 338 ALA A C 1
ATOM 2653 O O . ALA A 1 338 ? 66.642 15.833 -97.104 1.00 95.50 338 ALA A O 1
ATOM 2654 N N . LYS A 1 339 ? 65.015 14.686 -96.075 1.00 96.69 339 LYS A N 1
ATOM 2655 C CA . LYS A 1 339 ? 64.597 13.879 -97.238 1.00 96.69 339 LYS A CA 1
ATOM 2656 C C . LYS A 1 339 ? 64.105 14.762 -98.390 1.00 96.69 339 LYS A C 1
ATOM 2658 O O . LYS A 1 339 ? 64.464 14.539 -99.545 1.00 96.69 339 LYS A O 1
ATOM 2663 N N . LYS A 1 340 ? 63.322 15.796 -98.083 1.00 96.19 340 LYS A N 1
ATOM 2664 C CA . LYS A 1 340 ? 62.797 16.798 -99.026 1.00 96.19 340 LYS A CA 1
ATOM 2665 C C . LYS A 1 340 ? 63.901 17.703 -99.591 1.00 96.19 340 LYS A C 1
ATOM 2667 O O . LYS A 1 340 ? 63.839 18.066 -100.764 1.00 96.19 340 LYS A O 1
ATOM 2672 N N . ALA A 1 341 ? 64.927 18.035 -98.806 1.00 95.19 341 ALA A N 1
ATOM 2673 C CA . ALA A 1 341 ? 66.126 18.729 -99.278 1.00 95.19 341 ALA A CA 1
ATOM 2674 C C . ALA A 1 341 ? 66.977 17.832 -100.197 1.00 95.19 341 ALA A C 1
ATOM 2676 O O . ALA A 1 341 ? 67.346 18.256 -101.292 1.00 95.19 341 ALA A O 1
ATOM 2677 N N . SER A 1 342 ? 67.200 16.571 -99.814 1.00 94.81 342 SER A N 1
ATOM 2678 C CA . SER A 1 342 ? 67.887 15.571 -100.642 1.00 94.81 342 SER A CA 1
ATOM 2679 C C . SER A 1 342 ? 67.171 15.345 -101.982 1.00 94.81 342 SER A C 1
ATOM 2681 O O . SER A 1 342 ? 67.804 15.391 -103.034 1.00 94.81 342 SER A O 1
ATOM 2683 N N . ALA A 1 343 ? 65.840 15.224 -101.983 1.00 95.81 343 ALA A N 1
ATOM 2684 C CA . ALA A 1 343 ? 65.047 15.101 -103.208 1.00 95.81 343 ALA A CA 1
ATOM 2685 C C . ALA A 1 343 ? 65.179 16.322 -104.145 1.00 95.81 343 ALA A C 1
ATOM 2687 O O . ALA A 1 343 ? 65.174 16.161 -105.368 1.00 95.81 343 ALA A O 1
ATOM 2688 N N . LYS A 1 344 ? 65.343 17.538 -103.598 1.00 96.00 344 LYS A N 1
ATOM 2689 C CA . LYS A 1 344 ? 65.637 18.744 -104.394 1.00 96.00 344 LYS A CA 1
ATOM 2690 C C . LYS A 1 344 ? 67.031 18.684 -105.022 1.00 96.00 344 LYS A C 1
ATOM 2692 O O . LYS A 1 344 ? 67.141 18.957 -106.214 1.00 96.00 344 LYS A O 1
ATOM 2697 N N . ASP A 1 345 ? 68.066 18.299 -104.270 1.00 96.25 345 ASP A N 1
ATOM 2698 C CA . ASP A 1 345 ? 69.421 18.122 -104.821 1.00 96.25 345 ASP A CA 1
ATOM 2699 C C . ASP A 1 345 ? 69.441 17.066 -105.934 1.00 96.25 345 ASP A C 1
ATOM 2701 O O . ASP A 1 345 ? 69.939 17.334 -107.026 1.00 96.25 345 ASP A O 1
ATOM 2705 N N . ILE A 1 346 ? 68.812 15.908 -105.707 1.00 94.94 346 ILE A N 1
ATOM 2706 C CA . ILE A 1 346 ? 68.692 14.836 -106.704 1.00 94.94 346 ILE A CA 1
ATOM 2707 C C . ILE A 1 346 ? 67.998 15.347 -107.976 1.00 94.94 346 ILE A C 1
ATOM 2709 O O . ILE A 1 346 ? 68.455 15.043 -109.076 1.00 94.94 346 ILE A O 1
ATOM 2713 N N . SER A 1 347 ? 66.949 16.168 -107.853 1.00 95.81 347 SER A N 1
ATOM 2714 C CA . SER A 1 347 ? 66.274 16.797 -108.999 1.00 95.81 347 SER A CA 1
ATOM 2715 C C . SER A 1 347 ? 67.188 17.771 -109.757 1.00 95.81 347 SER A C 1
ATOM 2717 O O . SER A 1 347 ? 67.319 17.677 -110.979 1.00 95.81 347 SER A O 1
ATOM 2719 N N . ILE A 1 348 ? 67.904 18.656 -109.053 1.00 95.31 348 ILE A N 1
ATOM 2720 C CA . ILE A 1 348 ? 68.880 19.587 -109.653 1.00 95.31 348 ILE A CA 1
ATOM 2721 C C . ILE A 1 348 ? 69.984 18.810 -110.391 1.00 95.31 348 ILE A C 1
ATOM 2723 O O . ILE A 1 348 ? 70.288 19.096 -111.552 1.00 95.31 348 ILE A O 1
ATOM 2727 N N . ARG A 1 349 ? 70.538 17.783 -109.743 1.00 95.25 349 ARG A N 1
ATOM 2728 C CA . ARG A 1 349 ? 71.592 16.904 -110.265 1.00 95.25 349 ARG A CA 1
ATOM 2729 C C . ARG A 1 349 ? 71.115 16.108 -111.483 1.00 95.25 349 ARG A C 1
ATOM 2731 O O . ARG A 1 349 ? 71.835 16.026 -112.475 1.00 95.25 349 ARG A O 1
ATOM 2738 N N . SER A 1 350 ? 69.886 15.589 -111.450 1.00 96.06 350 SER A N 1
ATOM 2739 C CA . SER A 1 350 ? 69.245 14.891 -112.571 1.00 96.06 350 SER A CA 1
ATOM 2740 C C . SER A 1 350 ? 69.039 15.814 -113.779 1.00 96.06 350 SER A C 1
ATOM 2742 O O . SER A 1 350 ? 69.384 15.439 -114.902 1.00 96.06 350 SER A O 1
ATOM 2744 N N . ASN A 1 351 ? 68.587 17.053 -113.558 1.00 95.19 351 ASN A N 1
ATOM 2745 C CA . ASN A 1 351 ? 68.437 18.057 -114.616 1.00 95.19 351 ASN A CA 1
ATOM 2746 C C . ASN A 1 351 ? 69.793 18.449 -115.229 1.00 95.19 351 ASN A C 1
ATOM 2748 O O . ASN A 1 351 ? 69.909 18.558 -116.450 1.00 95.19 351 ASN A O 1
ATOM 2752 N N . PHE A 1 352 ? 70.842 18.606 -114.412 1.00 96.19 352 PHE A N 1
ATOM 2753 C CA . PHE A 1 352 ? 72.202 18.854 -114.904 1.00 96.19 352 PHE A CA 1
ATOM 2754 C C . PHE A 1 352 ? 72.729 17.689 -115.759 1.00 96.19 352 PHE A C 1
ATOM 2756 O O . PHE A 1 352 ? 73.196 17.914 -116.875 1.00 96.19 352 PHE A O 1
ATOM 2763 N N . ILE A 1 353 ? 72.590 16.445 -115.283 1.00 94.00 353 ILE A N 1
ATOM 2764 C CA . ILE A 1 353 ? 72.973 15.239 -116.037 1.00 94.00 353 ILE A CA 1
ATOM 2765 C C . ILE A 1 353 ? 72.182 15.144 -117.349 1.00 94.00 353 ILE A C 1
ATOM 2767 O O . ILE A 1 353 ? 72.775 14.892 -118.393 1.00 94.00 353 ILE A O 1
ATOM 2771 N N . THR A 1 354 ? 70.875 15.410 -117.328 1.00 93.94 354 THR A N 1
ATOM 2772 C CA . THR A 1 354 ? 70.018 15.411 -118.527 1.00 93.94 354 THR A CA 1
ATOM 2773 C C . THR A 1 354 ? 70.492 16.443 -119.551 1.00 93.94 354 THR A C 1
ATOM 2775 O O . THR A 1 354 ? 70.653 16.114 -120.727 1.00 93.94 354 THR A O 1
ATOM 2778 N N . ASN A 1 355 ? 70.808 17.665 -119.112 1.00 94.44 355 ASN A N 1
ATOM 2779 C CA . ASN A 1 355 ? 71.353 18.705 -119.985 1.00 94.44 355 ASN A CA 1
ATOM 2780 C C . ASN A 1 355 ? 72.721 18.315 -120.568 1.00 94.44 355 ASN A C 1
ATOM 2782 O O . ASN A 1 355 ? 72.950 18.498 -121.765 1.00 94.44 355 ASN A O 1
ATOM 2786 N N . LEU A 1 356 ? 73.614 17.732 -119.761 1.00 95.50 356 LEU A N 1
ATOM 2787 C CA . LEU A 1 356 ? 74.924 17.265 -120.221 1.00 95.50 356 LEU A CA 1
ATOM 2788 C C . LEU A 1 356 ? 74.789 16.113 -121.231 1.00 95.50 356 LEU A C 1
ATOM 2790 O O . LEU A 1 356 ? 75.447 16.124 -122.270 1.00 95.50 356 LEU A O 1
ATOM 2794 N N . VAL A 1 357 ? 73.895 15.152 -120.982 1.00 93.19 357 VAL A N 1
ATOM 2795 C CA . VAL A 1 357 ? 73.579 14.057 -121.916 1.00 93.19 357 VAL A CA 1
ATOM 2796 C C . VAL A 1 357 ? 72.995 14.599 -123.221 1.00 93.19 357 VAL A C 1
ATOM 2798 O O . VAL A 1 357 ? 73.397 14.141 -124.288 1.00 93.19 357 VAL A O 1
ATOM 2801 N N . MET A 1 358 ? 72.127 15.613 -123.171 1.00 92.31 358 MET A N 1
ATOM 2802 C CA . MET A 1 358 ? 71.593 16.279 -124.364 1.00 92.31 358 MET A CA 1
ATOM 2803 C C . MET A 1 358 ? 72.690 17.007 -125.165 1.00 92.31 358 MET A C 1
ATOM 2805 O O . MET A 1 358 ? 72.742 16.876 -126.389 1.00 92.31 358 MET A O 1
ATOM 2809 N N . GLN A 1 359 ? 73.619 17.702 -124.498 1.00 92.81 359 GLN A N 1
ATOM 2810 C CA . GLN A 1 359 ? 74.787 18.308 -125.153 1.00 92.81 359 GLN A CA 1
ATOM 2811 C C . GLN A 1 359 ? 75.699 17.248 -125.793 1.00 92.81 359 GLN A C 1
ATOM 2813 O O . GLN A 1 359 ? 76.074 17.385 -126.959 1.00 92.81 359 GLN A O 1
ATOM 2818 N N . MET A 1 360 ? 76.014 16.165 -125.075 1.00 91.56 360 MET A N 1
ATOM 2819 C CA . MET A 1 360 ? 76.803 15.046 -125.605 1.00 91.56 360 MET A CA 1
ATOM 2820 C C . MET A 1 360 ? 76.106 14.356 -126.784 1.00 91.56 360 MET A C 1
ATOM 2822 O O . MET A 1 360 ? 76.768 14.007 -127.761 1.00 91.56 360 MET A O 1
ATOM 2826 N N . ALA A 1 361 ? 74.781 14.196 -126.740 1.00 89.50 361 ALA A N 1
ATOM 2827 C CA . ALA A 1 361 ? 73.994 13.642 -127.838 1.00 89.50 361 ALA A CA 1
ATOM 2828 C C . ALA A 1 361 ? 74.053 14.538 -129.085 1.00 89.50 361 ALA A C 1
ATOM 2830 O O . ALA A 1 361 ? 74.299 14.031 -130.178 1.00 89.50 361 ALA A O 1
ATOM 2831 N N . HIS A 1 362 ? 73.931 15.860 -128.930 1.00 92.12 362 HIS A N 1
ATOM 2832 C CA . HIS A 1 362 ? 74.056 16.797 -130.048 1.00 92.12 362 HIS A CA 1
ATOM 2833 C C . HIS A 1 362 ? 75.476 16.819 -130.642 1.00 92.12 362 HIS A C 1
ATOM 2835 O O . HIS A 1 362 ? 75.638 16.818 -131.863 1.00 92.12 362 HIS A O 1
ATOM 2841 N N . GLN A 1 363 ? 76.525 16.749 -129.812 1.00 91.44 363 GLN A N 1
ATOM 2842 C CA . GLN A 1 363 ? 77.901 16.608 -130.311 1.00 91.44 363 GLN A CA 1
ATOM 2843 C C . GLN A 1 363 ? 78.126 15.255 -131.004 1.00 91.44 363 GLN A C 1
ATOM 2845 O O . GLN A 1 363 ? 78.772 15.202 -132.050 1.00 91.44 363 GLN A O 1
ATOM 2850 N N . ARG A 1 364 ? 77.545 14.162 -130.493 1.00 92.19 364 ARG A N 1
ATOM 2851 C CA . ARG A 1 364 ? 77.565 12.842 -131.146 1.00 92.19 364 ARG A CA 1
ATOM 2852 C C . ARG A 1 364 ? 76.863 12.874 -132.503 1.00 92.19 364 ARG A C 1
ATOM 2854 O O . ARG A 1 364 ? 77.394 12.319 -133.461 1.00 92.19 364 ARG A O 1
ATOM 2861 N N . GLU A 1 365 ? 75.722 13.549 -132.608 1.00 92.25 365 GLU A N 1
ATOM 2862 C CA . GLU A 1 365 ? 74.988 13.745 -133.862 1.00 92.25 365 GLU A CA 1
ATOM 2863 C C . GLU A 1 365 ? 75.795 14.594 -134.863 1.00 92.25 365 GLU A C 1
ATOM 2865 O O . GLU A 1 365 ? 75.926 14.223 -136.031 1.00 92.25 365 GLU A O 1
ATOM 2870 N N . ARG A 1 366 ? 76.411 15.693 -134.404 1.00 91.75 366 ARG A N 1
ATOM 2871 C CA . ARG A 1 366 ? 77.330 16.527 -135.198 1.00 91.75 366 ARG A CA 1
ATOM 2872 C C . ARG A 1 366 ? 78.510 15.709 -135.727 1.00 91.75 366 ARG A C 1
ATOM 2874 O O . ARG A 1 366 ? 78.777 15.744 -136.927 1.00 91.75 366 ARG A O 1
ATOM 2881 N N . MET A 1 367 ? 79.176 14.939 -134.865 1.00 91.69 367 MET A N 1
ATOM 2882 C CA . MET A 1 367 ? 80.269 14.050 -135.267 1.00 91.69 367 MET A CA 1
ATOM 2883 C C . MET A 1 367 ? 79.788 12.979 -136.251 1.00 91.69 367 MET A C 1
ATOM 2885 O O . MET A 1 367 ? 80.452 12.746 -137.254 1.00 91.69 367 MET A O 1
ATOM 2889 N N . GLN A 1 368 ? 78.615 12.374 -136.042 1.00 90.06 368 GLN A N 1
ATOM 2890 C CA . GLN A 1 368 ? 78.036 11.419 -136.994 1.00 90.06 368 GLN A CA 1
ATOM 2891 C C . GLN A 1 368 ? 77.720 12.060 -138.351 1.00 90.06 368 GLN A C 1
ATOM 2893 O O . GLN A 1 368 ? 77.978 11.433 -139.376 1.00 90.06 368 GLN A O 1
ATOM 2898 N N . LYS A 1 369 ? 77.244 13.311 -138.390 1.00 90.94 369 LYS A N 1
ATOM 2899 C CA . LYS A 1 369 ? 77.059 14.082 -139.632 1.00 90.94 369 LYS A CA 1
ATOM 2900 C C . LYS A 1 369 ? 78.393 14.360 -140.337 1.00 90.94 369 LYS A C 1
ATOM 2902 O O . LYS A 1 369 ? 78.486 14.152 -141.545 1.00 90.94 369 LYS A O 1
ATOM 2907 N N . GLN A 1 370 ? 79.444 14.733 -139.603 1.00 90.12 370 GLN A N 1
ATOM 2908 C CA . GLN A 1 370 ? 80.795 14.903 -140.162 1.00 90.12 370 GLN A CA 1
ATOM 2909 C C . GLN A 1 370 ? 81.374 13.577 -140.686 1.00 90.12 370 GLN A C 1
ATOM 2911 O O . GLN A 1 370 ? 81.870 13.529 -141.809 1.00 90.12 370 GLN A O 1
ATOM 2916 N N . ILE A 1 371 ? 81.238 12.480 -139.934 1.00 87.12 371 ILE A N 1
ATOM 2917 C CA . ILE A 1 371 ? 81.648 11.127 -140.345 1.00 87.12 371 ILE A CA 1
ATOM 2918 C C . ILE A 1 371 ? 80.855 10.665 -141.574 1.00 87.12 371 ILE A C 1
ATOM 2920 O O . ILE A 1 371 ? 81.433 10.078 -142.483 1.00 87.12 371 ILE A O 1
ATOM 2924 N N . ALA A 1 372 ? 79.551 10.945 -141.652 1.00 85.50 372 ALA A N 1
ATOM 2925 C CA . ALA A 1 372 ? 78.729 10.631 -142.819 1.00 85.50 372 ALA A CA 1
ATOM 2926 C C . ALA A 1 372 ? 79.151 11.443 -144.056 1.00 85.50 372 ALA A C 1
ATOM 2928 O O . ALA A 1 372 ? 79.218 10.876 -145.147 1.00 85.50 372 ALA A O 1
ATOM 2929 N N . SER A 1 373 ? 79.502 12.723 -143.880 1.00 86.44 373 SER A N 1
ATOM 2930 C CA . SER A 1 373 ? 80.062 13.571 -144.939 1.00 86.44 373 SER A CA 1
ATOM 2931 C C . SER A 1 373 ? 81.398 13.020 -145.437 1.00 86.44 373 SER A C 1
ATOM 2933 O O . SER A 1 373 ? 81.513 12.697 -146.614 1.00 86.44 373 SER A O 1
ATOM 2935 N N . LEU A 1 374 ? 82.362 12.779 -144.541 1.00 84.00 374 LEU A N 1
ATOM 2936 C CA . LEU A 1 374 ? 83.664 12.183 -144.875 1.00 84.00 374 LEU A CA 1
ATOM 2937 C C . LEU A 1 374 ? 83.527 10.778 -145.483 1.00 84.00 374 LEU A C 1
ATOM 2939 O O . LEU A 1 374 ? 84.309 10.392 -146.346 1.00 84.00 374 LEU A O 1
ATOM 2943 N N . LYS A 1 375 ? 82.522 9.992 -145.079 1.00 85.62 375 LYS A N 1
ATOM 2944 C CA . LYS A 1 375 ? 82.209 8.682 -145.673 1.00 85.62 375 LYS A CA 1
ATOM 2945 C C . LYS A 1 375 ? 81.596 8.814 -147.071 1.00 85.62 375 LYS A C 1
ATOM 2947 O O . LYS A 1 375 ? 81.833 7.949 -147.912 1.00 85.62 375 LYS A O 1
ATOM 2952 N N . HIS A 1 376 ? 80.832 9.872 -147.340 1.00 84.56 376 HIS A N 1
ATOM 2953 C CA . HIS A 1 376 ? 80.324 10.182 -148.676 1.00 84.56 376 HIS A CA 1
ATOM 2954 C C . HIS A 1 376 ? 81.437 10.718 -149.587 1.00 84.56 376 HIS A C 1
ATOM 2956 O O . HIS A 1 376 ? 81.562 10.272 -150.723 1.00 84.56 376 HIS A O 1
ATOM 2962 N N . GLU A 1 377 ? 82.290 11.598 -149.074 1.00 81.00 377 GLU A N 1
ATOM 2963 C CA . GLU A 1 377 ? 83.457 12.153 -149.760 1.00 81.00 377 GLU A CA 1
ATOM 2964 C C . GLU A 1 377 ? 84.480 11.061 -150.098 1.00 81.00 377 GLU A C 1
ATOM 2966 O O . GLU A 1 377 ? 84.832 10.898 -151.262 1.00 81.00 377 GLU A O 1
ATOM 2971 N N . ASN A 1 378 ? 84.827 10.186 -149.147 1.00 78.25 378 ASN A N 1
ATOM 2972 C CA . ASN A 1 378 ? 85.613 8.980 -149.428 1.00 78.25 378 ASN A CA 1
ATOM 2973 C C . ASN A 1 378 ? 84.921 8.055 -150.446 1.00 78.25 378 ASN A C 1
ATOM 2975 O O . ASN A 1 378 ? 85.591 7.451 -151.277 1.00 78.25 378 ASN A O 1
ATOM 2979 N N . LYS A 1 379 ? 83.583 7.965 -150.457 1.00 81.75 379 LYS A N 1
ATOM 2980 C CA . LYS A 1 379 ? 82.836 7.212 -151.484 1.00 81.75 379 LYS A CA 1
ATOM 2981 C C . LYS A 1 379 ? 82.868 7.895 -152.862 1.00 81.75 379 LYS A C 1
ATOM 2983 O O . LYS A 1 379 ? 82.751 7.195 -153.867 1.00 81.75 379 LYS A O 1
ATOM 2988 N N . ILE A 1 380 ? 83.051 9.216 -152.933 1.00 76.69 380 ILE A N 1
ATOM 2989 C CA . ILE A 1 380 ? 83.329 9.953 -154.176 1.00 76.69 380 ILE A CA 1
ATOM 2990 C C . ILE A 1 380 ? 84.785 9.735 -154.606 1.00 76.69 380 ILE A C 1
ATOM 2992 O O . ILE A 1 380 ? 85.007 9.404 -155.765 1.00 76.69 380 ILE A O 1
ATOM 2996 N N . LEU A 1 381 ? 85.758 9.822 -153.694 1.00 72.50 381 LEU A N 1
ATOM 2997 C CA . LEU A 1 381 ? 87.182 9.591 -153.974 1.00 72.50 381 LEU A CA 1
ATOM 2998 C C . LEU A 1 381 ? 87.456 8.150 -154.438 1.00 72.50 381 LEU A C 1
ATOM 3000 O O . LEU A 1 381 ? 88.107 7.937 -155.455 1.00 72.50 381 LEU A O 1
ATOM 3004 N N . VAL A 1 382 ? 86.864 7.147 -153.786 1.00 71.44 382 VAL A N 1
ATOM 3005 C CA . VAL A 1 382 ? 86.914 5.744 -154.241 1.00 71.44 382 VAL A CA 1
ATOM 3006 C C . VAL A 1 382 ? 86.238 5.570 -155.608 1.00 71.44 382 VAL A C 1
ATOM 3008 O O . VAL A 1 382 ? 86.680 4.747 -156.408 1.00 71.44 382 VAL A O 1
ATOM 3011 N N . LYS A 1 383 ? 85.201 6.359 -155.927 1.00 67.50 383 LYS A N 1
ATOM 3012 C CA . LYS A 1 383 ? 84.579 6.372 -157.262 1.00 67.50 383 LYS A CA 1
ATOM 3013 C C . LYS A 1 383 ? 85.399 7.118 -158.318 1.00 67.50 383 LYS A C 1
ATOM 3015 O O . LYS A 1 383 ? 85.295 6.746 -159.479 1.00 67.50 383 LYS A O 1
ATOM 3020 N N . SER A 1 384 ? 86.172 8.146 -157.966 1.00 61.75 384 SER A N 1
ATOM 3021 C CA . SER A 1 384 ? 87.028 8.873 -158.914 1.00 61.75 384 SER A CA 1
ATOM 3022 C C . SER A 1 384 ? 88.353 8.150 -159.166 1.00 61.75 384 SER A C 1
ATOM 3024 O O . SER A 1 384 ? 88.860 8.210 -160.283 1.00 61.75 384 SER A O 1
ATOM 3026 N N . LEU A 1 385 ? 88.844 7.374 -158.192 1.00 60.22 385 LEU A N 1
ATOM 3027 C CA . LEU A 1 385 ? 89.860 6.337 -158.400 1.00 60.22 385 LEU A CA 1
ATOM 3028 C C . LEU A 1 385 ? 89.327 5.241 -159.337 1.00 60.22 385 LEU A C 1
ATOM 3030 O O . LEU A 1 385 ? 89.882 5.043 -160.411 1.00 60.22 385 LEU A O 1
ATOM 3034 N N . ARG A 1 386 ? 88.169 4.634 -159.028 1.00 56.91 386 ARG A N 1
ATOM 3035 C CA . ARG A 1 386 ? 87.517 3.607 -159.877 1.00 56.91 386 ARG A CA 1
ATOM 3036 C C . ARG A 1 386 ? 86.945 4.142 -161.211 1.00 56.91 386 ARG A C 1
ATOM 3038 O O . ARG A 1 386 ? 86.292 3.406 -161.938 1.00 56.91 386 ARG A O 1
ATOM 3045 N N . LYS A 1 387 ? 87.161 5.420 -161.538 1.00 49.78 387 LYS A N 1
ATOM 3046 C CA . LYS A 1 387 ? 86.885 6.026 -162.857 1.00 49.78 387 LYS A CA 1
ATOM 3047 C C . LYS A 1 387 ? 88.157 6.400 -163.629 1.00 49.78 387 LYS A C 1
ATOM 3049 O O . LYS A 1 387 ? 88.060 6.996 -164.695 1.00 49.78 387 LYS A O 1
ATOM 3054 N N . ARG A 1 388 ? 89.336 6.070 -163.097 1.00 48.06 388 ARG A N 1
ATOM 3055 C CA . ARG A 1 388 ? 90.644 6.269 -163.740 1.00 48.06 388 ARG A CA 1
ATOM 3056 C C . ARG A 1 388 ? 91.300 4.932 -164.115 1.00 48.06 388 ARG A C 1
ATOM 3058 O O . ARG A 1 388 ? 92.505 4.883 -164.303 1.00 48.06 388 ARG A O 1
ATOM 3065 N N . ASP A 1 389 ? 90.501 3.868 -164.176 1.00 39.16 389 ASP A N 1
ATOM 3066 C CA . ASP A 1 389 ? 90.959 2.474 -164.168 1.00 39.16 389 ASP A CA 1
ATOM 3067 C C . ASP A 1 389 ? 90.260 1.634 -165.259 1.00 39.16 389 ASP A C 1
ATOM 3069 O O . ASP A 1 389 ? 89.858 0.492 -165.065 1.00 39.16 389 ASP A O 1
ATOM 3073 N N . GLU A 1 390 ? 90.083 2.245 -166.433 1.00 40.81 390 GLU A N 1
ATOM 3074 C CA . GLU A 1 390 ? 89.858 1.553 -167.712 1.00 40.81 390 GLU A CA 1
ATOM 3075 C C . GLU A 1 390 ? 91.118 1.755 -168.579 1.00 40.81 390 GLU A C 1
ATOM 3077 O O . GLU A 1 390 ? 91.070 2.318 -169.671 1.00 40.81 390 GLU A O 1
ATOM 3082 N N . GLY A 1 391 ? 92.285 1.382 -168.030 1.00 34.50 391 GLY A N 1
ATOM 3083 C CA . GLY A 1 391 ? 93.589 1.723 -168.609 1.00 34.50 391 GLY A CA 1
ATOM 3084 C C . GLY A 1 391 ? 94.801 1.042 -167.957 1.00 34.50 391 GLY A C 1
ATOM 3085 O O . GLY A 1 391 ? 95.620 1.726 -167.357 1.00 34.50 391 GLY A O 1
ATOM 3086 N N . HIS A 1 392 ? 94.948 -0.266 -168.214 1.00 37.88 392 HIS A N 1
ATOM 3087 C CA . HIS A 1 392 ? 96.116 -1.144 -167.966 1.00 37.88 392 HIS A CA 1
ATOM 3088 C C . HIS A 1 392 ? 96.336 -1.796 -166.578 1.00 37.88 392 HIS A C 1
ATOM 3090 O O . HIS A 1 392 ? 96.354 -1.147 -165.544 1.00 37.88 392 HIS A O 1
ATOM 3096 N N . ALA A 1 393 ? 96.713 -3.085 -166.664 1.00 34.88 393 ALA A N 1
ATOM 3097 C CA . ALA A 1 393 ? 97.599 -3.855 -165.771 1.00 34.88 393 ALA A CA 1
ATOM 3098 C C . ALA A 1 393 ? 97.068 -4.447 -164.436 1.00 34.88 393 ALA A C 1
ATOM 3100 O O . ALA A 1 393 ? 97.258 -3.916 -163.350 1.00 34.88 393 ALA A O 1
ATOM 3101 N N . GLU A 1 394 ? 96.520 -5.662 -164.543 1.00 33.50 394 GLU A N 1
ATOM 3102 C CA . GLU A 1 394 ? 97.199 -6.898 -164.094 1.00 33.50 394 GLU A CA 1
ATOM 3103 C C . GLU A 1 394 ? 97.766 -7.005 -162.647 1.00 33.50 394 GLU A C 1
ATOM 3105 O O . GLU A 1 394 ? 98.882 -6.604 -162.343 1.00 33.50 394 GLU A O 1
ATOM 3110 N N . ILE A 1 395 ? 96.983 -7.682 -161.793 1.00 40.03 395 ILE A N 1
ATOM 3111 C CA . ILE A 1 395 ? 97.364 -8.786 -160.875 1.00 40.03 395 ILE A CA 1
ATOM 3112 C C . ILE A 1 395 ? 98.749 -8.732 -160.185 1.00 40.03 395 ILE A C 1
ATOM 3114 O O . ILE A 1 395 ? 99.756 -9.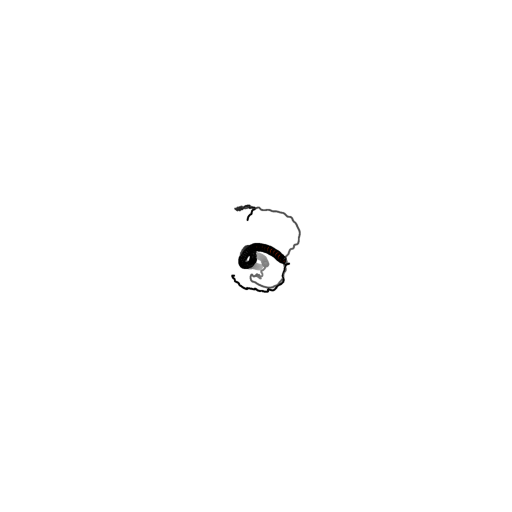065 -160.796 1.00 40.03 395 ILE A O 1
ATOM 3118 N N . LEU A 1 396 ? 98.741 -8.545 -158.854 1.00 33.41 396 LEU A N 1
ATOM 3119 C CA . LEU A 1 396 ? 99.548 -9.228 -157.806 1.00 33.41 396 LEU A CA 1
ATOM 3120 C C . LEU A 1 396 ? 99.233 -8.549 -156.444 1.00 33.41 396 LEU A C 1
ATOM 3122 O O . LEU A 1 396 ? 98.969 -7.354 -156.423 1.00 33.41 396 LEU A O 1
ATOM 3126 N N . SER A 1 397 ? 99.368 -9.120 -155.244 1.00 34.44 397 SER A N 1
ATOM 3127 C CA . SER A 1 397 ? 99.090 -10.423 -154.607 1.00 34.44 397 SER A CA 1
ATOM 3128 C C . SER A 1 397 ? 99.832 -10.404 -153.253 1.00 34.44 397 SER A C 1
ATOM 3130 O O . SER A 1 397 ? 100.989 -10.000 -153.223 1.00 34.44 397 SER A O 1
ATOM 3132 N N . HIS A 1 398 ? 99.211 -10.924 -152.184 1.00 38.44 398 HIS A N 1
ATOM 3133 C CA . HIS A 1 398 ? 99.819 -11.290 -150.882 1.00 38.44 398 HIS A CA 1
ATOM 3134 C C . HIS A 1 398 ? 100.380 -10.194 -149.945 1.00 38.44 398 HIS A C 1
ATOM 3136 O O . HIS A 1 398 ? 100.987 -9.216 -150.367 1.00 38.44 398 HIS A O 1
ATOM 3142 N N . GLY A 1 399 ? 100.218 -10.416 -148.627 1.00 33.25 399 GLY A N 1
ATOM 3143 C CA . GLY A 1 399 ? 100.778 -9.547 -147.580 1.00 33.25 399 GLY A CA 1
ATOM 3144 C C . GLY A 1 399 ? 100.190 -9.700 -146.165 1.00 33.25 399 GLY A C 1
ATOM 3145 O O . GLY A 1 399 ? 99.856 -8.691 -145.553 1.00 33.25 399 GLY A O 1
ATOM 3146 N N . ASP A 1 400 ? 100.040 -10.918 -145.628 1.00 44.44 400 ASP A N 1
ATOM 3147 C CA . ASP A 1 400 ? 99.529 -11.130 -144.257 1.00 44.44 400 ASP A CA 1
ATOM 3148 C C . ASP A 1 400 ? 100.516 -10.727 -143.140 1.00 44.44 400 ASP A C 1
ATOM 3150 O O . ASP A 1 400 ? 101.679 -11.143 -143.168 1.00 44.44 400 ASP A O 1
ATOM 3154 N N . LYS A 1 401 ? 100.005 -10.008 -142.119 1.00 41.81 401 LYS A N 1
ATOM 3155 C CA . LYS A 1 401 ? 100.298 -10.068 -140.653 1.00 41.81 401 LYS A CA 1
ATOM 3156 C C . LYS A 1 401 ? 99.649 -8.846 -139.956 1.00 41.81 401 LYS A C 1
ATOM 3158 O O . LYS A 1 401 ? 99.650 -7.779 -140.554 1.00 41.81 401 LYS A O 1
ATOM 3163 N N . ALA A 1 402 ? 99.027 -8.848 -138.768 1.00 39.84 402 ALA A N 1
ATOM 3164 C CA . ALA A 1 402 ? 98.969 -9.690 -137.551 1.00 39.84 402 ALA A CA 1
ATOM 3165 C C . ALA A 1 402 ? 99.595 -8.994 -136.313 1.00 39.84 402 ALA A C 1
ATOM 3167 O O . ALA A 1 402 ? 100.702 -8.473 -136.411 1.00 39.84 402 ALA A O 1
ATOM 3168 N N . ASN A 1 403 ? 98.893 -9.091 -135.167 1.00 39.19 403 ASN A N 1
ATOM 3169 C CA . ASN A 1 403 ? 99.247 -8.690 -133.780 1.00 39.19 403 ASN A CA 1
ATOM 3170 C C . ASN A 1 403 ? 99.431 -7.163 -133.543 1.00 39.19 403 ASN A C 1
ATOM 3172 O O . ASN A 1 403 ? 99.959 -6.460 -134.393 1.00 39.19 403 ASN A O 1
ATOM 3176 N N . ASN A 1 404 ? 98.955 -6.524 -132.464 1.00 37.31 404 ASN A N 1
ATOM 3177 C CA . ASN A 1 404 ? 98.988 -6.807 -131.010 1.00 37.31 404 ASN A CA 1
ATOM 3178 C C . ASN A 1 404 ? 97.683 -6.277 -130.338 1.00 37.31 404 ASN A C 1
ATOM 3180 O O . ASN A 1 404 ? 97.011 -5.452 -130.954 1.00 37.31 404 ASN A O 1
ATOM 3184 N N . ASP A 1 405 ? 97.177 -6.696 -129.168 1.00 37.44 405 ASP A N 1
ATOM 3185 C CA . ASP A 1 405 ? 97.729 -7.258 -127.906 1.00 37.44 405 ASP A CA 1
ATOM 3186 C C . ASP A 1 405 ? 98.113 -6.197 -126.830 1.00 37.44 405 ASP A C 1
ATOM 3188 O O . ASP A 1 405 ? 98.372 -5.045 -127.177 1.00 37.44 405 ASP A O 1
ATOM 3192 N N . PHE A 1 406 ? 98.115 -6.601 -125.544 1.00 37.25 406 PHE A N 1
ATOM 3193 C CA . PHE A 1 406 ? 97.931 -5.846 -124.273 1.00 37.25 406 PHE A CA 1
ATOM 3194 C C . PHE A 1 406 ? 96.474 -5.403 -123.987 1.00 37.25 406 PHE A C 1
ATOM 3196 O O . PHE A 1 406 ? 95.847 -4.782 -124.840 1.00 37.25 406 PHE A O 1
ATOM 3203 N N . SER A 1 407 ? 95.798 -5.704 -122.860 1.00 41.22 407 SER A N 1
ATOM 3204 C CA . SER A 1 407 ? 96.121 -6.197 -121.491 1.00 41.22 407 SER A CA 1
ATOM 3205 C C . SER A 1 407 ? 96.563 -5.161 -120.443 1.00 41.22 407 SER A C 1
ATOM 3207 O O . SER A 1 407 ? 97.617 -4.555 -120.611 1.00 41.22 407 SER A O 1
ATOM 3209 N N . THR A 1 408 ? 95.800 -5.061 -119.336 1.00 39.50 408 THR A N 1
ATOM 3210 C CA . THR A 1 408 ? 96.276 -5.095 -117.925 1.00 39.50 408 THR A CA 1
ATOM 3211 C C . THR A 1 408 ? 95.115 -5.206 -116.913 1.00 39.50 408 THR A C 1
ATOM 3213 O O . THR A 1 408 ? 94.016 -4.708 -117.153 1.00 39.50 408 THR A O 1
ATOM 3216 N N . ASP A 1 409 ? 95.380 -5.845 -115.766 1.00 38.44 409 ASP A N 1
ATOM 3217 C CA . ASP A 1 409 ? 94.478 -6.002 -114.605 1.00 38.44 409 ASP A CA 1
ATOM 3218 C C . ASP A 1 409 ? 94.651 -4.901 -113.524 1.00 38.44 409 ASP A C 1
ATOM 3220 O O . ASP A 1 409 ? 95.566 -4.083 -113.610 1.00 38.44 409 ASP A O 1
ATOM 3224 N N . ASN A 1 410 ? 93.888 -5.031 -112.416 1.00 37.41 410 ASN A N 1
ATOM 3225 C CA . ASN A 1 410 ? 94.163 -4.493 -111.059 1.00 37.41 410 ASN A CA 1
ATOM 3226 C C . ASN A 1 410 ? 93.938 -2.964 -110.845 1.00 37.41 410 ASN A C 1
ATOM 3228 O O . ASN A 1 410 ? 93.962 -2.192 -111.794 1.00 37.41 410 ASN A O 1
ATOM 3232 N N . LYS A 1 411 ? 93.686 -2.430 -109.628 1.00 40.28 411 LYS A N 1
ATOM 3233 C CA . LYS A 1 411 ? 93.521 -3.005 -108.264 1.00 40.28 411 LYS A CA 1
ATOM 3234 C C . LYS A 1 411 ? 92.796 -2.023 -107.308 1.00 40.28 411 LYS A C 1
ATOM 3236 O O . LYS A 1 411 ? 92.762 -0.840 -107.608 1.00 40.28 411 LYS A O 1
ATOM 3241 N N . GLU A 1 412 ? 92.391 -2.535 -106.131 1.00 36.25 412 GLU A N 1
ATOM 3242 C CA . GLU A 1 412 ? 92.203 -1.846 -104.818 1.00 36.25 412 GLU A CA 1
ATOM 3243 C C . GLU A 1 412 ? 91.164 -0.686 -104.723 1.00 36.25 412 GLU A C 1
ATOM 3245 O O . GLU A 1 412 ? 90.952 0.045 -105.677 1.00 36.25 412 GLU A O 1
ATOM 3250 N N . ALA A 1 413 ? 90.347 -0.476 -103.673 1.00 43.19 413 ALA A N 1
ATOM 3251 C CA . ALA A 1 413 ? 90.305 -0.785 -102.222 1.00 43.19 413 ALA A CA 1
ATOM 3252 C C . ALA A 1 413 ? 90.671 0.408 -101.298 1.00 43.19 413 ALA A C 1
ATOM 3254 O O . ALA A 1 413 ? 91.260 1.383 -101.749 1.00 43.19 413 ALA A O 1
ATOM 3255 N N . LEU A 1 414 ? 90.313 0.282 -100.003 1.00 41.47 414 LEU A N 1
ATOM 3256 C CA . LEU A 1 414 ? 90.154 1.314 -98.943 1.00 41.47 414 LEU A CA 1
ATOM 3257 C C . LEU A 1 414 ? 88.755 1.992 -98.974 1.00 41.47 414 LEU A C 1
ATOM 3259 O O . LEU A 1 414 ? 88.287 2.354 -100.045 1.00 41.47 414 LEU A O 1
ATOM 3263 N N . SER A 1 415 ? 87.935 2.044 -97.905 1.00 43.88 415 SER A N 1
ATOM 3264 C CA . SER A 1 415 ? 88.139 2.328 -96.457 1.00 43.88 415 SER A CA 1
ATOM 3265 C C . SER A 1 415 ? 88.253 3.847 -96.184 1.00 43.88 415 SER A C 1
ATOM 3267 O O . SER A 1 415 ? 88.876 4.543 -96.974 1.00 43.88 415 SER A O 1
ATOM 3269 N N . SER A 1 416 ? 87.647 4.451 -95.147 1.00 42.25 416 SER A N 1
ATOM 3270 C CA . SER A 1 416 ? 87.175 3.915 -93.848 1.00 42.25 416 SER A CA 1
ATOM 3271 C C . SER A 1 416 ? 85.996 4.716 -93.231 1.00 42.25 416 SER A C 1
ATOM 3273 O O . SER A 1 416 ? 85.673 5.794 -93.721 1.00 42.25 416 SER A O 1
ATOM 3275 N N . ASN A 1 417 ? 85.518 4.242 -92.064 1.00 41.06 417 ASN A N 1
ATOM 3276 C CA . ASN A 1 417 ? 84.850 4.969 -90.954 1.00 41.06 417 ASN A CA 1
ATOM 3277 C C . ASN A 1 417 ? 83.326 5.231 -91.008 1.00 41.06 417 ASN A C 1
ATOM 3279 O O . ASN A 1 417 ? 82.782 5.507 -92.070 1.00 41.06 417 ASN A O 1
ATOM 3283 N N . SER A 1 418 ? 82.607 5.260 -89.872 1.00 50.84 418 SER A N 1
ATOM 3284 C CA . SER A 1 418 ? 82.806 4.615 -88.543 1.00 50.84 418 SER A CA 1
ATOM 3285 C C . SER A 1 418 ? 81.575 4.871 -87.656 1.00 50.84 418 SER A C 1
ATOM 3287 O O . SER A 1 418 ? 81.181 6.029 -87.568 1.00 50.84 418 SER A O 1
ATOM 3289 N N . GLU A 1 419 ? 81.093 3.831 -86.961 1.00 45.56 419 GLU A N 1
ATOM 3290 C CA . GLU A 1 419 ? 80.016 3.839 -85.935 1.00 45.56 419 GLU A CA 1
ATOM 3291 C C . GLU A 1 419 ? 78.627 4.350 -86.383 1.00 45.56 419 GLU A C 1
ATOM 3293 O O . GLU A 1 419 ? 78.372 5.573 -86.391 1.00 45.56 419 GLU A O 1
#

Organism: Tanacetum cinerariifolium (NCBI:txid118510)

InterPro domains:
  IPR039976 WPP domain-interacting tail-anchored protein [PTHR35705] (219-412)
  IPR058610 WIT1/2, N-terminal helical bundle [PF26581] (86-213)